Protein AF-A0A3S0X9K1-F1 (afdb_monomer_lite)

Sequence (394 aa):
MKPKDDDTDFGDLDLVWVHHSIVPESVIRSDVAVPMVFSHLSYSHPIEFPYASRLEAQAASLVYYASGEVRSRQAERRLDGRLDPSRIRIFGNPAPRRFRRAEPRIVPVRPRIAVVSNHIQPEIAEAVDLVRDRFDIDLIGSQTALGARPRRVDERVIHDLDAVITIGKTVQYALVAEVPVYCYDTFGGPGWLSPDNVEAAAANHFSGAGSEKRDAATIAAELVEGWEQARRDADALRPLAWDRFDLDSQLSETVLPLLQQERGPRLDDGLVDEYLAVQRIVARYVQRNRAMIPALAGARAAAARQEAARVADRERLAGERDVAMTDRDRLREERDRLREEGGRLREDRELIRQDRDRLRDEVRALRVSRDHEQARARTAEKAAAELRARLSSA

Structure (mmCIF, N/CA/C/O backbone):
data_AF-A0A3S0X9K1-F1
#
_entry.id   AF-A0A3S0X9K1-F1
#
loop_
_atom_site.group_PDB
_atom_site.id
_atom_site.type_symbol
_atom_site.label_atom_id
_atom_site.label_alt_id
_atom_site.label_comp_id
_atom_site.label_asym_id
_atom_site.label_entity_id
_atom_site.label_seq_id
_atom_site.pdbx_PDB_ins_code
_atom_site.Cartn_x
_atom_site.Cartn_y
_atom_site.Cartn_z
_atom_site.occupancy
_atom_site.B_iso_or_equiv
_atom_site.auth_seq_id
_atom_site.auth_comp_id
_atom_site.auth_asym_id
_atom_site.auth_atom_id
_atom_site.pdbx_PDB_model_num
ATOM 1 N N . MET A 1 1 ? 30.698 -27.941 -12.064 1.00 35.06 1 MET A N 1
ATOM 2 C CA . MET A 1 1 ? 29.797 -28.051 -13.227 1.00 35.06 1 MET A CA 1
ATOM 3 C C . MET A 1 1 ? 30.205 -26.935 -14.174 1.00 35.06 1 MET A C 1
ATOM 5 O O . MET A 1 1 ? 30.107 -25.785 -13.767 1.00 35.06 1 MET A O 1
ATOM 9 N N . LYS A 1 2 ? 30.814 -27.251 -15.328 1.00 25.67 2 LYS A N 1
ATOM 10 C CA . LYS A 1 2 ? 31.057 -26.228 -16.359 1.00 25.67 2 LYS A CA 1
ATOM 11 C C . LYS A 1 2 ? 29.691 -25.627 -16.729 1.00 25.67 2 LYS A C 1
ATOM 13 O O . LYS A 1 2 ? 28.739 -26.413 -16.791 1.00 25.67 2 LYS A O 1
ATOM 18 N N . PRO A 1 3 ? 29.558 -24.303 -16.915 1.00 38.44 3 PRO A N 1
ATOM 19 C CA . PRO A 1 3 ? 28.364 -23.772 -17.556 1.00 38.44 3 PRO A CA 1
ATOM 20 C C . PRO A 1 3 ? 28.223 -24.508 -18.889 1.00 38.44 3 PRO A C 1
ATOM 22 O O . PRO A 1 3 ? 29.221 -24.693 -19.586 1.00 38.44 3 PRO A O 1
ATOM 25 N N . LYS A 1 4 ? 27.028 -25.017 -19.200 1.00 39.50 4 LYS A N 1
ATOM 26 C CA . LYS A 1 4 ? 26.710 -25.267 -20.604 1.00 39.50 4 LYS A CA 1
ATOM 27 C C . LYS A 1 4 ? 26.873 -23.914 -21.286 1.00 39.50 4 LYS A C 1
ATOM 29 O O . LYS A 1 4 ? 26.348 -22.938 -20.752 1.00 39.50 4 LYS A O 1
ATOM 34 N N . ASP A 1 5 ? 27.624 -23.874 -22.379 1.00 41.69 5 ASP A N 1
ATOM 35 C CA . ASP A 1 5 ? 27.541 -22.774 -23.329 1.00 41.69 5 ASP A CA 1
ATOM 36 C C . ASP A 1 5 ? 26.073 -22.733 -23.762 1.00 41.69 5 ASP A C 1
ATOM 38 O O . ASP A 1 5 ? 25.591 -23.606 -24.485 1.00 41.69 5 ASP A O 1
ATOM 42 N N . ASP A 1 6 ? 25.320 -21.840 -23.127 1.00 49.38 6 ASP A N 1
ATOM 43 C CA . ASP A 1 6 ? 23.929 -21.588 -23.443 1.00 49.38 6 ASP A CA 1
ATOM 44 C C . ASP A 1 6 ? 23.992 -20.681 -24.665 1.00 49.38 6 ASP A C 1
ATOM 46 O O . ASP A 1 6 ? 24.142 -19.466 -24.547 1.00 49.38 6 ASP A O 1
ATOM 50 N N . ASP A 1 7 ? 24.000 -21.318 -25.834 1.00 52.75 7 ASP A N 1
ATOM 51 C CA . ASP A 1 7 ? 24.026 -20.725 -27.177 1.00 52.75 7 ASP A CA 1
ATOM 52 C C . ASP A 1 7 ? 22.674 -20.044 -27.485 1.00 52.75 7 ASP A C 1
ATOM 54 O O . ASP A 1 7 ? 22.081 -20.195 -28.552 1.00 52.75 7 ASP A O 1
ATOM 58 N N . THR A 1 8 ? 22.115 -19.368 -26.479 1.00 60.12 8 THR A N 1
ATOM 59 C CA . THR A 1 8 ? 20.879 -18.610 -26.582 1.00 60.12 8 THR A CA 1
ATOM 60 C C . THR A 1 8 ? 21.202 -17.366 -27.394 1.00 60.12 8 THR A C 1
ATOM 62 O O . THR A 1 8 ? 21.864 -16.451 -26.905 1.00 60.12 8 THR A O 1
ATOM 65 N N . ASP A 1 9 ? 20.765 -17.359 -28.649 1.00 64.50 9 ASP A N 1
ATOM 66 C CA . ASP A 1 9 ? 20.844 -16.192 -29.516 1.00 64.50 9 ASP A CA 1
ATOM 67 C C . ASP A 1 9 ? 19.899 -15.103 -28.985 1.00 64.50 9 ASP A C 1
ATOM 69 O O . ASP A 1 9 ? 18.688 -15.299 -28.875 1.00 64.50 9 ASP A O 1
ATOM 73 N N . PHE A 1 10 ? 20.471 -13.960 -28.604 1.00 68.44 10 PHE A N 1
ATOM 74 C CA . PHE A 1 10 ? 19.736 -12.782 -28.135 1.00 68.44 10 PHE A CA 1
ATOM 75 C C . PHE A 1 10 ? 19.479 -11.771 -29.268 1.00 68.44 10 PHE A C 1
ATOM 77 O O . PHE A 1 10 ? 18.993 -10.673 -28.998 1.00 68.44 10 PHE A O 1
ATOM 84 N N . GLY A 1 11 ? 19.799 -12.122 -30.522 1.00 65.69 11 GLY A N 1
ATOM 85 C CA . GLY A 1 11 ? 19.656 -11.276 -31.711 1.00 65.69 11 GLY A CA 1
ATOM 86 C C . GLY A 1 11 ? 18.232 -10.805 -32.013 1.00 65.69 11 GLY A C 1
ATOM 87 O O . GLY A 1 11 ? 18.070 -9.740 -32.607 1.00 65.69 11 GLY A O 1
ATOM 88 N N . ASP A 1 12 ? 17.226 -11.546 -31.543 1.00 75.75 12 ASP A N 1
ATOM 89 C CA . ASP A 1 12 ? 15.801 -11.283 -31.785 1.00 75.75 12 ASP A CA 1
ATOM 90 C C . ASP A 1 12 ? 15.113 -10.496 -30.650 1.00 75.75 12 ASP A C 1
ATOM 92 O O . ASP A 1 12 ? 13.887 -10.400 -30.607 1.00 75.75 12 ASP A O 1
ATOM 96 N N . LEU A 1 13 ? 15.864 -9.963 -29.679 1.00 84.12 13 LEU A N 1
ATOM 97 C CA . LEU A 1 13 ? 15.264 -9.156 -28.616 1.00 84.12 13 LEU A CA 1
ATOM 98 C C . LEU A 1 13 ? 14.879 -7.761 -29.121 1.00 84.12 13 LEU A C 1
ATOM 100 O O . LEU A 1 13 ? 15.688 -7.069 -29.726 1.00 84.12 13 LEU A O 1
ATOM 104 N N . ASP A 1 14 ? 13.681 -7.301 -28.759 1.00 85.62 14 ASP A N 1
ATOM 105 C CA . ASP A 1 14 ? 13.253 -5.910 -28.976 1.00 85.62 14 ASP A CA 1
ATOM 106 C C . ASP A 1 14 ? 13.506 -5.013 -27.748 1.00 85.62 14 ASP A C 1
ATOM 108 O O . ASP A 1 14 ? 13.549 -3.788 -27.851 1.00 85.62 14 ASP A O 1
ATOM 112 N N . LEU A 1 15 ? 13.646 -5.616 -26.560 1.00 88.50 15 LEU A N 1
ATOM 113 C CA . LEU A 1 15 ? 13.754 -4.921 -25.276 1.00 88.50 15 LEU A CA 1
ATOM 114 C C . LEU A 1 15 ? 14.473 -5.791 -24.244 1.00 88.50 15 LEU A C 1
ATOM 116 O O . LEU A 1 15 ? 14.170 -6.977 -24.103 1.00 88.50 15 LEU A O 1
ATOM 120 N N . VAL A 1 16 ? 15.336 -5.178 -23.434 1.00 89.19 16 VAL A N 1
ATOM 121 C CA . VAL A 1 16 ? 15.862 -5.800 -22.213 1.00 89.19 16 VAL A CA 1
ATOM 122 C C . VAL A 1 16 ? 15.319 -5.063 -20.994 1.00 89.19 16 VAL A C 1
ATOM 124 O O . VAL A 1 16 ? 15.640 -3.900 -20.763 1.00 89.19 16 VAL A O 1
ATOM 127 N N . TRP A 1 17 ? 14.518 -5.751 -20.180 1.00 91.81 17 TRP A N 1
ATOM 128 C CA . TRP A 1 17 ? 13.990 -5.207 -18.928 1.00 91.81 17 TRP A CA 1
ATOM 129 C C . TRP A 1 17 ? 14.718 -5.809 -17.728 1.00 91.81 17 TRP A C 1
ATOM 131 O O . TRP A 1 17 ? 14.530 -6.967 -17.357 1.00 91.81 17 TRP A O 1
ATOM 141 N N . VAL A 1 18 ? 15.567 -4.998 -17.114 1.00 90.50 18 VAL A N 1
ATOM 142 C CA . VAL A 1 18 ? 16.468 -5.373 -16.033 1.00 90.50 18 VAL A CA 1
ATOM 143 C C . VAL A 1 18 ? 15.836 -5.077 -14.678 1.00 90.50 18 VAL A C 1
ATOM 145 O O . VAL A 1 18 ? 15.502 -3.936 -14.355 1.00 90.50 18 VAL A O 1
ATOM 148 N N . HIS A 1 19 ? 15.762 -6.107 -13.838 1.00 88.62 19 HIS A N 1
ATOM 149 C CA . HIS A 1 19 ? 15.461 -5.982 -12.414 1.00 88.62 19 HIS A CA 1
ATOM 150 C C . HIS A 1 19 ? 16.718 -6.258 -11.583 1.00 88.62 19 HIS A C 1
ATOM 152 O O . HIS A 1 19 ? 17.555 -7.084 -11.955 1.00 88.62 19 HIS A O 1
ATOM 158 N N . HIS A 1 20 ? 16.849 -5.570 -10.444 1.00 84.19 20 HIS A N 1
ATOM 159 C CA . HIS A 1 20 ? 17.956 -5.748 -9.491 1.00 84.19 20 HIS A CA 1
ATOM 160 C C . HIS A 1 20 ? 19.362 -5.494 -10.073 1.00 84.19 20 HIS A C 1
ATOM 162 O O . HIS A 1 20 ? 20.354 -6.027 -9.569 1.00 84.19 20 HIS A O 1
ATOM 168 N N . SER A 1 21 ? 19.447 -4.728 -11.166 1.00 83.69 21 SER A N 1
ATOM 169 C CA . SER A 1 21 ? 20.680 -4.448 -11.916 1.00 83.69 21 SER A CA 1
ATOM 170 C C . SER A 1 21 ? 21.473 -5.711 -12.309 1.00 83.69 21 SER A C 1
ATOM 172 O O . SER A 1 21 ? 22.696 -5.643 -12.447 1.00 83.69 21 SER A O 1
ATOM 174 N N . ILE A 1 22 ? 20.800 -6.860 -12.500 1.00 84.75 22 ILE A N 1
ATOM 175 C CA . ILE A 1 22 ? 21.397 -8.124 -12.968 1.00 84.75 22 ILE A CA 1
ATOM 176 C C . ILE A 1 22 ? 21.079 -8.319 -14.453 1.00 84.75 22 ILE A C 1
ATOM 178 O O . ILE A 1 22 ? 19.931 -8.532 -14.829 1.00 84.75 22 ILE A O 1
ATOM 182 N N . VAL A 1 23 ? 22.117 -8.312 -15.281 1.00 86.00 23 VAL A N 1
ATOM 183 C CA . VAL A 1 23 ? 22.072 -8.539 -16.721 1.00 86.00 23 VAL A CA 1
ATOM 184 C C . VAL A 1 23 ? 22.983 -9.725 -17.047 1.00 86.00 23 VAL A C 1
ATOM 186 O O . VAL A 1 23 ? 24.121 -9.750 -16.566 1.00 86.00 23 VAL A O 1
ATOM 189 N N . PRO A 1 24 ? 22.513 -10.723 -17.812 1.00 85.38 24 PRO A N 1
ATOM 190 C CA . PRO A 1 24 ? 23.348 -11.837 -18.251 1.00 85.38 24 PRO A CA 1
ATOM 191 C C . PRO A 1 24 ? 24.560 -11.381 -19.076 1.00 85.38 24 PRO A C 1
ATOM 193 O O . PRO A 1 24 ? 24.458 -10.452 -19.875 1.00 85.38 24 PRO A O 1
ATOM 196 N N . GLU A 1 25 ? 25.693 -12.077 -18.925 1.00 86.25 25 GLU A N 1
ATOM 197 C CA . GLU A 1 25 ? 26.925 -11.805 -19.688 1.00 86.25 25 GLU A CA 1
ATOM 198 C C . GLU A 1 25 ? 26.695 -11.854 -21.201 1.00 86.25 25 GLU A C 1
ATOM 200 O O . GLU A 1 25 ? 27.168 -10.987 -21.931 1.00 86.25 25 GLU A O 1
ATOM 205 N N . SER A 1 26 ? 25.918 -12.834 -21.658 1.00 83.56 26 SER A N 1
ATOM 206 C CA . SER A 1 26 ? 25.554 -13.004 -23.062 1.00 83.56 26 SER A CA 1
ATOM 207 C C . SER A 1 26 ? 24.803 -11.803 -23.637 1.00 83.56 26 SER A C 1
ATOM 209 O O . SER A 1 26 ? 24.993 -11.484 -24.801 1.00 83.56 26 SER A O 1
ATOM 211 N N . VAL A 1 27 ? 24.002 -11.103 -22.826 1.00 83.38 27 VAL A N 1
ATOM 212 C CA . VAL A 1 27 ? 23.268 -9.903 -23.251 1.00 83.38 27 VAL A CA 1
ATOM 213 C C . VAL A 1 27 ? 24.205 -8.698 -23.309 1.00 83.38 27 VAL A C 1
ATOM 215 O O . VAL A 1 27 ? 24.250 -8.018 -24.327 1.00 83.38 27 VAL A O 1
ATOM 218 N N . ILE A 1 28 ? 25.005 -8.445 -22.264 1.00 83.62 28 ILE A N 1
ATOM 219 C CA . ILE A 1 28 ? 25.869 -7.245 -22.220 1.00 83.62 28 ILE A CA 1
ATOM 220 C C . ILE A 1 28 ? 27.066 -7.309 -23.175 1.00 83.62 28 ILE A C 1
ATOM 222 O O . ILE A 1 28 ? 27.593 -6.264 -23.543 1.00 83.62 28 ILE A O 1
ATOM 226 N N . ARG A 1 29 ? 27.531 -8.519 -23.521 1.00 81.31 29 ARG A N 1
ATOM 227 C CA . ARG A 1 29 ? 28.605 -8.735 -24.503 1.00 81.31 29 ARG A CA 1
ATOM 228 C C . ARG A 1 29 ? 28.085 -8.861 -25.929 1.00 81.31 29 ARG A C 1
ATOM 230 O O . ARG A 1 29 ? 28.893 -8.886 -26.853 1.00 81.31 29 ARG A O 1
ATOM 237 N N . SER A 1 30 ? 26.774 -9.003 -26.112 1.00 76.06 30 SER A N 1
ATOM 238 C CA . SER A 1 30 ? 26.214 -9.075 -27.453 1.00 76.06 30 SER A CA 1
ATOM 239 C C . SER A 1 30 ? 26.412 -7.744 -28.179 1.00 76.06 30 SER A C 1
ATOM 241 O O . SER A 1 30 ? 26.342 -6.671 -27.581 1.00 76.06 30 SER A O 1
ATOM 243 N N . ASP A 1 31 ? 26.586 -7.810 -29.497 1.00 66.75 31 ASP A N 1
ATOM 244 C CA . ASP A 1 31 ? 26.508 -6.630 -30.367 1.00 66.75 31 ASP A CA 1
ATOM 245 C C . ASP A 1 31 ? 25.044 -6.162 -30.566 1.00 66.75 31 ASP A C 1
ATOM 247 O O . ASP A 1 31 ? 24.757 -5.288 -31.391 1.00 66.75 31 ASP A O 1
ATOM 251 N N . VAL A 1 32 ? 24.095 -6.751 -29.825 1.00 62.47 32 VAL A N 1
ATOM 252 C CA . VAL A 1 32 ? 22.667 -6.450 -29.896 1.00 62.47 32 VAL A CA 1
ATOM 253 C C . VAL A 1 32 ? 22.407 -5.162 -29.127 1.00 62.47 32 VAL A C 1
ATOM 255 O O . VAL A 1 32 ? 22.248 -5.126 -27.910 1.00 62.47 32 VAL A O 1
ATOM 258 N N . ALA A 1 33 ? 22.374 -4.066 -29.871 1.00 72.00 33 ALA A N 1
ATOM 259 C CA . ALA A 1 33 ? 22.059 -2.759 -29.334 1.00 72.00 33 ALA A CA 1
ATOM 260 C C . ALA A 1 33 ? 20.530 -2.583 -29.254 1.00 72.00 33 ALA A C 1
ATOM 262 O O . ALA A 1 33 ? 19.890 -2.070 -30.166 1.00 72.00 33 ALA A O 1
ATOM 263 N N . VAL A 1 34 ? 19.936 -3.061 -28.163 1.00 82.88 34 VAL A N 1
ATOM 264 C CA . VAL A 1 34 ? 18.493 -2.969 -27.876 1.00 82.88 34 VAL A CA 1
ATOM 265 C C . VAL A 1 34 ? 18.230 -2.010 -26.720 1.00 82.88 34 VAL A C 1
ATOM 267 O O . VAL A 1 34 ? 19.098 -1.857 -25.856 1.00 82.88 34 VAL A O 1
ATOM 270 N N . PRO A 1 35 ? 17.057 -1.354 -26.665 1.00 88.69 35 PRO A N 1
ATOM 271 C CA . PRO A 1 35 ? 16.700 -0.530 -25.524 1.00 88.69 35 PRO A CA 1
ATOM 272 C C . PRO A 1 35 ? 16.758 -1.319 -24.214 1.00 88.69 35 PRO A C 1
ATOM 274 O O . PRO A 1 35 ? 16.244 -2.439 -24.121 1.00 88.69 35 PRO A O 1
ATOM 277 N N . MET A 1 36 ? 17.367 -0.722 -23.189 1.00 89.81 36 MET A N 1
ATOM 278 C CA . MET A 1 36 ? 17.453 -1.323 -21.858 1.00 89.81 36 MET A CA 1
ATOM 279 C C . MET A 1 36 ? 16.694 -0.484 -20.836 1.00 89.81 36 MET A C 1
ATOM 281 O O . MET A 1 36 ? 16.955 0.710 -20.668 1.00 89.81 36 MET A O 1
ATOM 285 N N . VAL A 1 37 ? 15.773 -1.126 -20.125 1.00 92.06 37 VAL A N 1
ATOM 286 C CA . VAL A 1 37 ? 15.013 -0.539 -19.021 1.00 92.06 37 VAL A CA 1
ATOM 287 C C . VAL A 1 37 ? 15.560 -1.093 -17.716 1.00 92.06 37 VAL A C 1
ATOM 289 O O . VAL A 1 37 ? 15.564 -2.304 -17.527 1.00 92.06 37 VAL A O 1
ATOM 292 N N . PHE A 1 38 ? 15.979 -0.234 -16.792 1.00 92.75 38 PHE A N 1
ATOM 293 C CA . PHE A 1 38 ? 16.386 -0.643 -15.443 1.00 92.75 38 PHE A CA 1
ATOM 294 C C . PHE A 1 38 ? 15.291 -0.293 -14.442 1.00 92.75 38 PHE A C 1
ATOM 296 O O . PHE A 1 38 ? 14.701 0.777 -14.521 1.00 92.75 38 PHE A O 1
ATOM 303 N N . SER A 1 39 ? 14.963 -1.197 -13.520 1.00 92.38 39 SER A N 1
ATOM 304 C CA . SER A 1 39 ? 13.897 -0.987 -12.530 1.00 92.38 39 SER A CA 1
ATOM 305 C C . SER A 1 39 ? 14.381 -1.175 -11.097 1.00 92.38 39 SER A C 1
ATOM 307 O O . SER A 1 39 ? 14.853 -2.253 -10.731 1.00 92.38 39 SER A O 1
ATOM 309 N N . HIS A 1 40 ? 14.168 -0.143 -10.277 1.00 90.31 40 HIS A N 1
ATOM 310 C CA . HIS A 1 40 ? 14.468 -0.105 -8.847 1.00 90.31 40 HIS A CA 1
ATOM 311 C C . HIS A 1 40 ? 13.182 -0.111 -8.027 1.00 90.31 40 HIS A C 1
ATOM 313 O O . HIS A 1 40 ? 12.412 0.858 -8.025 1.00 90.31 40 HIS A O 1
ATOM 319 N N . LEU A 1 41 ? 12.952 -1.204 -7.299 1.00 86.25 41 LEU A N 1
ATOM 320 C CA . LEU A 1 41 ? 11.673 -1.435 -6.627 1.00 86.25 41 LEU A CA 1
ATOM 321 C C . LEU A 1 41 ? 11.688 -1.074 -5.138 1.00 86.25 41 LEU A C 1
ATOM 323 O O . LEU A 1 41 ? 10.630 -0.927 -4.531 1.00 86.25 41 LEU A O 1
ATOM 327 N N . SER A 1 42 ? 12.866 -0.918 -4.528 1.00 83.50 42 SER A N 1
ATOM 328 C CA . SER A 1 42 ? 12.992 -0.589 -3.106 1.00 83.50 42 SER A CA 1
ATOM 329 C C . SER A 1 42 ? 14.306 0.132 -2.784 1.00 83.50 42 SER A C 1
ATOM 331 O O . SER A 1 42 ? 15.292 0.061 -3.513 1.00 83.50 42 SER A O 1
ATOM 333 N N . TYR A 1 43 ? 14.332 0.843 -1.657 1.00 81.75 43 TYR A N 1
ATOM 334 C CA . TYR A 1 43 ? 15.538 1.453 -1.081 1.00 81.75 43 TYR A CA 1
ATOM 335 C C . TYR A 1 43 ? 16.075 0.675 0.140 1.00 81.75 43 TYR A C 1
ATOM 337 O O . TYR A 1 43 ? 17.088 1.056 0.745 1.00 81.75 43 TYR A O 1
ATOM 345 N N . SER A 1 44 ? 15.397 -0.410 0.528 1.00 76.50 44 SER A N 1
ATOM 346 C CA . SER A 1 44 ? 15.683 -1.174 1.747 1.00 76.50 44 SER A CA 1
ATOM 347 C C . SER A 1 44 ? 16.599 -2.372 1.496 1.00 76.50 44 SER A C 1
ATOM 349 O O . SER A 1 44 ? 17.377 -2.744 2.376 1.00 76.50 44 SER A O 1
ATOM 351 N N . HIS A 1 45 ? 16.523 -2.974 0.308 1.00 75.62 45 HIS A N 1
ATOM 352 C CA . HIS A 1 45 ? 17.326 -4.137 -0.058 1.00 75.62 45 HIS A CA 1
ATOM 353 C C . HIS A 1 45 ? 18.508 -3.723 -0.943 1.00 75.62 45 HIS A C 1
ATOM 355 O O . HIS A 1 45 ? 18.278 -3.193 -2.022 1.00 75.62 45 HIS A O 1
ATOM 361 N N . PRO A 1 46 ? 19.768 -4.001 -0.552 1.00 76.69 46 PRO A N 1
ATOM 362 C CA . PRO A 1 46 ? 20.938 -3.602 -1.340 1.00 76.69 46 PRO A CA 1
ATOM 363 C C . PRO A 1 46 ? 20.982 -4.138 -2.775 1.00 76.69 46 PRO A C 1
ATOM 365 O O . PRO A 1 46 ? 21.637 -3.544 -3.622 1.00 76.69 46 PRO A O 1
ATOM 368 N N . ILE A 1 47 ? 20.279 -5.240 -3.057 1.00 77.81 47 ILE A N 1
ATOM 369 C CA . ILE A 1 47 ? 20.163 -5.803 -4.409 1.00 77.81 47 ILE A CA 1
ATOM 370 C C . ILE A 1 47 ? 19.341 -4.907 -5.357 1.00 77.81 47 ILE A C 1
ATOM 372 O O . ILE A 1 47 ? 19.420 -5.057 -6.566 1.00 77.81 47 ILE A O 1
ATOM 376 N N . GLU A 1 48 ? 18.564 -3.972 -4.809 1.00 81.38 48 GLU A N 1
ATOM 377 C CA . GLU A 1 48 ? 17.759 -2.994 -5.552 1.00 81.38 48 GLU A CA 1
ATOM 378 C C . GLU A 1 48 ? 18.532 -1.708 -5.853 1.00 81.38 48 GLU A C 1
ATOM 380 O O . GLU A 1 48 ? 18.019 -0.816 -6.528 1.00 81.38 48 GLU A O 1
ATOM 385 N N . PHE A 1 49 ? 19.745 -1.567 -5.312 1.00 81.00 49 PHE A N 1
ATOM 386 C CA . PHE A 1 49 ? 20.563 -0.384 -5.545 1.00 81.00 49 PHE A CA 1
ATOM 387 C C . PHE A 1 49 ? 21.232 -0.497 -6.916 1.00 81.00 49 PHE A C 1
ATOM 389 O O . PHE A 1 49 ? 21.624 -1.600 -7.296 1.00 81.00 49 PHE A O 1
ATOM 396 N N . PRO A 1 50 ? 21.458 0.618 -7.625 1.00 77.81 50 PRO A N 1
ATOM 397 C CA . PRO A 1 50 ? 22.234 0.648 -8.863 1.00 77.81 50 PRO A CA 1
ATOM 398 C C . PRO A 1 50 ? 23.733 0.454 -8.561 1.00 77.81 50 PRO A C 1
ATOM 400 O O . PRO A 1 50 ? 24.564 1.343 -8.754 1.00 77.81 50 PRO A O 1
ATOM 403 N N . TYR A 1 51 ? 24.126 -0.721 -8.056 1.00 76.44 51 TYR A N 1
ATOM 404 C CA . TYR A 1 51 ? 25.531 -1.052 -7.764 1.00 76.44 51 TYR A CA 1
ATOM 405 C C . TYR A 1 51 ? 26.393 -1.120 -9.036 1.00 76.44 51 TYR A C 1
ATOM 407 O O . TYR A 1 51 ? 27.617 -1.075 -8.956 1.00 76.44 51 TYR A O 1
ATOM 415 N N . ALA A 1 52 ? 25.750 -1.161 -10.204 1.00 77.56 52 ALA A N 1
ATOM 416 C CA . ALA A 1 52 ? 26.349 -1.024 -11.522 1.00 77.56 52 ALA A CA 1
ATOM 417 C C . ALA A 1 52 ? 26.070 0.354 -12.156 1.00 77.56 52 ALA A C 1
ATOM 419 O O . ALA A 1 52 ? 25.921 0.449 -13.368 1.00 77.56 52 ALA A O 1
ATOM 420 N N . SER A 1 53 ? 26.003 1.428 -11.358 1.00 79.75 53 SER A N 1
ATOM 421 C CA . SER A 1 53 ? 25.586 2.774 -11.804 1.00 79.75 53 SER A CA 1
ATOM 422 C C . SER A 1 53 ? 26.315 3.324 -13.037 1.00 79.75 53 SER A C 1
ATOM 424 O O . SER A 1 53 ? 25.743 4.126 -13.766 1.00 79.75 53 SER A O 1
ATOM 426 N N . ARG A 1 54 ? 27.565 2.917 -13.300 1.00 85.38 54 ARG A N 1
ATOM 427 C CA . ARG A 1 54 ? 28.282 3.280 -14.536 1.00 85.38 54 ARG A CA 1
ATOM 428 C C . ARG A 1 54 ? 27.743 2.549 -15.764 1.00 85.38 54 ARG A C 1
ATOM 430 O O . ARG A 1 54 ? 27.491 3.196 -16.772 1.00 85.38 54 ARG A O 1
ATOM 437 N N . LEU A 1 55 ? 27.567 1.229 -15.656 1.00 87.06 55 LEU A N 1
ATOM 438 C CA . LEU A 1 55 ? 26.961 0.411 -16.707 1.00 87.06 55 LEU A CA 1
ATOM 439 C C . LEU A 1 55 ? 25.560 0.933 -16.998 1.00 87.06 55 LEU A C 1
ATOM 441 O O . LEU A 1 55 ? 25.228 1.203 -18.140 1.00 87.06 55 LEU A O 1
ATOM 445 N N . GLU A 1 56 ? 24.774 1.133 -15.946 1.00 89.38 56 GLU A N 1
ATOM 446 C CA . GLU A 1 56 ? 23.405 1.610 -16.052 1.00 89.38 56 GLU A CA 1
ATOM 447 C C . GLU A 1 56 ? 23.325 2.996 -16.703 1.00 89.38 56 GLU A C 1
ATOM 449 O O . GLU A 1 56 ? 22.537 3.188 -17.620 1.00 89.38 56 GLU A O 1
ATOM 454 N N . ALA A 1 57 ? 24.197 3.937 -16.324 1.00 88.75 57 ALA A N 1
ATOM 455 C CA . ALA A 1 57 ? 24.242 5.263 -16.942 1.00 88.75 57 ALA A CA 1
ATOM 456 C C . ALA A 1 57 ? 24.533 5.230 -18.454 1.00 88.75 57 ALA A C 1
ATOM 458 O O . ALA A 1 57 ? 24.043 6.089 -19.186 1.00 88.75 57 ALA A O 1
ATOM 459 N N . GLN A 1 58 ? 25.323 4.260 -18.926 1.00 87.50 58 GLN A N 1
ATOM 460 C CA . GLN A 1 58 ? 25.627 4.102 -20.351 1.00 87.50 58 GLN A CA 1
ATOM 461 C C . GLN A 1 58 ? 24.544 3.302 -21.089 1.00 87.50 58 GLN A C 1
ATOM 463 O O . GLN A 1 58 ? 24.175 3.658 -22.207 1.00 87.50 58 GLN A O 1
ATOM 468 N N . ALA A 1 59 ? 24.048 2.233 -20.465 1.00 87.88 59 ALA A N 1
ATOM 469 C CA . ALA A 1 59 ? 23.179 1.236 -21.078 1.00 87.88 59 ALA A CA 1
ATOM 470 C C . ALA A 1 59 ? 21.697 1.628 -21.069 1.00 87.88 59 ALA A C 1
ATOM 472 O O . ALA A 1 59 ? 20.963 1.288 -21.993 1.00 87.88 59 ALA A O 1
ATOM 473 N N . ALA A 1 60 ? 21.233 2.302 -20.013 1.00 89.94 60 ALA A N 1
ATOM 474 C CA . ALA A 1 60 ? 19.812 2.525 -19.800 1.00 89.94 60 ALA A CA 1
ATOM 475 C C . ALA A 1 60 ? 19.240 3.506 -20.828 1.00 89.94 60 ALA A C 1
ATOM 477 O O . ALA A 1 60 ? 19.603 4.686 -20.865 1.00 89.94 60 ALA A O 1
ATOM 478 N N . SER A 1 61 ? 18.273 3.034 -21.606 1.00 91.19 61 SER A N 1
ATOM 479 C CA . SER A 1 61 ? 17.352 3.887 -22.359 1.00 91.19 61 SER A CA 1
ATOM 480 C C . SER A 1 61 ? 16.337 4.534 -21.417 1.00 91.19 61 SER A C 1
ATOM 482 O O . SER A 1 61 ? 15.905 5.661 -21.647 1.00 91.19 61 SER A O 1
ATOM 484 N N . LEU A 1 62 ? 15.990 3.837 -20.329 1.00 92.25 62 LEU A N 1
ATOM 485 C CA . LEU A 1 62 ? 15.055 4.306 -19.316 1.00 92.25 62 LEU A CA 1
ATOM 486 C C . LEU A 1 62 ? 15.356 3.674 -17.951 1.00 92.25 62 LEU A C 1
ATOM 488 O O . LEU A 1 62 ? 15.736 2.507 -17.862 1.00 92.25 62 LEU A O 1
ATOM 492 N N . VAL A 1 63 ? 15.164 4.448 -16.885 1.00 93.06 63 VAL A N 1
ATOM 493 C CA . VAL A 1 63 ? 15.312 3.998 -15.498 1.00 93.06 63 VAL A CA 1
ATOM 494 C C . VAL A 1 63 ? 14.020 4.262 -14.740 1.00 93.06 63 VAL A C 1
ATOM 496 O O . VAL A 1 63 ? 13.545 5.396 -14.652 1.00 93.06 63 VAL A O 1
ATOM 499 N N . TYR A 1 64 ? 13.462 3.210 -14.159 1.00 93.62 64 TYR A N 1
ATOM 500 C CA . TYR A 1 64 ? 12.248 3.250 -13.371 1.00 93.62 64 TYR A CA 1
ATOM 501 C C . TYR A 1 64 ? 12.522 3.161 -11.880 1.00 93.62 64 TYR A C 1
ATOM 503 O O . TYR A 1 64 ? 13.241 2.282 -11.406 1.00 93.62 64 TYR A O 1
ATOM 511 N N . TYR A 1 65 ? 11.829 4.013 -11.135 1.00 92.12 65 TYR A N 1
ATOM 512 C CA . TYR A 1 65 ? 11.675 3.886 -9.693 1.00 92.12 65 TYR A CA 1
ATOM 513 C C . TYR A 1 65 ? 10.224 3.584 -9.343 1.00 92.12 65 TYR A C 1
ATOM 515 O O . TYR A 1 65 ? 9.310 4.209 -9.878 1.00 92.12 65 TYR A O 1
ATOM 523 N N . ALA A 1 66 ? 10.008 2.670 -8.398 1.00 89.25 66 ALA A N 1
ATOM 524 C CA . ALA A 1 66 ? 8.661 2.285 -7.975 1.00 89.25 66 ALA A CA 1
ATOM 525 C C . ALA A 1 66 ? 7.875 3.400 -7.253 1.00 89.25 66 ALA A C 1
ATOM 527 O O . ALA A 1 66 ? 6.649 3.330 -7.154 1.00 89.25 66 ALA A O 1
ATOM 528 N N . SER A 1 67 ? 8.558 4.418 -6.722 1.00 89.44 67 SER A N 1
ATOM 529 C CA . SER A 1 67 ? 7.939 5.624 -6.164 1.00 89.44 67 SER A CA 1
ATOM 530 C C . SER A 1 67 ? 8.933 6.784 -6.086 1.00 89.44 67 SER A C 1
ATOM 532 O O . SER A 1 67 ? 10.149 6.594 -6.216 1.00 89.44 67 SER A O 1
ATOM 534 N N . GLY A 1 68 ? 8.411 7.985 -5.816 1.00 89.81 68 GLY A N 1
ATOM 535 C CA . GLY A 1 68 ? 9.230 9.151 -5.488 1.00 89.81 68 GLY A CA 1
ATOM 536 C C . GLY A 1 68 ? 10.124 8.907 -4.271 1.00 89.81 68 GLY A C 1
ATOM 537 O O . GLY A 1 68 ? 11.301 9.252 -4.306 1.00 89.81 68 GLY A O 1
ATOM 538 N N . GLU A 1 69 ? 9.613 8.235 -3.233 1.00 87.88 69 GLU A N 1
ATOM 539 C CA . GLU A 1 69 ? 10.403 7.879 -2.051 1.00 87.88 69 GLU A CA 1
ATOM 540 C C . GLU A 1 69 ? 11.601 6.981 -2.391 1.00 87.88 69 GLU A C 1
ATOM 542 O O . GLU A 1 69 ? 12.712 7.268 -1.945 1.00 87.88 69 GLU A O 1
ATOM 547 N N . VAL A 1 70 ? 11.421 5.925 -3.201 1.00 88.06 70 VAL A N 1
ATOM 548 C CA . VAL A 1 70 ? 12.541 5.041 -3.580 1.00 88.06 70 VAL A CA 1
ATOM 549 C C . VAL A 1 70 ? 13.645 5.843 -4.255 1.00 88.06 70 VAL A C 1
ATOM 551 O O . VAL A 1 70 ? 14.809 5.713 -3.872 1.00 88.06 70 VAL A O 1
ATOM 554 N N . ARG A 1 71 ? 13.278 6.708 -5.204 1.00 91.12 71 ARG A N 1
ATOM 555 C CA . ARG A 1 71 ? 14.233 7.586 -5.878 1.00 91.12 71 ARG A CA 1
ATOM 556 C C . ARG A 1 71 ? 14.937 8.505 -4.881 1.00 91.12 71 ARG A C 1
ATOM 558 O O . ARG A 1 71 ? 16.160 8.487 -4.817 1.00 91.12 71 ARG A O 1
ATOM 565 N N . SER A 1 72 ? 14.189 9.257 -4.072 1.00 90.12 72 SER A N 1
ATOM 566 C CA . SER A 1 72 ? 14.750 10.218 -3.111 1.00 90.12 72 SER A CA 1
ATOM 567 C C . SER A 1 72 ? 15.717 9.556 -2.126 1.00 90.12 72 SER A C 1
ATOM 569 O O . SER A 1 72 ? 16.831 10.037 -1.936 1.00 90.12 72 SER A O 1
ATOM 571 N N . ARG A 1 73 ? 15.354 8.398 -1.562 1.00 88.31 73 ARG A N 1
ATOM 572 C CA . ARG A 1 73 ? 16.204 7.646 -0.621 1.00 88.31 73 ARG A CA 1
ATOM 573 C C . ARG A 1 73 ? 17.484 7.115 -1.265 1.00 88.31 73 ARG A C 1
ATOM 575 O O . ARG A 1 73 ? 18.517 7.015 -0.600 1.00 88.31 73 ARG A O 1
ATOM 582 N N . GLN A 1 74 ? 17.431 6.729 -2.539 1.00 88.00 74 GLN A N 1
ATOM 583 C CA . GLN A 1 74 ? 18.626 6.320 -3.275 1.00 88.00 74 GLN A CA 1
ATOM 584 C C . GLN A 1 74 ? 19.492 7.530 -3.673 1.00 88.00 74 GLN A C 1
ATOM 586 O O . GLN A 1 74 ? 20.720 7.455 -3.569 1.00 88.00 74 GLN A O 1
ATOM 591 N N . ALA A 1 75 ? 18.874 8.660 -4.021 1.00 87.44 75 ALA A N 1
ATOM 592 C CA . ALA A 1 75 ? 19.554 9.916 -4.335 1.00 87.44 75 ALA A CA 1
ATOM 593 C C . ALA A 1 75 ? 20.290 10.519 -3.128 1.00 87.44 75 ALA A C 1
ATOM 595 O O . ALA A 1 75 ? 21.438 10.945 -3.249 1.00 87.44 75 ALA A O 1
ATOM 596 N N . GLU A 1 76 ? 19.701 10.456 -1.927 1.00 87.50 76 GLU A N 1
ATOM 597 C CA . GLU A 1 76 ? 20.358 10.824 -0.657 1.00 87.50 76 GLU A CA 1
ATOM 598 C C . GLU A 1 76 ? 21.672 10.056 -0.438 1.00 87.50 76 GLU A C 1
ATOM 600 O O . GLU A 1 76 ? 22.636 10.577 0.126 1.00 87.50 76 GLU A O 1
ATOM 605 N N . ARG A 1 77 ? 21.733 8.814 -0.930 1.00 84.50 77 ARG A N 1
ATOM 606 C CA . ARG A 1 77 ? 22.921 7.950 -0.885 1.00 84.50 77 ARG A CA 1
ATOM 607 C C . ARG A 1 77 ? 23.847 8.131 -2.091 1.00 84.50 77 ARG A C 1
ATOM 609 O O . ARG A 1 77 ? 24.844 7.419 -2.190 1.00 84.50 77 ARG A O 1
ATOM 616 N N . ARG A 1 78 ? 23.539 9.078 -2.984 1.00 84.62 78 ARG A N 1
ATOM 617 C CA . ARG A 1 78 ? 24.256 9.369 -4.238 1.00 84.62 78 ARG A CA 1
ATOM 618 C C . ARG A 1 78 ? 24.343 8.167 -5.180 1.00 84.62 78 ARG A C 1
ATOM 620 O O . ARG A 1 78 ? 25.323 8.022 -5.909 1.00 84.62 78 ARG A O 1
ATOM 627 N N . LEU A 1 79 ? 23.335 7.296 -5.145 1.00 80.38 79 LEU A N 1
ATOM 628 C CA . LEU A 1 79 ? 23.305 6.078 -5.956 1.00 80.38 79 LEU A CA 1
ATOM 629 C C . LEU A 1 79 ? 22.867 6.348 -7.404 1.00 80.38 79 LEU A C 1
ATOM 631 O O . LEU A 1 79 ? 23.287 5.627 -8.301 1.00 80.38 79 LEU A O 1
ATOM 635 N N . ASP A 1 80 ? 22.098 7.410 -7.645 1.00 80.25 80 ASP A N 1
ATOM 636 C CA . ASP A 1 80 ? 21.591 7.806 -8.965 1.00 80.25 80 ASP A CA 1
ATOM 637 C C . ASP A 1 80 ? 22.418 8.918 -9.635 1.00 80.25 80 ASP A C 1
ATOM 639 O O . ASP A 1 80 ? 22.124 9.317 -10.755 1.00 80.25 80 ASP A O 1
ATOM 643 N N . GLY A 1 81 ? 23.486 9.408 -8.994 1.00 80.88 81 GLY A N 1
ATOM 644 C CA . GLY A 1 81 ? 24.211 10.616 -9.421 1.00 80.88 81 GLY A CA 1
ATOM 645 C C . GLY A 1 81 ? 24.931 10.532 -10.776 1.00 80.88 81 GLY A C 1
ATOM 646 O O . GLY A 1 81 ? 25.541 11.511 -11.199 1.00 80.88 81 GLY A O 1
ATOM 647 N N . ARG A 1 82 ? 24.906 9.371 -11.439 1.00 86.81 82 ARG A N 1
ATOM 648 C CA . ARG A 1 82 ? 25.430 9.160 -12.801 1.00 86.81 82 ARG A CA 1
ATOM 649 C C . ARG A 1 82 ? 24.331 9.015 -13.850 1.00 86.81 82 ARG A C 1
ATOM 651 O O . ARG A 1 82 ? 24.644 9.026 -15.034 1.00 86.81 82 ARG A O 1
ATOM 658 N N . LEU A 1 83 ? 23.086 8.834 -13.424 1.00 87.81 83 LEU A N 1
ATOM 659 C CA . LEU A 1 83 ? 21.959 8.612 -14.312 1.00 87.81 83 LEU A CA 1
ATOM 660 C C . LEU A 1 83 ? 21.514 9.937 -14.928 1.00 87.81 83 LEU A C 1
ATOM 662 O O . LEU A 1 83 ? 21.478 10.969 -14.258 1.00 87.81 83 LEU A O 1
ATOM 666 N N . ASP A 1 84 ? 21.150 9.894 -16.205 1.00 88.56 84 ASP A N 1
ATOM 667 C CA . ASP A 1 84 ? 20.548 11.024 -16.904 1.00 88.56 84 ASP A CA 1
ATOM 668 C C . ASP A 1 84 ? 19.127 11.269 -16.357 1.00 88.56 84 ASP A C 1
ATOM 670 O O . ASP A 1 84 ? 18.252 10.414 -16.539 1.00 88.56 84 ASP A O 1
ATOM 674 N N . PRO A 1 85 ? 18.845 12.425 -15.719 1.00 89.88 85 PRO A N 1
ATOM 675 C CA . PRO A 1 85 ? 17.527 12.709 -15.159 1.00 89.88 85 PRO A CA 1
ATOM 676 C C . PRO A 1 85 ? 16.396 12.660 -16.193 1.00 89.88 85 PRO A C 1
ATOM 678 O O . PRO A 1 85 ? 15.258 12.365 -15.829 1.00 89.88 85 PRO A O 1
ATOM 681 N N . SER A 1 86 ? 16.690 12.912 -17.475 1.00 90.88 86 SER A N 1
ATOM 682 C CA . SER A 1 86 ? 15.699 12.857 -18.556 1.00 90.88 86 SER A CA 1
ATOM 683 C C . SER A 1 86 ? 15.222 11.433 -18.862 1.00 90.88 86 SER A C 1
ATOM 685 O O . SER A 1 86 ? 14.124 11.264 -19.401 1.00 90.88 86 SER A O 1
ATOM 687 N N . ARG A 1 87 ? 15.984 10.416 -18.439 1.00 90.56 87 ARG A N 1
ATOM 688 C CA . ARG A 1 87 ? 15.674 8.984 -18.580 1.00 90.56 87 ARG A CA 1
ATOM 689 C C . ARG A 1 87 ? 15.057 8.378 -17.324 1.00 90.56 87 ARG A C 1
ATOM 691 O O . ARG A 1 87 ? 14.716 7.202 -17.327 1.00 90.56 87 ARG A O 1
ATOM 698 N N . ILE A 1 88 ? 14.903 9.151 -16.250 1.00 92.31 88 ILE A N 1
ATOM 699 C CA . ILE A 1 88 ? 14.314 8.663 -15.001 1.00 92.31 88 ILE A CA 1
ATOM 700 C C . ILE A 1 88 ? 12.800 8.869 -15.028 1.00 92.31 88 ILE A C 1
ATOM 702 O O . ILE A 1 88 ? 12.312 9.974 -15.284 1.00 92.31 88 ILE A O 1
ATOM 706 N N . ARG A 1 89 ? 12.036 7.820 -14.724 1.00 93.06 89 ARG A N 1
ATOM 707 C CA . ARG A 1 89 ? 10.575 7.870 -14.586 1.00 93.06 89 ARG A CA 1
ATOM 708 C C . ARG A 1 89 ? 10.130 7.160 -13.311 1.00 93.06 89 ARG A C 1
ATOM 710 O O . ARG A 1 89 ? 10.776 6.225 -12.841 1.00 93.06 89 ARG A O 1
ATOM 717 N N . ILE A 1 90 ? 9.015 7.613 -12.744 1.00 92.31 90 ILE A N 1
ATOM 718 C CA . ILE A 1 90 ? 8.329 6.864 -11.691 1.00 92.31 90 ILE A CA 1
ATOM 719 C C . ILE A 1 90 ? 7.381 5.887 -12.374 1.00 92.31 90 ILE A C 1
ATOM 721 O O . ILE A 1 90 ? 6.527 6.305 -13.144 1.00 92.31 90 ILE A O 1
ATOM 725 N N . PHE A 1 91 ? 7.542 4.603 -12.082 1.00 91.25 91 PHE A N 1
ATOM 726 C CA . PHE A 1 91 ? 6.698 3.528 -12.587 1.00 91.25 91 PHE A CA 1
ATOM 727 C C . PHE A 1 91 ? 6.081 2.842 -11.377 1.00 91.25 91 PHE A C 1
ATOM 729 O O . PHE A 1 91 ? 6.713 2.001 -10.742 1.00 91.25 91 PHE A O 1
ATOM 736 N N . GLY A 1 92 ? 4.872 3.267 -11.007 1.00 85.56 92 GLY A N 1
ATOM 737 C CA . GLY A 1 92 ? 4.238 3.022 -9.705 1.00 85.56 92 GLY A CA 1
ATOM 738 C C . GLY A 1 92 ? 3.802 1.582 -9.424 1.00 85.56 92 GLY A C 1
ATOM 739 O O . GLY A 1 92 ? 2.791 1.383 -8.754 1.00 85.56 92 GLY A O 1
ATOM 740 N N . ASN A 1 93 ? 4.520 0.582 -9.945 1.00 87.06 93 ASN A N 1
ATOM 741 C CA . ASN A 1 93 ? 4.128 -0.821 -10.010 1.00 87.06 93 ASN A CA 1
ATOM 742 C C . ASN A 1 93 ? 2.703 -0.959 -10.570 1.00 87.06 93 ASN A C 1
ATOM 744 O O . ASN A 1 93 ? 1.792 -1.320 -9.820 1.00 87.06 93 ASN A O 1
ATOM 748 N N . PRO A 1 94 ? 2.474 -0.687 -11.864 1.00 92.94 94 PRO A N 1
ATOM 749 C CA . PRO A 1 94 ? 1.139 -0.706 -12.443 1.00 92.94 94 PRO A CA 1
ATOM 750 C C . PRO A 1 94 ? 0.496 -2.103 -12.433 1.00 92.94 94 PRO A C 1
ATOM 752 O O . PRO A 1 94 ? 1.154 -3.151 -12.382 1.00 92.94 94 PRO A O 1
ATOM 755 N N . ALA A 1 95 ? -0.828 -2.121 -12.383 1.00 95.69 95 ALA A N 1
ATOM 756 C CA . ALA A 1 95 ? -1.698 -3.273 -12.483 1.00 95.69 95 ALA A CA 1
ATOM 757 C C . ALA A 1 95 ? -1.857 -3.712 -13.948 1.00 95.69 95 ALA A C 1
ATOM 759 O O . ALA A 1 95 ? -2.055 -2.873 -14.822 1.00 95.69 95 ALA A O 1
ATOM 760 N N . PRO A 1 96 ? -1.828 -5.022 -14.237 1.00 95.25 96 PRO A N 1
ATOM 761 C CA . PRO A 1 96 ? -2.197 -5.527 -15.555 1.00 95.25 96 PRO A CA 1
ATOM 762 C C . PRO A 1 96 ? -3.619 -5.110 -15.946 1.00 95.25 96 PRO A C 1
ATOM 764 O O . PRO A 1 96 ? -4.514 -5.150 -15.101 1.00 95.25 96 PRO A O 1
ATOM 767 N N . ARG A 1 97 ? -3.858 -4.856 -17.238 1.00 93.06 97 ARG A N 1
ATOM 768 C CA . ARG A 1 97 ? -5.163 -4.415 -17.761 1.00 93.06 97 ARG A CA 1
ATOM 769 C C . ARG A 1 97 ? -6.360 -5.264 -17.333 1.00 93.06 97 ARG A C 1
ATOM 771 O O . ARG A 1 97 ? -7.454 -4.737 -17.195 1.00 93.06 97 ARG A O 1
ATOM 778 N N . ARG A 1 98 ? -6.181 -6.564 -17.076 1.00 94.69 98 ARG A N 1
ATOM 779 C CA . ARG A 1 98 ? -7.257 -7.447 -16.576 1.00 94.69 98 ARG A CA 1
ATOM 780 C C . ARG A 1 98 ? -7.844 -7.029 -15.219 1.00 94.69 98 ARG A C 1
ATOM 782 O O . ARG A 1 98 ? -8.911 -7.509 -14.869 1.00 94.69 98 ARG A O 1
ATOM 789 N N . PHE A 1 99 ? -7.167 -6.162 -14.461 1.00 96.00 99 PHE A N 1
ATOM 790 C CA . PHE A 1 99 ? -7.731 -5.557 -13.253 1.00 96.00 99 PHE A CA 1
ATOM 791 C C . PHE A 1 99 ? -8.720 -4.433 -13.563 1.00 96.00 99 PHE A C 1
ATOM 793 O O . PHE A 1 99 ? -9.575 -4.169 -12.721 1.00 96.00 99 PHE A O 1
ATOM 800 N N . ARG A 1 100 ? -8.671 -3.812 -14.751 1.00 93.31 100 ARG A N 1
ATOM 801 C CA . ARG A 1 100 ? -9.706 -2.859 -15.165 1.00 93.31 100 ARG A CA 1
ATOM 802 C C . ARG A 1 100 ? -11.043 -3.578 -15.217 1.00 93.31 100 ARG A C 1
ATOM 804 O O . ARG A 1 100 ? -11.174 -4.632 -15.843 1.00 93.31 100 ARG A O 1
ATOM 811 N N . ARG A 1 101 ? -12.033 -3.000 -14.551 1.00 85.25 101 ARG A N 1
ATOM 812 C CA . ARG A 1 101 ? -13.396 -3.514 -14.579 1.00 85.25 101 ARG A CA 1
ATOM 813 C C . ARG A 1 101 ? -14.079 -3.013 -15.846 1.00 85.25 101 ARG A C 1
ATOM 815 O O . ARG A 1 101 ? -13.945 -1.849 -16.201 1.00 85.25 101 ARG A O 1
ATOM 822 N N . ALA A 1 102 ? -14.785 -3.899 -16.542 1.00 75.94 102 ALA A N 1
ATOM 823 C CA . ALA A 1 102 ? -15.523 -3.516 -17.744 1.00 75.94 102 ALA A CA 1
ATOM 824 C C . ALA A 1 102 ? -16.844 -2.806 -17.410 1.00 75.94 102 ALA A C 1
ATOM 826 O O . ALA A 1 102 ? -17.281 -1.941 -18.162 1.00 75.94 102 ALA A O 1
ATOM 827 N N . GLU A 1 103 ? -17.469 -3.172 -16.287 1.00 77.31 103 GLU A N 1
ATOM 828 C CA . GLU A 1 103 ? -18.795 -2.692 -15.905 1.00 77.31 103 GLU A CA 1
ATOM 829 C C . GLU A 1 103 ? -18.847 -2.303 -14.422 1.00 77.31 103 GLU A C 1
ATOM 831 O O . GLU A 1 103 ? -18.220 -2.973 -13.593 1.00 77.31 103 GLU A O 1
ATOM 836 N N . PRO A 1 104 ? -19.618 -1.262 -14.060 1.00 73.38 104 PRO A N 1
ATOM 837 C CA . PRO A 1 104 ? -19.893 -0.929 -12.670 1.00 73.38 104 PRO A CA 1
ATOM 838 C C . PRO A 1 104 ? -20.577 -2.090 -11.942 1.00 73.38 104 PRO A C 1
ATOM 840 O O . PRO A 1 104 ? -21.483 -2.734 -12.472 1.00 73.38 104 PRO A O 1
ATOM 843 N N . ARG A 1 105 ? -20.185 -2.336 -10.691 1.00 77.38 105 ARG A N 1
ATOM 844 C CA . ARG A 1 105 ? -20.795 -3.375 -9.854 1.00 77.38 105 ARG A CA 1
ATOM 845 C C . ARG A 1 105 ? -21.957 -2.813 -9.043 1.00 77.38 105 ARG A C 1
ATOM 847 O O . ARG A 1 105 ? -21.859 -1.742 -8.447 1.00 77.38 105 ARG A O 1
ATOM 854 N N . ILE A 1 106 ? -23.034 -3.590 -8.959 1.00 80.19 106 ILE A N 1
ATOM 855 C CA . ILE A 1 106 ? -24.119 -3.342 -8.010 1.00 80.19 106 ILE A CA 1
ATOM 856 C C . ILE A 1 106 ? -23.628 -3.737 -6.619 1.00 80.19 106 ILE A C 1
ATOM 858 O O . ILE A 1 106 ? -23.316 -4.902 -6.371 1.00 80.19 106 ILE A O 1
ATOM 862 N N . VAL A 1 107 ? -23.566 -2.760 -5.719 1.00 81.88 107 VAL A N 1
ATOM 863 C CA . VAL A 1 107 ? -23.158 -2.989 -4.332 1.00 81.88 107 VAL A CA 1
ATOM 864 C C . VAL A 1 107 ? -24.292 -3.708 -3.588 1.00 81.88 107 VAL A C 1
ATOM 866 O O . VAL A 1 107 ? -25.435 -3.242 -3.633 1.00 81.88 107 VAL A O 1
ATOM 869 N N . PRO A 1 108 ? -24.014 -4.842 -2.924 1.00 84.81 108 PRO A N 1
ATOM 870 C CA . PRO A 1 108 ? -25.010 -5.563 -2.144 1.00 84.81 108 PRO A CA 1
ATOM 871 C C . PRO A 1 108 ? -25.413 -4.780 -0.887 1.00 84.81 108 PRO A C 1
ATOM 873 O O . PRO A 1 108 ? -24.712 -3.877 -0.441 1.00 84.81 108 PRO A O 1
ATOM 876 N N . VAL A 1 109 ? -26.525 -5.183 -0.261 1.00 85.50 109 VAL A N 1
ATOM 877 C CA . VAL A 1 109 ? -27.013 -4.583 1.001 1.00 85.50 109 VAL A CA 1
ATOM 878 C C . VAL A 1 109 ? -25.943 -4.603 2.096 1.00 85.50 109 VAL A C 1
ATOM 880 O O . VAL A 1 109 ? -25.845 -3.665 2.880 1.00 85.50 109 VAL A O 1
ATOM 883 N N . ARG A 1 110 ? -25.141 -5.672 2.137 1.00 91.50 110 ARG A N 1
ATOM 884 C CA . ARG A 1 110 ? -23.997 -5.820 3.035 1.00 91.50 110 ARG A CA 1
ATOM 885 C C . ARG A 1 110 ? -22.716 -5.859 2.195 1.00 91.50 110 ARG A C 1
ATOM 887 O O . ARG A 1 110 ? -22.444 -6.913 1.616 1.00 91.50 110 ARG A O 1
ATOM 894 N N . PRO A 1 111 ? -21.967 -4.745 2.090 1.00 95.44 111 PRO A N 1
ATOM 895 C CA . PRO A 1 111 ? -20.793 -4.669 1.231 1.00 95.44 111 PRO A CA 1
ATOM 896 C C . PRO A 1 111 ? -19.713 -5.658 1.659 1.00 95.44 111 PRO A C 1
ATOM 898 O O . PRO A 1 111 ? -19.521 -5.916 2.851 1.00 95.44 111 PRO A O 1
ATOM 901 N N . ARG A 1 112 ? -19.001 -6.201 0.677 1.00 96.69 112 ARG A N 1
ATOM 902 C CA . ARG A 1 112 ? -17.912 -7.147 0.876 1.00 96.69 112 ARG A CA 1
ATOM 903 C C . ARG A 1 112 ? -16.574 -6.421 0.925 1.00 96.69 112 ARG A C 1
ATOM 905 O O . ARG A 1 112 ? -16.150 -5.818 -0.060 1.00 96.69 112 ARG A O 1
ATOM 912 N N . ILE A 1 113 ? -15.890 -6.515 2.057 1.00 97.38 113 ILE A N 1
ATOM 913 C CA . ILE A 1 113 ? -14.577 -5.916 2.295 1.00 97.38 113 ILE A CA 1
ATOM 914 C C . ILE A 1 113 ? -13.547 -7.028 2.475 1.00 97.38 113 ILE A C 1
ATOM 916 O O . ILE A 1 113 ? -13.829 -8.045 3.104 1.00 97.38 113 ILE A O 1
ATOM 920 N N . ALA A 1 114 ? -12.334 -6.845 1.954 1.00 98.00 114 ALA A N 1
ATOM 921 C CA . ALA A 1 114 ? -11.210 -7.704 2.319 1.00 98.00 114 ALA A CA 1
ATOM 922 C C . ALA A 1 114 ? -10.111 -6.929 3.041 1.00 98.00 114 ALA A C 1
ATOM 924 O O . ALA A 1 114 ? -9.742 -5.838 2.615 1.00 98.00 114 ALA A O 1
ATOM 925 N N . VAL A 1 115 ? -9.523 -7.533 4.073 1.00 98.19 115 VAL A N 1
ATOM 926 C CA . VAL A 1 115 ? -8.202 -7.137 4.573 1.00 98.19 115 VAL A CA 1
ATOM 927 C C . VAL A 1 115 ? -7.160 -7.950 3.822 1.00 98.19 115 VAL A C 1
ATOM 929 O O . VAL A 1 115 ? -7.169 -9.180 3.889 1.00 98.19 115 VAL A O 1
ATOM 932 N N . VAL A 1 116 ? -6.255 -7.280 3.113 1.00 97.88 116 VAL A N 1
ATOM 933 C CA . VAL A 1 116 ? -5.157 -7.926 2.385 1.00 97.88 116 VAL A CA 1
ATOM 934 C C . VAL A 1 116 ? -3.838 -7.514 3.020 1.00 97.88 116 VAL A C 1
ATOM 936 O O . VAL A 1 116 ? -3.303 -6.449 2.710 1.00 97.88 116 VAL A O 1
ATOM 939 N N . SER A 1 117 ? -3.300 -8.363 3.897 1.00 94.81 117 SER A N 1
ATOM 940 C CA . SER A 1 117 ? -1.990 -8.153 4.518 1.00 94.81 117 SER A CA 1
ATOM 941 C C . SER A 1 117 ? -1.380 -9.461 5.019 1.00 94.81 117 SER A C 1
ATOM 943 O O . SER A 1 117 ? -2.059 -10.331 5.556 1.00 94.81 117 SER A O 1
ATOM 945 N N . ASN A 1 118 ? -0.058 -9.593 4.897 1.00 88.44 118 ASN A N 1
ATOM 946 C CA . ASN A 1 118 ? 0.681 -10.675 5.557 1.00 88.44 118 ASN A CA 1
ATOM 947 C C . ASN A 1 118 ? 0.890 -10.429 7.060 1.00 88.44 118 ASN A C 1
ATOM 949 O O . ASN A 1 118 ? 1.252 -11.366 7.774 1.00 88.44 118 ASN A O 1
ATOM 953 N N . HIS A 1 119 ? 0.668 -9.192 7.504 1.00 89.88 119 HIS A N 1
ATOM 954 C CA . HIS A 1 119 ? 0.885 -8.695 8.855 1.00 89.88 119 HIS A CA 1
ATOM 955 C C . HIS A 1 119 ? -0.310 -7.823 9.287 1.00 89.88 119 HIS A C 1
ATOM 957 O O . HIS A 1 119 ? -0.146 -6.649 9.581 1.00 89.88 119 HIS A O 1
ATOM 963 N N . ILE A 1 120 ? -1.517 -8.392 9.320 1.00 93.25 120 ILE A N 1
ATOM 964 C CA . ILE A 1 120 ? -2.714 -7.789 9.917 1.00 93.25 1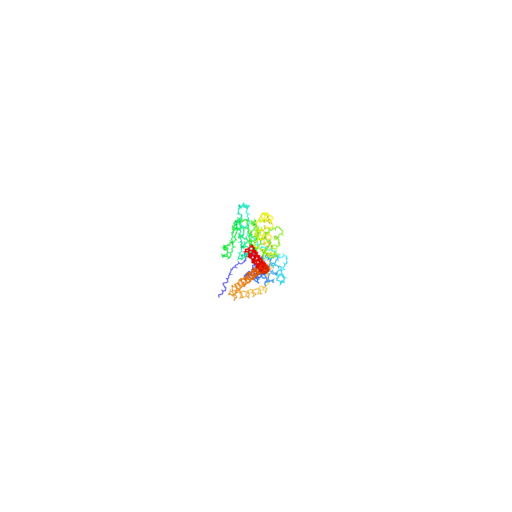20 ILE A CA 1
ATOM 965 C C . ILE A 1 120 ? -2.381 -7.301 11.333 1.00 93.25 120 ILE A C 1
ATOM 967 O O . ILE A 1 120 ? -2.012 -8.094 12.211 1.00 93.25 120 ILE A O 1
ATOM 971 N N . GLN A 1 121 ? -2.503 -5.988 11.524 1.00 93.62 121 GLN A N 1
ATOM 972 C CA . GLN A 1 121 ? -2.246 -5.319 12.794 1.00 93.62 121 GLN A CA 1
ATOM 973 C C . GLN A 1 121 ? -3.385 -5.566 13.797 1.00 93.62 121 GLN A C 1
ATOM 975 O O . GLN A 1 121 ? -4.532 -5.729 13.365 1.00 93.62 121 GLN A O 1
ATOM 980 N N . PRO A 1 122 ? -3.106 -5.569 15.115 1.00 93.75 122 PRO A N 1
ATOM 981 C CA . PRO A 1 122 ? -4.132 -5.748 16.143 1.00 93.75 122 PRO A CA 1
ATOM 982 C C . PRO A 1 122 ? -5.297 -4.763 16.011 1.00 93.75 122 PRO A C 1
ATOM 984 O O . PRO A 1 122 ? -6.446 -5.192 16.039 1.00 93.75 122 PRO A O 1
ATOM 987 N N . GLU A 1 123 ? -5.013 -3.480 15.765 1.00 95.88 123 GLU A N 1
ATOM 988 C CA . GLU A 1 123 ? -6.038 -2.444 15.610 1.00 95.88 123 GLU A CA 1
ATOM 989 C C . GLU A 1 123 ? -6.952 -2.690 14.400 1.00 95.88 123 GLU A C 1
ATOM 991 O O . GLU A 1 123 ? -8.148 -2.423 14.465 1.00 95.88 123 GLU A O 1
ATOM 996 N N . ILE A 1 124 ? -6.421 -3.268 13.314 1.00 97.12 124 ILE A N 1
ATOM 997 C CA . ILE A 1 124 ? -7.224 -3.665 12.151 1.00 97.12 124 ILE A CA 1
ATOM 998 C C . ILE A 1 124 ? -8.074 -4.886 12.480 1.00 97.12 124 ILE A C 1
ATOM 1000 O O . ILE A 1 124 ? -9.246 -4.908 12.121 1.00 97.12 124 ILE A O 1
ATOM 1004 N N . ALA A 1 125 ? -7.503 -5.893 13.149 1.00 96.06 125 ALA A N 1
ATOM 1005 C CA . ALA A 1 125 ? -8.229 -7.101 13.535 1.00 96.06 125 ALA A CA 1
ATOM 1006 C C . ALA A 1 125 ? -9.419 -6.776 14.457 1.00 96.06 125 ALA A C 1
ATOM 1008 O O . ALA A 1 125 ? -10.522 -7.270 14.238 1.00 96.06 125 ALA A O 1
ATOM 1009 N N . GLU A 1 126 ? -9.214 -5.894 15.433 1.00 97.62 126 GLU A N 1
ATOM 1010 C CA . GLU A 1 126 ? -10.276 -5.430 16.322 1.00 97.62 126 GLU A CA 1
ATOM 1011 C C . GLU A 1 126 ? -11.297 -4.553 15.579 1.00 97.62 126 GLU A C 1
ATOM 1013 O O . GLU A 1 126 ? -12.500 -4.776 15.703 1.00 97.62 126 GLU A O 1
ATOM 1018 N N . ALA A 1 127 ? -10.851 -3.617 14.731 1.00 98.06 127 ALA A N 1
ATOM 1019 C CA . ALA A 1 127 ? -11.757 -2.764 13.962 1.00 98.06 127 ALA A CA 1
ATOM 1020 C C . ALA A 1 127 ? -12.682 -3.571 13.046 1.00 98.06 127 ALA A C 1
ATOM 1022 O O . ALA A 1 127 ? -13.878 -3.288 12.977 1.00 98.06 127 ALA A O 1
ATOM 1023 N N . VAL A 1 128 ? -12.157 -4.598 12.361 1.00 96.56 128 VAL A N 1
ATOM 1024 C CA . VAL A 1 128 ? -12.999 -5.447 11.510 1.00 96.56 128 VAL A CA 1
ATOM 1025 C C . VAL A 1 128 ? -14.015 -6.232 12.321 1.00 96.56 128 VAL A C 1
ATOM 1027 O O . VAL A 1 128 ? -15.138 -6.383 11.849 1.00 96.56 128 VAL A O 1
ATOM 1030 N N . ASP A 1 129 ? -13.664 -6.687 13.527 1.00 96.69 129 ASP A N 1
ATOM 1031 C CA . ASP A 1 129 ? -14.593 -7.371 14.427 1.00 96.69 129 ASP A CA 1
ATOM 1032 C C . ASP A 1 129 ? -15.746 -6.451 14.856 1.00 96.69 129 ASP A C 1
ATOM 1034 O O . ASP A 1 129 ? -16.899 -6.891 14.853 1.00 96.69 129 ASP A O 1
ATOM 1038 N N . LEU A 1 130 ? -15.464 -5.168 15.115 1.00 98.00 130 LEU A N 1
ATOM 1039 C CA . LEU A 1 130 ? -16.468 -4.158 15.477 1.00 98.00 130 LEU A CA 1
ATOM 1040 C C . LEU A 1 130 ? -17.485 -3.865 14.365 1.00 98.00 130 LEU A C 1
ATOM 1042 O O . LEU A 1 130 ? -18.611 -3.483 14.667 1.00 98.00 130 LEU A O 1
ATOM 1046 N N . VAL A 1 131 ? -17.113 -4.044 13.093 1.00 97.19 131 VAL A N 1
ATOM 1047 C CA . VAL A 1 131 ? -17.975 -3.723 11.935 1.00 97.19 131 VAL A CA 1
ATOM 1048 C C . VAL A 1 131 ? -18.482 -4.963 11.193 1.00 97.19 131 VAL A C 1
ATOM 1050 O O . VAL A 1 131 ? -19.052 -4.856 10.100 1.00 97.19 131 VAL A O 1
ATOM 1053 N N . ARG A 1 132 ? -18.315 -6.163 11.772 1.00 95.12 132 ARG A N 1
ATOM 1054 C CA . ARG A 1 132 ? -18.779 -7.419 11.156 1.00 95.12 132 ARG A CA 1
ATOM 1055 C C . ARG A 1 132 ? -20.279 -7.465 10.942 1.00 95.12 132 ARG A C 1
ATOM 1057 O O . ARG A 1 132 ? -20.709 -8.217 10.087 1.00 95.12 132 ARG A O 1
ATOM 1064 N N . ASP A 1 133 ? -21.105 -6.735 11.675 1.00 94.75 133 ASP A N 1
ATOM 1065 C CA . ASP A 1 133 ? -22.547 -6.699 11.411 1.00 94.75 133 ASP A CA 1
ATOM 1066 C C . ASP A 1 133 ? -22.897 -5.841 10.177 1.00 94.75 133 ASP A C 1
ATOM 1068 O O . ASP A 1 133 ? -23.956 -6.036 9.578 1.00 94.75 133 ASP A O 1
ATOM 1072 N N . ARG A 1 134 ? -21.995 -4.938 9.765 1.00 95.25 134 ARG A N 1
ATOM 1073 C CA . ARG A 1 134 ? -22.164 -4.007 8.636 1.00 95.25 134 ARG A CA 1
ATOM 1074 C C . ARG A 1 134 ? -21.559 -4.497 7.322 1.00 95.25 134 ARG A C 1
ATOM 1076 O O . ARG A 1 134 ? -22.085 -4.158 6.266 1.00 95.25 134 ARG A O 1
ATOM 1083 N N . PHE A 1 135 ? -20.499 -5.306 7.372 1.00 96.56 135 PHE A N 1
ATOM 1084 C CA . PHE A 1 135 ? -19.751 -5.750 6.187 1.00 96.56 135 PHE A CA 1
ATOM 1085 C C . PHE A 1 135 ? -19.559 -7.268 6.143 1.00 96.56 135 PHE A C 1
ATOM 1087 O O . PHE A 1 135 ? -19.511 -7.934 7.179 1.00 96.56 135 PHE A O 1
ATOM 1094 N N . ASP A 1 136 ? -19.492 -7.848 4.946 1.00 96.56 136 ASP A N 1
ATOM 1095 C CA . ASP A 1 136 ? -18.994 -9.214 4.734 1.00 96.56 136 ASP A CA 1
ATOM 1096 C C . ASP A 1 136 ? -17.468 -9.147 4.611 1.00 96.56 136 ASP A C 1
ATOM 1098 O O . ASP A 1 136 ? -16.960 -8.536 3.675 1.00 96.56 136 ASP A O 1
ATOM 1102 N N . ILE A 1 137 ? -16.733 -9.696 5.582 1.00 96.88 137 ILE A N 1
ATOM 1103 C CA . ILE A 1 137 ? -15.291 -9.443 5.722 1.00 96.88 137 ILE A CA 1
ATOM 1104 C C . ILE A 1 137 ? -14.483 -10.705 5.434 1.00 96.88 137 ILE A C 1
ATOM 1106 O O . ILE A 1 137 ? -14.602 -11.703 6.147 1.00 96.88 137 ILE A O 1
ATOM 1110 N N . ASP A 1 138 ? -13.600 -10.619 4.440 1.00 96.69 138 ASP A N 1
ATOM 1111 C CA . ASP A 1 138 ? -12.594 -11.634 4.125 1.00 96.69 138 ASP A CA 1
ATOM 1112 C C . ASP A 1 138 ? -11.209 -11.204 4.634 1.00 96.69 138 ASP A C 1
ATOM 1114 O O . ASP A 1 138 ? -10.822 -10.040 4.531 1.00 96.69 138 ASP A O 1
ATOM 1118 N N . LEU A 1 139 ? -10.437 -12.144 5.173 1.00 97.62 139 LEU A N 1
ATOM 1119 C CA . LEU A 1 139 ? -9.075 -11.900 5.646 1.00 97.62 139 LEU A CA 1
ATOM 1120 C C . LEU A 1 139 ? -8.110 -12.688 4.760 1.00 97.62 139 LEU A C 1
ATOM 1122 O O . LEU A 1 139 ? -8.108 -13.919 4.763 1.00 97.62 139 LEU A O 1
ATOM 1126 N N . ILE A 1 140 ? -7.274 -11.988 3.998 1.00 97.31 140 ILE A N 1
ATOM 1127 C CA . ILE A 1 140 ? -6.341 -12.572 3.031 1.00 97.31 140 ILE A CA 1
ATOM 1128 C C . ILE A 1 140 ? -4.917 -12.266 3.486 1.00 97.31 140 ILE A C 1
ATOM 1130 O O . ILE A 1 140 ? -4.487 -11.113 3.504 1.00 97.31 140 ILE A O 1
ATOM 1134 N N . GLY A 1 141 ? -4.170 -13.306 3.851 1.00 93.38 141 GLY A N 1
ATOM 1135 C CA . GLY A 1 141 ? -2.870 -13.116 4.482 1.00 93.38 141 GLY A CA 1
ATOM 1136 C C . GLY A 1 141 ? -2.263 -14.374 5.074 1.00 93.38 141 GLY A C 1
ATOM 1137 O O . GLY A 1 141 ? -2.868 -15.442 5.058 1.00 93.38 141 GLY A O 1
ATOM 1138 N N . SER A 1 142 ? -1.060 -14.230 5.628 1.00 90.69 142 SER A N 1
ATOM 1139 C CA . SER A 1 142 ? -0.287 -15.333 6.217 1.00 90.69 142 SER A CA 1
ATOM 1140 C C . SER A 1 142 ? -0.654 -15.653 7.678 1.00 90.69 142 SER A C 1
ATOM 1142 O O . SER A 1 142 ? -0.279 -16.709 8.185 1.00 90.69 142 SER A O 1
ATOM 1144 N N . GLN A 1 143 ? -1.388 -14.777 8.375 1.00 91.00 143 GLN A N 1
ATOM 1145 C CA . GLN A 1 143 ? -1.776 -14.963 9.783 1.00 91.00 143 GLN A CA 1
ATOM 1146 C C . GLN A 1 143 ? -3.042 -15.817 9.940 1.00 91.00 143 GLN A C 1
ATOM 1148 O O . GLN A 1 143 ? -4.108 -15.332 10.317 1.00 91.00 143 GLN A O 1
ATOM 1153 N N . THR A 1 144 ? -2.918 -17.123 9.707 1.00 90.75 144 THR A N 1
ATOM 1154 C CA . THR A 1 144 ? -4.040 -18.075 9.816 1.00 90.75 144 THR A CA 1
ATOM 1155 C C . THR A 1 144 ? -4.662 -18.149 11.212 1.00 90.75 144 THR A C 1
ATOM 1157 O O . THR A 1 144 ? -5.848 -18.440 11.332 1.00 90.75 144 THR A O 1
ATOM 1160 N N . ALA A 1 145 ? -3.900 -17.830 12.264 1.00 89.25 145 ALA A N 1
ATOM 1161 C CA . ALA A 1 145 ? -4.401 -17.755 13.639 1.00 89.25 145 ALA A CA 1
ATOM 1162 C C . ALA A 1 145 ? -5.480 -16.671 13.838 1.00 89.25 145 ALA A C 1
ATOM 1164 O O . ALA A 1 145 ? -6.307 -16.805 14.731 1.00 89.25 145 ALA A O 1
ATOM 1165 N N . LEU A 1 146 ? -5.499 -15.636 12.988 1.00 88.19 146 LEU A N 1
ATOM 1166 C CA . LEU A 1 146 ? -6.537 -14.597 12.960 1.00 88.19 146 LEU A CA 1
ATOM 1167 C C . LEU A 1 146 ? -7.679 -14.937 11.984 1.00 88.19 146 LEU A C 1
ATOM 1169 O O . LEU A 1 146 ? -8.502 -14.087 11.668 1.00 88.19 146 LEU A O 1
ATOM 1173 N N . GLY A 1 147 ? -7.710 -16.159 11.444 1.00 90.50 147 GLY A N 1
ATOM 1174 C CA . GLY A 1 147 ? -8.678 -16.577 10.428 1.00 90.50 147 GLY A CA 1
ATOM 1175 C C . GLY A 1 147 ? -8.318 -16.168 8.995 1.00 90.50 147 GLY A C 1
ATOM 1176 O O . GLY A 1 147 ? -9.106 -16.430 8.084 1.00 90.50 147 GLY A O 1
ATOM 1177 N N . ALA A 1 148 ? -7.139 -15.574 8.767 1.00 94.50 148 ALA A N 1
ATOM 1178 C CA . ALA A 1 148 ? -6.696 -15.198 7.428 1.00 94.50 148 ALA A CA 1
ATOM 1179 C C . ALA A 1 148 ? -6.394 -16.420 6.548 1.00 94.50 148 ALA A C 1
ATOM 1181 O O . ALA A 1 148 ? -5.850 -17.428 7.007 1.00 94.50 148 ALA A O 1
ATOM 1182 N N . ARG A 1 149 ? -6.721 -16.321 5.258 1.00 96.19 149 ARG A N 1
ATOM 1183 C CA . ARG A 1 149 ? -6.506 -17.379 4.266 1.00 96.19 149 ARG A CA 1
ATOM 1184 C C . ARG A 1 149 ? -5.457 -16.933 3.248 1.00 96.19 149 ARG A C 1
ATOM 1186 O O . ARG A 1 149 ? -5.728 -16.020 2.463 1.00 96.19 149 ARG A O 1
ATOM 1193 N N . PRO A 1 150 ? -4.273 -17.568 3.211 1.00 93.44 150 PRO A N 1
ATOM 1194 C CA . PRO A 1 150 ? -3.277 -17.262 2.197 1.00 93.44 150 PRO A CA 1
ATOM 1195 C C . PRO A 1 150 ? -3.810 -17.636 0.812 1.00 93.44 150 PRO A C 1
ATOM 1197 O O . PRO A 1 150 ? -4.115 -18.798 0.546 1.00 93.44 150 PRO A O 1
ATOM 1200 N N . ARG A 1 151 ? -3.907 -16.657 -0.087 1.00 94.31 151 ARG A N 1
ATOM 1201 C CA . ARG A 1 151 ? -4.176 -16.884 -1.510 1.00 94.31 151 ARG A CA 1
ATOM 1202 C C . ARG A 1 151 ? -3.596 -15.756 -2.348 1.00 94.31 151 ARG A C 1
ATOM 1204 O O . ARG A 1 151 ? -3.372 -14.653 -1.854 1.00 94.31 151 ARG A O 1
ATOM 1211 N N . ARG A 1 152 ? -3.367 -16.033 -3.631 1.00 92.50 152 ARG A N 1
ATOM 1212 C CA . ARG A 1 152 ? -2.964 -15.009 -4.595 1.00 92.50 152 ARG A CA 1
ATOM 1213 C C . ARG A 1 152 ? -4.113 -14.020 -4.791 1.00 92.50 152 ARG A C 1
ATOM 1215 O O . ARG A 1 152 ? -5.240 -14.437 -5.032 1.00 92.50 152 ARG A O 1
ATOM 1222 N N . VAL A 1 153 ? -3.806 -12.730 -4.706 1.00 96.00 153 VAL A N 1
ATOM 1223 C CA . VAL A 1 153 ? -4.747 -11.659 -5.043 1.00 96.00 153 VAL A CA 1
ATOM 1224 C C . VAL A 1 153 ? -4.642 -11.399 -6.541 1.00 96.00 153 VAL A C 1
ATOM 1226 O O . VAL A 1 153 ? -3.640 -10.865 -7.020 1.00 96.00 153 VAL A O 1
ATOM 1229 N N . ASP A 1 154 ? -5.640 -11.867 -7.279 1.00 95.62 154 ASP A N 1
ATOM 1230 C CA . ASP A 1 154 ? -5.801 -11.651 -8.714 1.00 95.62 154 ASP A CA 1
ATOM 1231 C C . ASP A 1 154 ? -7.009 -10.746 -9.001 1.00 95.62 154 ASP A C 1
ATOM 1233 O O . ASP A 1 154 ? -7.649 -10.227 -8.081 1.00 95.62 154 ASP A O 1
ATOM 1237 N N . GLU A 1 155 ? -7.296 -10.514 -10.281 1.00 95.56 155 GLU A N 1
ATOM 1238 C CA . GLU A 1 155 ? -8.396 -9.651 -10.700 1.00 95.56 155 GLU A CA 1
ATOM 1239 C C . GLU A 1 155 ? -9.754 -10.154 -10.211 1.00 95.56 155 GLU A C 1
ATOM 1241 O O . GLU A 1 155 ? -10.583 -9.345 -9.817 1.00 95.56 155 GLU A O 1
ATOM 1246 N N . ARG A 1 156 ? -9.958 -11.476 -10.135 1.00 94.69 156 ARG A N 1
ATOM 1247 C CA . ARG A 1 156 ? -11.227 -12.069 -9.693 1.00 94.69 156 ARG A CA 1
ATOM 1248 C C . ARG A 1 156 ? -11.478 -11.751 -8.229 1.00 94.69 156 ARG A C 1
ATOM 1250 O O . ARG A 1 156 ? -12.566 -11.312 -7.879 1.00 94.69 156 ARG A O 1
ATOM 1257 N N . VAL A 1 157 ? -10.446 -11.902 -7.394 1.00 95.94 157 VAL A N 1
ATOM 1258 C CA . VAL A 1 157 ? -10.524 -11.530 -5.977 1.00 95.94 157 VAL A CA 1
ATOM 1259 C C . VAL A 1 157 ? -10.902 -10.061 -5.830 1.00 95.94 157 VAL A C 1
ATOM 1261 O O . VAL A 1 157 ? -11.824 -9.771 -5.083 1.00 95.94 157 VAL A O 1
ATOM 1264 N N . ILE A 1 158 ? -10.228 -9.146 -6.533 1.00 96.81 158 ILE A N 1
ATOM 1265 C CA . ILE A 1 158 ? -10.503 -7.704 -6.420 1.00 96.81 158 ILE A CA 1
ATOM 1266 C C . ILE A 1 158 ? -11.888 -7.346 -6.979 1.00 96.81 158 ILE A C 1
ATOM 1268 O O . ILE A 1 158 ? -12.619 -6.580 -6.358 1.00 96.81 158 ILE A O 1
ATOM 1272 N N . HIS A 1 159 ? -12.289 -7.930 -8.110 1.00 94.94 159 HIS A N 1
ATOM 1273 C CA . HIS A 1 159 ? -13.603 -7.714 -8.727 1.00 94.94 159 HIS A CA 1
ATOM 1274 C C . HIS A 1 159 ? -14.762 -8.280 -7.899 1.00 94.94 159 HIS A C 1
ATOM 1276 O O . HIS A 1 159 ? -15.916 -7.925 -8.152 1.00 94.94 159 HIS A O 1
ATOM 1282 N N . ASP A 1 160 ? -14.488 -9.112 -6.902 1.00 93.75 160 ASP A N 1
ATOM 1283 C CA . ASP A 1 160 ? -15.505 -9.594 -5.974 1.00 93.75 160 ASP A CA 1
ATOM 1284 C C . ASP A 1 160 ? -15.736 -8.673 -4.771 1.00 93.75 160 ASP A C 1
ATOM 1286 O O . ASP A 1 160 ? -16.712 -8.864 -4.039 1.00 93.75 160 ASP A O 1
ATOM 1290 N N . LEU A 1 161 ? -14.880 -7.667 -4.582 1.00 95.81 161 LEU A N 1
ATOM 1291 C CA . LEU A 1 161 ? -14.930 -6.751 -3.450 1.00 95.81 161 LEU A CA 1
ATOM 1292 C C . LEU A 1 161 ? -15.694 -5.471 -3.778 1.00 95.81 161 LEU A C 1
ATOM 1294 O O . LEU A 1 161 ? -15.727 -4.995 -4.919 1.00 95.81 161 LEU A O 1
ATOM 1298 N N . ASP A 1 162 ? -16.258 -4.907 -2.718 1.00 96.75 162 ASP A N 1
ATOM 1299 C CA . ASP A 1 162 ? -16.808 -3.561 -2.684 1.00 96.75 162 ASP A CA 1
ATOM 1300 C C . ASP A 1 162 ? -15.817 -2.590 -2.006 1.00 96.75 162 ASP A C 1
ATOM 1302 O O . ASP A 1 162 ? -15.835 -1.406 -2.316 1.00 96.75 162 ASP A O 1
ATOM 1306 N N . ALA A 1 163 ? -14.904 -3.073 -1.151 1.00 97.62 163 ALA A N 1
ATOM 1307 C CA . ALA A 1 163 ? -13.767 -2.300 -0.633 1.00 97.62 163 ALA A CA 1
ATOM 1308 C C . ALA A 1 163 ? -12.574 -3.195 -0.254 1.00 97.62 163 ALA A C 1
ATOM 1310 O O . ALA A 1 163 ? -12.722 -4.403 -0.046 1.00 97.62 163 ALA A O 1
ATOM 1311 N N . VAL A 1 164 ? -11.390 -2.603 -0.087 1.00 98.38 164 VAL A N 1
ATOM 1312 C CA . VAL A 1 164 ? -10.210 -3.306 0.440 1.00 98.38 164 VAL A CA 1
ATOM 1313 C C . VAL A 1 164 ? -9.458 -2.473 1.479 1.00 98.38 164 VAL A C 1
ATOM 1315 O O . VAL A 1 164 ? -9.250 -1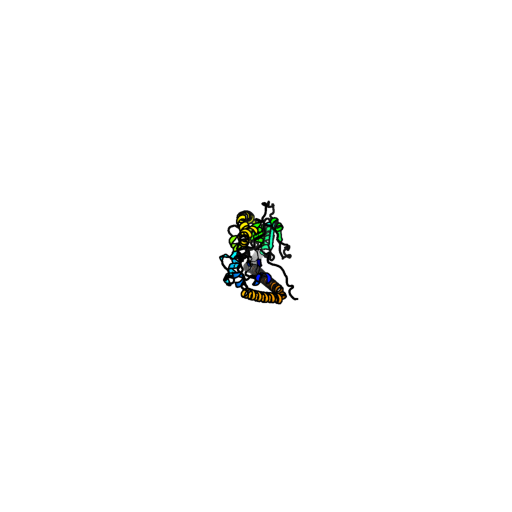.277 1.297 1.00 98.38 164 VAL A O 1
ATOM 1318 N N . ILE A 1 165 ? -9.013 -3.123 2.553 1.00 98.50 165 ILE A N 1
ATOM 1319 C CA . ILE A 1 165 ? -8.096 -2.585 3.562 1.00 98.50 165 ILE A CA 1
ATOM 1320 C C . ILE A 1 165 ? -6.712 -3.177 3.282 1.00 98.50 165 ILE A C 1
ATOM 1322 O O . ILE A 1 165 ? -6.527 -4.394 3.387 1.00 98.50 165 ILE A O 1
ATOM 1326 N N . THR A 1 166 ? -5.748 -2.361 2.852 1.00 97.94 166 THR A N 1
ATOM 1327 C CA . THR A 1 166 ? -4.428 -2.863 2.423 1.00 97.94 166 THR A CA 1
ATOM 1328 C C . THR A 1 166 ? -3.378 -1.755 2.288 1.00 97.94 166 THR A C 1
ATOM 1330 O O . THR A 1 166 ? -3.685 -0.578 2.439 1.00 97.94 166 THR A O 1
ATOM 1333 N N . ILE A 1 167 ? -2.140 -2.135 1.964 1.00 94.69 167 ILE A N 1
ATOM 1334 C CA . ILE A 1 167 ? -1.029 -1.250 1.590 1.00 94.69 167 ILE A CA 1
ATOM 1335 C C . ILE A 1 167 ? -0.274 -1.817 0.377 1.00 94.69 167 ILE A C 1
ATOM 1337 O O . ILE A 1 167 ? -0.415 -2.989 0.013 1.00 94.69 167 ILE A O 1
ATOM 1341 N N . GLY A 1 168 ? 0.570 -0.993 -0.242 1.00 91.44 168 GLY A N 1
ATOM 1342 C CA . GLY A 1 168 ? 1.453 -1.395 -1.336 1.00 91.44 168 GLY A CA 1
ATOM 1343 C C . GLY A 1 168 ? 0.687 -1.904 -2.558 1.00 91.44 168 GLY A C 1
ATOM 1344 O O . GLY A 1 168 ? -0.370 -1.384 -2.886 1.00 91.44 168 GLY A O 1
ATOM 1345 N N . LYS A 1 169 ? 1.211 -2.946 -3.222 1.00 91.31 169 LYS A N 1
ATOM 1346 C CA . LYS A 1 169 ? 0.794 -3.405 -4.566 1.00 91.31 169 LYS A CA 1
ATOM 1347 C C . LYS A 1 169 ? -0.716 -3.623 -4.759 1.00 91.31 169 LYS A C 1
ATOM 1349 O O . LYS A 1 169 ? -1.232 -3.432 -5.861 1.00 91.31 169 LYS A O 1
ATOM 1354 N N . THR A 1 170 ? -1.415 -4.064 -3.716 1.00 96.62 170 THR A N 1
ATOM 1355 C CA . THR A 1 170 ? -2.862 -4.317 -3.776 1.00 96.62 170 THR A CA 1
ATOM 1356 C C . THR A 1 170 ? -3.658 -3.022 -3.931 1.00 96.62 170 THR A C 1
ATOM 1358 O O . THR A 1 170 ? -4.715 -3.039 -4.557 1.00 96.62 170 THR A O 1
ATOM 1361 N N . VAL A 1 171 ? -3.137 -1.893 -3.439 1.00 97.31 171 VAL A N 1
ATOM 1362 C CA . VAL A 1 171 ? -3.757 -0.575 -3.612 1.00 97.31 171 VAL A CA 1
ATOM 1363 C C . VAL A 1 171 ? -3.878 -0.235 -5.093 1.00 97.31 171 VAL A C 1
ATOM 1365 O O . VAL A 1 171 ? -4.967 0.090 -5.551 1.00 97.31 171 VAL A O 1
ATOM 1368 N N . GLN A 1 172 ? -2.808 -0.396 -5.878 1.00 96.38 172 GLN A N 1
ATOM 1369 C CA . GLN A 1 172 ? -2.851 -0.133 -7.320 1.00 96.38 172 GLN A CA 1
ATOM 1370 C C . GLN A 1 172 ? -3.830 -1.062 -8.049 1.00 96.38 172 GLN A C 1
ATOM 1372 O O . GLN A 1 172 ? -4.520 -0.623 -8.965 1.00 96.38 172 GLN A O 1
ATOM 1377 N N . TYR A 1 173 ? -3.913 -2.337 -7.649 1.00 97.56 173 TYR A N 1
ATOM 1378 C CA . TYR A 1 173 ? -4.896 -3.268 -8.213 1.00 97.56 173 TYR A CA 1
ATOM 1379 C C . TYR A 1 173 ? -6.331 -2.798 -7.973 1.00 97.56 173 TYR A C 1
ATOM 1381 O O . TYR A 1 173 ? -7.141 -2.824 -8.897 1.00 97.56 173 TYR A O 1
ATOM 1389 N N . ALA A 1 174 ? -6.630 -2.357 -6.753 1.00 97.50 174 ALA A N 1
ATOM 1390 C CA . ALA A 1 174 ? -7.952 -1.884 -6.375 1.00 97.50 174 ALA A CA 1
ATOM 1391 C C . ALA A 1 174 ? -8.303 -0.540 -7.030 1.00 97.50 174 ALA A C 1
ATOM 1393 O O . ALA A 1 1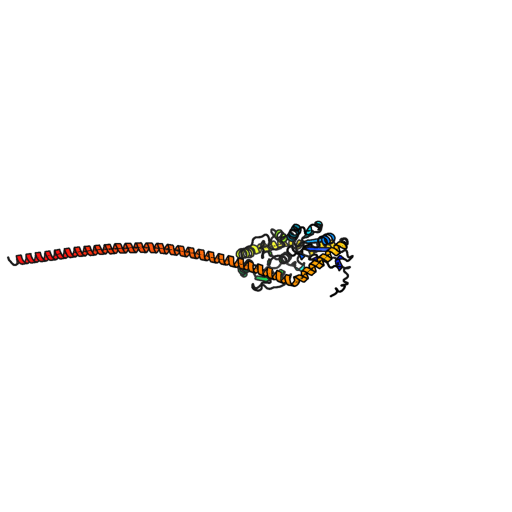74 ? -9.396 -0.416 -7.569 1.00 97.50 174 ALA A O 1
ATOM 1394 N N . LEU A 1 175 ? -7.364 0.411 -7.095 1.00 96.94 175 LEU A N 1
ATOM 1395 C CA . LEU A 1 175 ? -7.562 1.691 -7.786 1.00 96.94 175 LEU A CA 1
ATOM 1396 C C . LEU A 1 175 ? -7.902 1.494 -9.271 1.00 96.94 175 LEU A C 1
ATOM 1398 O O . LEU A 1 175 ? -8.852 2.088 -9.770 1.00 96.94 175 LEU A O 1
ATOM 1402 N N . VAL A 1 176 ? -7.171 0.623 -9.978 1.00 96.38 176 VAL A N 1
ATOM 1403 C CA . VAL A 1 176 ? -7.450 0.323 -11.398 1.00 96.38 176 VAL A CA 1
ATOM 1404 C C . VAL A 1 176 ? -8.785 -0.404 -11.585 1.00 96.38 176 VAL A C 1
ATOM 1406 O O . VAL A 1 176 ? -9.439 -0.230 -12.614 1.00 96.38 176 VAL A O 1
ATOM 1409 N N . ALA A 1 177 ? -9.199 -1.193 -10.594 1.00 96.00 177 ALA A N 1
ATOM 1410 C CA . ALA A 1 177 ? -10.485 -1.882 -10.568 1.00 96.00 177 ALA A CA 1
ATOM 1411 C C . ALA A 1 177 ? -11.654 -1.013 -10.066 1.00 96.00 177 ALA A C 1
ATOM 1413 O O . ALA A 1 177 ? -12.773 -1.524 -9.974 1.00 96.00 177 ALA A O 1
ATOM 1414 N N . GLU A 1 178 ? -11.400 0.257 -9.726 1.00 95.62 178 GLU A N 1
ATOM 1415 C CA . GLU A 1 178 ? -12.380 1.186 -9.140 1.00 95.62 178 GLU A CA 1
ATOM 1416 C C . GLU A 1 178 ? -12.994 0.650 -7.834 1.00 95.62 178 GLU A C 1
ATOM 1418 O O . GLU A 1 178 ? -14.171 0.846 -7.534 1.00 95.62 178 GLU A O 1
ATOM 1423 N N . VAL A 1 179 ? -12.186 -0.068 -7.049 1.00 96.62 179 VAL A N 1
ATOM 1424 C CA . VAL A 1 179 ? -12.548 -0.567 -5.720 1.00 96.62 179 VAL A CA 1
ATOM 1425 C C . VAL A 1 179 ? -12.004 0.408 -4.671 1.00 96.62 179 VAL A C 1
ATOM 1427 O O . VAL A 1 179 ? -10.786 0.599 -4.615 1.00 96.62 179 VAL A O 1
ATOM 1430 N N . PRO A 1 180 ? -12.865 1.004 -3.824 1.00 97.75 180 PRO A N 1
ATOM 1431 C CA . PRO A 1 180 ? -12.453 1.829 -2.694 1.00 97.75 180 PRO A CA 1
ATOM 1432 C C . PRO A 1 180 ? -11.365 1.176 -1.841 1.00 97.75 180 PRO A C 1
ATOM 1434 O O . PRO A 1 180 ? -11.452 -0.001 -1.477 1.00 97.75 180 PRO A O 1
ATOM 1437 N N . VAL A 1 181 ? -10.349 1.964 -1.490 1.00 98.50 181 VAL A N 1
ATOM 1438 C CA . VAL A 1 181 ? -9.191 1.502 -0.722 1.00 98.50 181 VAL A CA 1
ATOM 1439 C C . VAL A 1 181 ? -9.114 2.251 0.594 1.00 98.50 181 VAL A C 1
ATOM 1441 O O . VAL A 1 181 ? -8.977 3.471 0.600 1.00 98.50 181 VAL A O 1
ATOM 1444 N N . TYR A 1 182 ? -9.116 1.515 1.698 1.00 98.56 182 TYR A N 1
ATOM 1445 C CA . TYR A 1 182 ? -8.673 2.010 2.992 1.00 98.56 182 TYR A CA 1
ATOM 1446 C C . TYR A 1 182 ? -7.185 1.663 3.148 1.00 98.56 182 TYR A C 1
ATOM 1448 O O . TYR A 1 182 ? -6.811 0.517 3.415 1.00 98.56 182 TYR A O 1
ATOM 1456 N N . CYS A 1 183 ? -6.318 2.640 2.890 1.00 97.81 183 CYS A N 1
ATOM 1457 C CA . CYS A 1 183 ? -4.871 2.469 2.890 1.00 97.81 183 CYS A CA 1
ATOM 1458 C C . CYS A 1 183 ? -4.335 2.550 4.325 1.00 97.81 183 CYS A C 1
ATOM 1460 O O . CYS A 1 183 ? -4.099 3.651 4.826 1.00 97.81 183 CYS A O 1
ATOM 1462 N N . TYR A 1 184 ? -4.154 1.403 4.988 1.00 96.81 184 TYR A N 1
ATOM 1463 C CA . TYR A 1 184 ? -3.670 1.331 6.372 1.00 96.81 184 TYR A CA 1
ATOM 1464 C C . TYR A 1 184 ? -3.061 -0.042 6.709 1.00 96.81 184 TYR A C 1
ATOM 1466 O O . TYR A 1 184 ? -3.647 -1.073 6.379 1.00 96.81 184 TYR A O 1
ATOM 1474 N N . ASP A 1 185 ? -1.909 -0.064 7.394 1.00 89.00 185 ASP A N 1
ATOM 1475 C CA . ASP A 1 185 ? -1.281 -1.270 7.973 1.00 89.00 185 ASP A CA 1
ATOM 1476 C C . ASP A 1 185 ? -0.235 -0.858 9.047 1.00 89.00 185 ASP A C 1
ATOM 1478 O O . ASP A 1 185 ? -0.461 0.039 9.855 1.00 89.00 185 ASP A O 1
ATOM 1482 N N . THR A 1 186 ? 0.938 -1.494 9.057 1.00 83.88 186 THR A N 1
ATOM 1483 C CA . THR A 1 186 ? 1.968 -1.445 10.099 1.00 83.88 186 THR A CA 1
ATOM 1484 C C . THR A 1 186 ? 2.458 -0.030 10.397 1.00 83.88 186 THR A C 1
ATOM 1486 O O . THR A 1 186 ? 2.781 0.273 11.548 1.00 83.88 186 THR A O 1
ATOM 1489 N N . PHE A 1 187 ? 2.507 0.835 9.382 1.00 85.25 187 PHE A N 1
ATOM 1490 C CA . PHE A 1 187 ? 2.969 2.221 9.497 1.00 85.25 187 PHE A CA 1
ATOM 1491 C C . PHE A 1 187 ? 1.838 3.229 9.739 1.00 85.25 187 PHE A C 1
ATOM 1493 O O . PHE A 1 187 ? 2.108 4.425 9.779 1.00 85.25 187 PHE A O 1
ATOM 1500 N N . GLY A 1 188 ? 0.603 2.758 9.922 1.00 89.00 188 GLY A N 1
ATOM 1501 C CA . GLY A 1 188 ? -0.592 3.589 9.858 1.00 89.00 188 GLY A CA 1
ATOM 1502 C C . GLY A 1 188 ? -1.070 3.735 8.415 1.00 89.00 188 GLY A C 1
ATOM 1503 O O . GLY A 1 188 ? -0.944 2.803 7.615 1.00 89.00 188 GLY A O 1
ATOM 1504 N N . GLY A 1 189 ? -1.607 4.906 8.084 1.00 93.06 189 GLY A N 1
ATOM 1505 C CA . GLY A 1 189 ? -1.969 5.285 6.720 1.00 93.06 189 GLY A CA 1
ATOM 1506 C C . GLY A 1 189 ? -3.032 6.378 6.678 1.00 93.06 189 GLY A C 1
ATOM 1507 O O . GLY A 1 189 ? -3.550 6.757 7.726 1.00 93.06 189 GLY A O 1
ATOM 1508 N N . PRO A 1 190 ? -3.362 6.930 5.503 1.00 95.69 190 PRO A N 1
ATOM 1509 C CA . PRO A 1 190 ? -4.321 8.029 5.403 1.00 95.69 190 PRO A CA 1
ATOM 1510 C C . PRO A 1 190 ? -5.773 7.607 5.676 1.00 95.69 190 PRO A C 1
ATOM 1512 O O . PRO A 1 190 ? -6.601 8.479 5.921 1.00 95.69 190 PRO A O 1
ATOM 1515 N N . GLY A 1 191 ? -6.082 6.306 5.689 1.00 97.44 191 GLY A N 1
ATOM 1516 C CA . GLY A 1 191 ? -7.456 5.801 5.718 1.00 97.44 191 GLY A CA 1
ATOM 1517 C C . GLY A 1 191 ? -8.003 5.661 4.298 1.00 97.44 191 GLY A C 1
ATOM 1518 O O . GLY A 1 191 ? -7.279 5.204 3.409 1.00 97.44 191 GLY A O 1
ATOM 1519 N N . TRP A 1 192 ? -9.262 6.039 4.061 1.00 98.31 192 TRP A N 1
ATOM 1520 C CA . TRP A 1 192 ? -9.847 6.014 2.715 1.00 98.31 192 TRP A CA 1
ATOM 1521 C C . TRP A 1 192 ? -9.048 6.879 1.736 1.00 98.31 192 TRP A C 1
ATOM 1523 O O . TRP A 1 192 ? -8.759 8.046 2.011 1.00 98.31 192 TRP A O 1
ATOM 1533 N N . LEU A 1 193 ? -8.691 6.307 0.585 1.00 98.50 193 LEU A N 1
ATOM 1534 C CA . LEU A 1 193 ? -8.060 7.064 -0.488 1.00 98.50 193 LEU A CA 1
ATOM 1535 C C . LEU A 1 193 ? -9.078 7.967 -1.177 1.00 98.50 193 LEU A C 1
ATOM 1537 O O . LEU A 1 193 ? -10.166 7.528 -1.544 1.00 98.50 193 LEU A O 1
ATOM 1541 N N . SER A 1 194 ? -8.674 9.214 -1.387 1.00 98.12 194 SER A N 1
ATOM 1542 C CA . SER A 1 194 ? -9.464 10.262 -2.020 1.00 98.12 194 SER A CA 1
ATOM 1543 C C . SER A 1 194 ? -8.597 11.092 -2.971 1.00 98.12 194 SER A C 1
ATOM 1545 O O . SER A 1 194 ? -7.362 10.988 -2.933 1.00 98.12 194 SER A O 1
ATOM 1547 N N . PRO A 1 195 ? -9.203 11.948 -3.816 1.00 98.06 195 PRO A N 1
ATOM 1548 C CA . PRO A 1 195 ? -8.455 12.902 -4.634 1.00 98.06 195 PRO A CA 1
ATOM 1549 C C . PRO A 1 195 ? -7.467 13.767 -3.833 1.00 98.06 195 PRO A C 1
ATOM 1551 O O . PRO A 1 195 ? -6.423 14.140 -4.361 1.00 98.06 195 PRO A O 1
ATOM 1554 N N . ASP A 1 196 ? -7.752 14.022 -2.553 1.00 97.44 196 ASP A N 1
ATOM 1555 C CA . ASP A 1 196 ? -6.938 14.891 -1.700 1.00 97.44 196 ASP A CA 1
ATOM 1556 C C . ASP A 1 196 ? -5.670 14.206 -1.167 1.00 97.44 196 ASP A C 1
ATOM 1558 O O . ASP A 1 196 ? -4.691 14.880 -0.846 1.00 97.44 196 ASP A O 1
ATOM 1562 N N . ASN A 1 197 ? -5.665 12.871 -1.048 1.00 96.69 197 ASN A N 1
ATOM 1563 C CA . ASN A 1 197 ? -4.578 12.139 -0.383 1.00 96.69 197 ASN A CA 1
ATOM 1564 C C . ASN A 1 197 ? -3.865 11.094 -1.263 1.00 96.69 197 ASN A C 1
ATOM 1566 O O . ASN A 1 197 ? -2.772 10.648 -0.900 1.00 96.69 197 ASN A O 1
ATOM 1570 N N . VAL A 1 198 ? -4.421 10.731 -2.427 1.00 96.56 198 VAL A N 1
ATOM 1571 C CA . VAL A 1 198 ? -3.879 9.658 -3.282 1.00 96.56 198 VAL A CA 1
ATOM 1572 C C . VAL A 1 198 ? -2.454 9.943 -3.763 1.00 96.56 198 VAL A C 1
ATOM 1574 O O . VAL A 1 198 ? -1.626 9.036 -3.807 1.00 96.56 198 VAL A O 1
ATOM 1577 N N . GLU A 1 199 ? -2.141 11.200 -4.081 1.00 93.62 199 GLU A N 1
ATOM 1578 C CA . GLU A 1 199 ? -0.826 11.620 -4.579 1.00 93.62 199 GLU A CA 1
ATOM 1579 C C . GLU A 1 199 ? 0.252 11.465 -3.502 1.00 93.62 199 GLU A C 1
ATOM 1581 O O . GLU A 1 199 ? 1.312 10.880 -3.741 1.00 93.62 199 GLU A O 1
ATOM 1586 N N . ALA A 1 200 ? -0.046 11.920 -2.281 1.00 92.94 200 ALA A N 1
ATOM 1587 C CA . ALA A 1 200 ? 0.847 11.764 -1.139 1.00 92.94 200 ALA A CA 1
ATOM 1588 C C . ALA A 1 200 ? 1.053 10.280 -0.795 1.00 92.94 200 ALA A C 1
ATOM 1590 O O . ALA A 1 200 ? 2.183 9.843 -0.561 1.00 92.94 200 ALA A O 1
ATOM 1591 N N . ALA A 1 201 ? -0.019 9.483 -0.834 1.00 93.62 201 ALA A N 1
ATOM 1592 C CA . ALA A 1 201 ? 0.062 8.045 -0.615 1.00 93.62 201 ALA A CA 1
ATOM 1593 C C . ALA A 1 201 ? 0.918 7.351 -1.694 1.00 93.62 201 ALA A C 1
ATOM 1595 O O . ALA A 1 201 ? 1.780 6.534 -1.361 1.00 93.62 201 ALA A O 1
ATOM 1596 N N . ALA A 1 202 ? 0.755 7.714 -2.971 1.00 93.00 202 ALA A N 1
ATOM 1597 C CA . ALA A 1 202 ? 1.528 7.169 -4.087 1.00 93.00 202 ALA A CA 1
ATOM 1598 C C . ALA A 1 202 ? 3.023 7.522 -4.000 1.00 93.00 202 ALA A C 1
ATOM 1600 O O . ALA A 1 202 ? 3.879 6.670 -4.264 1.00 93.00 202 ALA A O 1
ATOM 1601 N N . ALA A 1 203 ? 3.357 8.748 -3.578 1.00 90.06 203 ALA A N 1
ATOM 1602 C CA . ALA A 1 203 ? 4.741 9.177 -3.370 1.00 90.06 203 ALA A CA 1
ATOM 1603 C C . ALA A 1 203 ? 5.485 8.279 -2.360 1.00 90.06 203 ALA A C 1
ATOM 1605 O O . ALA A 1 203 ? 6.649 7.936 -2.590 1.00 90.06 203 ALA A O 1
ATOM 1606 N N . ASN A 1 204 ? 4.773 7.814 -1.326 1.00 87.56 204 ASN A N 1
ATOM 1607 C CA . ASN A 1 204 ? 5.246 6.881 -0.292 1.00 87.56 204 ASN A CA 1
ATOM 1608 C C . ASN A 1 204 ? 4.941 5.407 -0.615 1.00 87.56 204 ASN A C 1
ATOM 1610 O O . ASN A 1 204 ? 4.840 4.566 0.284 1.00 87.56 204 ASN A O 1
ATOM 1614 N N . HIS A 1 205 ? 4.749 5.081 -1.897 1.00 88.56 205 HIS A N 1
ATOM 1615 C CA . HIS A 1 205 ? 4.507 3.722 -2.386 1.00 88.56 205 HIS A CA 1
ATOM 1616 C C . HIS A 1 205 ? 3.310 3.009 -1.726 1.00 88.56 205 HIS A C 1
ATOM 1618 O O . HIS A 1 205 ? 3.319 1.789 -1.553 1.00 88.56 205 HIS A O 1
ATOM 1624 N N . PHE A 1 206 ? 2.296 3.774 -1.313 1.00 92.75 206 PHE A N 1
ATOM 1625 C CA . PHE A 1 206 ? 1.135 3.298 -0.559 1.00 92.75 206 PHE A CA 1
ATOM 1626 C C . PHE A 1 206 ? 1.512 2.464 0.672 1.00 92.75 206 PHE A C 1
ATOM 1628 O O . PHE A 1 206 ? 0.802 1.535 1.037 1.00 92.75 206 PHE A O 1
ATOM 1635 N N . SER A 1 207 ? 2.650 2.757 1.303 1.00 87.88 207 SER A N 1
ATOM 1636 C CA . SER A 1 207 ? 3.162 1.996 2.450 1.00 87.88 207 SER A CA 1
ATOM 1637 C C . SER A 1 207 ? 2.380 2.232 3.745 1.00 87.88 207 SER A C 1
ATOM 1639 O O . SER A 1 207 ? 2.576 1.504 4.713 1.00 87.88 207 SER A O 1
ATOM 1641 N N . GLY A 1 208 ? 1.529 3.260 3.783 1.00 84.44 208 GLY A N 1
ATOM 1642 C CA . GLY A 1 208 ? 0.909 3.767 5.009 1.00 84.44 208 GLY A CA 1
ATOM 1643 C C . GLY A 1 208 ? 1.794 4.752 5.785 1.00 84.44 208 GLY A C 1
ATOM 1644 O O . GLY A 1 208 ? 1.347 5.322 6.773 1.00 84.44 208 GLY A O 1
ATOM 1645 N N . ALA A 1 209 ? 3.033 4.997 5.344 1.00 81.56 209 ALA A N 1
ATOM 1646 C CA . ALA A 1 209 ? 3.921 5.957 5.991 1.00 81.56 209 ALA A CA 1
ATOM 1647 C C . ALA A 1 209 ? 3.476 7.417 5.774 1.00 81.56 209 ALA A C 1
ATOM 1649 O O . ALA A 1 209 ? 2.970 7.782 4.710 1.00 81.56 209 ALA A O 1
ATOM 1650 N N . GLY A 1 210 ? 3.747 8.266 6.771 1.00 76.56 210 GLY A N 1
ATOM 1651 C CA . GLY A 1 210 ? 3.433 9.700 6.737 1.00 76.56 210 GLY A CA 1
ATOM 1652 C C . GLY A 1 210 ? 2.094 10.077 7.377 1.00 76.56 210 GLY A C 1
ATOM 1653 O O . GLY A 1 210 ? 1.679 11.226 7.264 1.00 76.56 210 GLY A O 1
ATOM 1654 N N . SER A 1 211 ? 1.428 9.141 8.055 1.00 84.12 211 SER A N 1
ATOM 1655 C CA . SER A 1 211 ? 0.182 9.376 8.794 1.00 84.12 211 SER A CA 1
ATOM 1656 C C . SER A 1 211 ? 0.273 8.819 10.213 1.00 84.12 211 SER A C 1
ATOM 1658 O O . SER A 1 211 ? 1.088 7.938 10.492 1.00 84.12 211 SER A O 1
ATOM 1660 N N . GLU A 1 212 ? -0.556 9.338 11.115 1.00 85.38 212 GLU A N 1
ATOM 1661 C CA . GLU A 1 212 ? -0.647 8.827 12.481 1.00 85.38 212 GLU A CA 1
ATOM 1662 C C . GLU A 1 212 ? -1.347 7.462 12.522 1.00 85.38 212 GLU A C 1
ATOM 1664 O O . GLU A 1 212 ? -2.181 7.127 11.671 1.00 85.38 212 GLU A O 1
ATOM 1669 N N . LYS A 1 213 ? -0.991 6.659 13.529 1.00 92.62 213 LYS A N 1
ATOM 1670 C CA . LYS A 1 213 ? -1.726 5.434 13.843 1.00 92.62 213 LYS A CA 1
ATOM 1671 C C . LYS A 1 213 ? -3.054 5.776 14.507 1.00 92.62 213 LYS A C 1
ATOM 1673 O O . LYS A 1 213 ? -3.155 6.757 15.236 1.00 92.62 213 LYS A O 1
ATOM 1678 N N . ARG A 1 214 ? -4.045 4.926 14.270 1.00 93.94 214 ARG A N 1
ATOM 1679 C CA . ARG A 1 214 ? -5.397 5.024 14.817 1.00 93.94 214 ARG A CA 1
ATOM 1680 C C . ARG A 1 214 ? -5.683 3.820 15.698 1.00 93.94 214 ARG A C 1
ATOM 1682 O O . ARG A 1 214 ? -5.143 2.739 15.466 1.00 93.94 214 ARG A O 1
ATOM 1689 N N . ASP A 1 215 ? -6.540 4.017 16.689 1.00 96.94 215 ASP A N 1
ATOM 1690 C CA . ASP A 1 215 ? -7.109 2.905 17.441 1.00 96.94 215 ASP A CA 1
ATOM 1691 C C . ASP A 1 215 ? -8.207 2.190 16.633 1.00 96.94 215 ASP A C 1
ATOM 1693 O O . ASP A 1 215 ? -8.690 2.678 15.606 1.00 96.94 215 ASP A O 1
ATOM 1697 N N . ALA A 1 216 ? -8.596 1.003 17.098 1.00 97.88 216 ALA A N 1
ATOM 1698 C CA . ALA A 1 216 ? -9.580 0.169 16.421 1.00 97.88 216 ALA A CA 1
ATOM 1699 C C . ALA A 1 216 ? -10.954 0.846 16.286 1.00 97.88 216 ALA A C 1
ATOM 1701 O O . ALA A 1 216 ? -11.615 0.704 15.257 1.00 97.88 216 ALA A O 1
ATOM 1702 N N . ALA A 1 217 ? -11.375 1.603 17.303 1.00 98.25 217 ALA A N 1
ATOM 1703 C CA . ALA A 1 217 ? -12.660 2.295 17.312 1.00 98.25 217 ALA A CA 1
ATOM 1704 C C . ALA A 1 217 ? -12.717 3.401 16.248 1.00 98.25 217 ALA A C 1
ATOM 1706 O O . ALA A 1 217 ? -13.707 3.513 15.526 1.00 98.25 217 ALA A O 1
ATOM 1707 N N . THR A 1 218 ? -11.636 4.167 16.102 1.00 98.31 218 THR A N 1
ATOM 1708 C CA . THR A 1 218 ? -11.499 5.204 15.076 1.00 98.31 218 THR A CA 1
ATOM 1709 C C . THR A 1 218 ? -11.521 4.584 13.684 1.00 98.31 218 THR A C 1
ATOM 1711 O O . THR A 1 218 ? -12.257 5.051 12.819 1.00 98.31 218 THR A O 1
ATOM 1714 N N . ILE A 1 219 ? -10.776 3.494 13.468 1.00 98.44 219 ILE A N 1
ATOM 1715 C CA . ILE A 1 219 ? -10.775 2.783 12.181 1.00 98.44 219 ILE A CA 1
ATOM 1716 C C . ILE A 1 219 ? -12.181 2.260 11.859 1.00 98.44 219 ILE A C 1
ATOM 1718 O O . ILE A 1 219 ? -12.668 2.450 10.748 1.00 98.44 219 ILE A O 1
ATOM 1722 N N . ALA A 1 220 ? -12.862 1.636 12.823 1.00 98.50 220 ALA A N 1
ATOM 1723 C CA . ALA A 1 220 ? -14.225 1.140 12.648 1.00 98.50 220 ALA A CA 1
ATOM 1724 C C . ALA A 1 220 ? -15.210 2.261 12.274 1.00 98.50 220 ALA A C 1
ATOM 1726 O O . ALA A 1 220 ? -16.006 2.091 11.346 1.00 98.50 220 ALA A O 1
ATOM 1727 N N . ALA A 1 221 ? -15.131 3.410 12.952 1.00 98.38 221 ALA A N 1
ATOM 1728 C CA . ALA A 1 221 ? -15.948 4.579 12.641 1.00 98.38 221 ALA A CA 1
ATOM 1729 C C . ALA A 1 221 ? -15.669 5.093 11.222 1.00 98.38 221 ALA A C 1
ATOM 1731 O O . ALA A 1 221 ? -16.598 5.221 10.429 1.00 98.38 221 ALA A O 1
ATOM 1732 N N . GLU A 1 222 ? -14.400 5.281 10.847 1.00 98.00 222 GLU A N 1
ATOM 1733 C CA . GLU A 1 222 ? -14.023 5.728 9.501 1.00 98.00 222 GLU A CA 1
ATOM 1734 C C . GLU A 1 222 ? -14.493 4.759 8.406 1.00 98.00 222 GLU A C 1
ATOM 1736 O O . GLU A 1 222 ? -14.969 5.199 7.356 1.00 98.00 222 GLU A O 1
ATOM 1741 N N . LEU A 1 223 ? -14.396 3.444 8.633 1.00 98.25 223 LEU A N 1
ATOM 1742 C CA . LEU A 1 223 ? -14.861 2.431 7.682 1.00 98.25 223 LEU A CA 1
ATOM 1743 C C . LEU A 1 223 ? -16.366 2.547 7.413 1.00 98.25 223 LEU A C 1
ATOM 1745 O O . LEU A 1 223 ? -16.789 2.402 6.268 1.00 98.25 223 LEU A O 1
ATOM 1749 N N . VAL A 1 224 ? -17.168 2.807 8.447 1.00 97.44 224 VAL A N 1
ATOM 1750 C CA . VAL A 1 224 ? -18.631 2.900 8.334 1.00 97.44 224 VAL A CA 1
ATOM 1751 C C . VAL A 1 224 ? -19.067 4.274 7.828 1.00 97.44 224 VAL A C 1
ATOM 1753 O O . VAL A 1 224 ? -19.826 4.365 6.865 1.00 97.44 224 VAL A O 1
ATOM 1756 N N . GLU A 1 225 ? -18.591 5.344 8.458 1.00 97.69 225 GLU A N 1
ATOM 1757 C CA . GLU A 1 225 ? -19.009 6.723 8.180 1.00 97.69 225 GLU A CA 1
ATOM 1758 C C . GLU A 1 225 ? -18.469 7.225 6.836 1.00 97.69 225 GLU A C 1
ATOM 1760 O O . GLU A 1 225 ? -19.159 7.944 6.111 1.00 97.69 225 GLU A O 1
ATOM 1765 N N . GLY A 1 226 ? -17.254 6.806 6.467 1.00 97.06 226 GLY A N 1
ATOM 1766 C CA . GLY A 1 226 ? -16.599 7.190 5.218 1.00 97.06 226 GLY A CA 1
ATOM 1767 C C . GLY A 1 226 ? -17.025 6.372 3.999 1.00 97.06 226 GLY A C 1
ATOM 1768 O O . GLY A 1 226 ? -16.692 6.752 2.878 1.00 97.06 226 GLY A O 1
ATOM 1769 N N . TRP A 1 227 ? -17.773 5.279 4.181 1.00 95.50 227 TRP A N 1
ATOM 1770 C CA . TRP A 1 227 ? -18.075 4.304 3.127 1.00 95.50 227 TRP A CA 1
ATOM 1771 C C . TRP A 1 227 ? -18.675 4.927 1.859 1.00 95.50 227 TRP A C 1
ATOM 1773 O O . TRP A 1 227 ? -18.177 4.723 0.751 1.00 95.50 227 TRP A O 1
ATOM 1783 N N . GLU A 1 228 ? -19.735 5.722 2.010 1.00 95.12 228 GLU A N 1
ATOM 1784 C CA . GLU A 1 228 ? -20.423 6.329 0.866 1.00 95.12 228 GLU A CA 1
ATOM 1785 C C . GLU A 1 228 ? -19.547 7.350 0.136 1.00 95.12 228 GLU A C 1
ATOM 1787 O O . GLU A 1 228 ? -19.633 7.473 -1.087 1.00 95.12 228 GLU A O 1
ATOM 1792 N N . GLN A 1 229 ? -18.679 8.061 0.859 1.00 97.75 229 GLN A N 1
ATOM 1793 C CA . GLN A 1 229 ? -17.740 8.987 0.236 1.00 97.75 229 GLN A CA 1
ATOM 1794 C C . GLN A 1 229 ? -16.619 8.235 -0.485 1.00 97.75 229 GLN A C 1
ATOM 1796 O O . GLN A 1 229 ? -16.349 8.534 -1.644 1.00 97.75 229 GLN A O 1
ATOM 1801 N N . ALA A 1 230 ? -16.056 7.195 0.133 1.00 97.38 230 ALA A N 1
ATOM 1802 C CA . ALA A 1 230 ? -15.004 6.371 -0.455 1.00 97.38 230 ALA A CA 1
ATOM 1803 C C . ALA A 1 230 ? -15.424 5.746 -1.797 1.00 97.38 230 ALA A C 1
ATOM 1805 O O . ALA A 1 230 ? -14.617 5.625 -2.717 1.00 97.38 230 ALA A O 1
ATOM 1806 N N . ARG A 1 231 ? -16.708 5.396 -1.948 1.00 94.81 231 ARG A N 1
ATOM 1807 C CA . ARG A 1 231 ? -17.275 4.938 -3.226 1.00 94.81 231 ARG A CA 1
ATOM 1808 C C . ARG A 1 231 ? -17.262 6.009 -4.312 1.00 94.81 231 ARG A C 1
ATOM 1810 O O . ARG A 1 231 ? -16.936 5.700 -5.455 1.00 94.81 231 ARG A O 1
ATOM 1817 N N . ARG A 1 232 ? -17.634 7.247 -3.977 1.00 95.50 232 ARG A N 1
ATOM 1818 C CA . ARG A 1 232 ? -17.597 8.372 -4.928 1.00 95.50 232 ARG A CA 1
ATOM 1819 C C . ARG A 1 232 ? -16.163 8.729 -5.285 1.00 95.50 232 ARG A C 1
ATOM 1821 O O . ARG A 1 232 ? -15.862 8.968 -6.449 1.00 95.50 232 ARG A O 1
ATOM 1828 N N . ASP A 1 233 ? -15.285 8.707 -4.293 1.00 97.75 233 ASP A N 1
ATOM 1829 C CA . ASP A 1 233 ? -13.874 9.003 -4.476 1.00 97.75 233 ASP A CA 1
ATOM 1830 C C . ASP A 1 233 ? -13.195 7.961 -5.368 1.00 97.75 233 ASP A C 1
ATOM 1832 O O . ASP A 1 233 ? -12.407 8.336 -6.228 1.00 97.75 233 ASP A O 1
ATOM 1836 N N . ALA A 1 234 ? -13.545 6.676 -5.259 1.00 95.31 234 ALA A N 1
ATOM 1837 C CA . ALA A 1 234 ? -13.033 5.647 -6.165 1.00 95.31 234 ALA A CA 1
ATOM 1838 C C . ALA A 1 234 ? -13.369 5.934 -7.644 1.00 95.31 234 ALA A C 1
ATOM 1840 O O . ALA A 1 234 ? -12.502 5.780 -8.504 1.00 95.31 234 ALA A O 1
ATOM 1841 N N . ASP A 1 235 ? -14.584 6.412 -7.939 1.00 93.25 235 ASP A N 1
ATOM 1842 C CA . ASP A 1 235 ? -14.981 6.836 -9.292 1.00 93.25 235 ASP A CA 1
ATOM 1843 C C . ASP A 1 235 ? -14.230 8.107 -9.731 1.00 93.25 235 ASP A C 1
ATOM 1845 O O . ASP A 1 235 ? -13.722 8.182 -10.853 1.00 93.25 235 ASP A O 1
ATOM 1849 N N . ALA A 1 236 ? -14.077 9.081 -8.828 1.00 96.12 236 ALA A N 1
ATOM 1850 C CA . ALA A 1 236 ? -13.317 10.306 -9.084 1.00 96.12 236 ALA A CA 1
ATOM 1851 C C . ALA A 1 236 ? -11.820 10.038 -9.332 1.00 96.12 236 ALA A C 1
ATOM 1853 O O . ALA A 1 236 ? -11.176 10.750 -10.104 1.00 96.12 236 ALA A O 1
ATOM 1854 N N . LEU A 1 237 ? -11.267 8.995 -8.711 1.00 97.00 237 LEU A N 1
ATOM 1855 C CA . LEU A 1 237 ? -9.880 8.567 -8.866 1.00 97.00 237 LEU A CA 1
ATOM 1856 C C . LEU A 1 237 ? -9.632 7.759 -10.146 1.00 97.00 237 LEU A C 1
ATOM 1858 O O . LEU A 1 237 ? -8.470 7.619 -10.534 1.00 97.00 237 LEU A O 1
ATOM 1862 N N . ARG A 1 238 ? -10.674 7.260 -10.833 1.00 94.12 238 ARG A N 1
ATOM 1863 C CA . ARG A 1 238 ? -10.534 6.418 -12.038 1.00 94.12 238 ARG A CA 1
ATOM 1864 C C . ARG A 1 238 ? -9.579 7.008 -13.086 1.00 94.12 238 ARG A C 1
ATOM 1866 O O . ARG A 1 238 ? -8.687 6.274 -13.510 1.00 94.12 238 ARG A O 1
ATOM 1873 N N . PRO A 1 239 ? -9.701 8.282 -13.522 1.00 94.06 239 PRO A N 1
ATOM 1874 C CA . PRO A 1 239 ? -8.826 8.819 -14.565 1.00 94.06 239 PRO A CA 1
ATOM 1875 C C . PRO A 1 239 ? -7.352 8.783 -14.156 1.00 94.06 239 PRO A C 1
ATOM 1877 O O . PRO A 1 239 ? -6.512 8.317 -14.920 1.00 94.06 239 PRO A O 1
ATOM 1880 N N . LEU A 1 240 ? -7.055 9.189 -12.917 1.00 94.19 240 LEU A N 1
ATOM 1881 C CA . LEU A 1 240 ? -5.706 9.148 -12.353 1.00 94.19 240 LEU A CA 1
ATOM 1882 C C . LEU A 1 240 ? -5.195 7.709 -12.239 1.00 94.19 240 LEU A C 1
ATOM 1884 O O . LEU A 1 240 ? -4.048 7.425 -12.584 1.00 94.19 240 LEU A O 1
ATOM 1888 N N . ALA A 1 241 ? -6.042 6.789 -11.775 1.00 94.69 241 ALA A N 1
ATOM 1889 C CA . ALA A 1 241 ? -5.675 5.393 -11.603 1.00 94.69 241 ALA A CA 1
ATOM 1890 C C . ALA A 1 241 ? -5.355 4.709 -12.937 1.00 94.69 241 ALA A C 1
ATOM 1892 O O . ALA A 1 241 ? -4.383 3.962 -13.033 1.00 94.69 241 ALA A O 1
ATOM 1893 N N . TRP A 1 242 ? -6.145 4.970 -13.977 1.00 93.25 242 TRP A N 1
ATOM 1894 C CA . TRP A 1 242 ? -5.936 4.394 -15.303 1.00 93.25 242 TRP A CA 1
ATOM 1895 C C . TRP A 1 242 ? -4.761 5.004 -16.051 1.00 93.25 242 TRP A C 1
ATOM 1897 O O . TRP A 1 242 ? -4.153 4.308 -16.860 1.00 93.25 242 TRP A O 1
ATOM 1907 N N . ASP A 1 243 ? -4.449 6.269 -15.800 1.00 92.06 243 ASP A N 1
ATOM 1908 C CA . ASP A 1 243 ? -3.266 6.923 -16.346 1.00 92.06 243 ASP A CA 1
ATOM 1909 C C . ASP A 1 243 ? -1.992 6.345 -15.712 1.00 92.06 243 ASP A C 1
ATOM 1911 O O . ASP A 1 243 ? -1.125 5.806 -16.399 1.00 92.06 243 ASP A O 1
ATOM 1915 N N . ARG A 1 244 ? -1.925 6.343 -14.375 1.00 91.12 244 ARG A N 1
ATOM 1916 C CA . ARG A 1 244 ? -0.689 6.057 -13.630 1.00 91.12 244 ARG A CA 1
ATOM 1917 C C . ARG A 1 244 ? -0.461 4.605 -13.256 1.00 91.12 244 ARG A C 1
ATOM 1919 O O . ARG A 1 244 ? 0.683 4.180 -13.088 1.00 91.12 244 ARG A O 1
ATOM 1926 N N . PHE A 1 245 ? -1.533 3.858 -13.028 1.00 94.31 245 PHE A N 1
ATOM 1927 C CA . PHE A 1 245 ? -1.447 2.521 -12.449 1.00 94.31 245 PHE A CA 1
ATOM 1928 C C . PHE A 1 245 ? -1.941 1.435 -13.389 1.00 94.31 245 PHE A C 1
ATOM 1930 O O . PHE A 1 245 ? -1.830 0.275 -13.022 1.00 94.31 245 PHE A O 1
ATOM 1937 N N . ASP A 1 246 ? -2.418 1.742 -14.592 1.00 94.62 246 ASP A N 1
ATOM 1938 C CA . ASP A 1 246 ? -2.636 0.711 -15.603 1.00 94.62 246 ASP A CA 1
ATOM 1939 C C . ASP A 1 246 ? -1.353 0.419 -16.383 1.00 94.62 246 ASP A C 1
ATOM 1941 O O . ASP A 1 246 ? -0.659 1.324 -16.844 1.00 94.62 246 ASP A O 1
ATOM 1945 N N . LEU A 1 247 ? -1.042 -0.866 -16.536 1.00 94.81 247 LEU A N 1
ATOM 1946 C CA . LEU A 1 247 ? 0.182 -1.303 -17.191 1.00 94.81 247 LEU A CA 1
ATOM 1947 C C . LEU A 1 247 ? 0.196 -0.914 -18.669 1.00 94.81 247 LEU A C 1
ATOM 1949 O O . LEU A 1 247 ? 1.218 -0.428 -19.139 1.00 94.81 247 LEU A O 1
ATOM 1953 N N . ASP A 1 248 ? -0.910 -1.087 -19.391 1.00 93.81 248 ASP A N 1
ATOM 1954 C CA . ASP A 1 248 ? -0.953 -0.811 -20.827 1.00 93.81 248 ASP A CA 1
ATOM 1955 C C . ASP A 1 248 ? -0.775 0.692 -21.089 1.00 93.81 248 ASP A C 1
ATOM 1957 O O . ASP A 1 248 ? -0.013 1.060 -21.986 1.00 93.81 248 ASP A O 1
ATOM 1961 N N . SER A 1 249 ? -1.408 1.555 -20.282 1.00 92.31 249 SER A N 1
ATOM 1962 C CA . SER A 1 249 ? -1.196 3.011 -20.336 1.00 92.31 249 SER A CA 1
ATOM 1963 C C . SER A 1 249 ? 0.278 3.367 -20.137 1.00 92.31 249 SER A C 1
ATOM 1965 O O . SER A 1 249 ? 0.885 4.016 -20.989 1.00 92.31 249 SER A O 1
ATOM 1967 N N . GLN A 1 250 ? 0.880 2.874 -19.050 1.00 92.69 250 GLN A N 1
ATOM 1968 C CA . GLN A 1 250 ? 2.262 3.193 -18.696 1.00 92.69 250 GLN A CA 1
ATOM 1969 C C . GLN A 1 250 ? 3.261 2.679 -19.745 1.00 92.69 250 GLN A C 1
ATOM 1971 O O . GLN A 1 250 ? 4.190 3.395 -20.122 1.00 92.69 250 GLN A O 1
ATOM 1976 N N . LEU A 1 251 ? 3.066 1.461 -20.264 1.00 92.50 251 LEU A N 1
ATOM 1977 C CA . LEU A 1 251 ? 3.905 0.907 -21.332 1.00 92.50 251 LEU A CA 1
ATOM 1978 C C . LEU A 1 251 ? 3.769 1.698 -22.634 1.00 92.50 251 LEU A C 1
ATOM 1980 O O . LEU A 1 251 ? 4.776 1.937 -23.300 1.00 92.50 251 LEU A O 1
ATOM 1984 N N . SER A 1 252 ? 2.553 2.117 -22.986 1.00 91.81 252 SER A N 1
ATOM 1985 C CA . SER A 1 252 ? 2.297 2.868 -24.219 1.00 91.81 252 SER A CA 1
ATOM 1986 C C . SER A 1 252 ? 2.950 4.245 -24.205 1.00 91.81 252 SER A C 1
ATOM 1988 O O . SER A 1 252 ? 3.478 4.679 -25.224 1.00 91.81 252 SER A O 1
ATOM 1990 N N . GLU A 1 253 ? 2.948 4.912 -23.052 1.00 90.19 253 GLU A N 1
ATOM 1991 C CA . GLU A 1 253 ? 3.553 6.233 -22.894 1.00 90.19 253 GLU A CA 1
ATOM 1992 C C . GLU A 1 253 ? 5.086 6.177 -22.858 1.00 90.19 253 GLU A C 1
ATOM 1994 O O . GLU A 1 253 ? 5.753 7.077 -23.366 1.00 90.19 253 GLU A O 1
ATOM 1999 N N . THR A 1 254 ? 5.662 5.132 -22.252 1.00 89.06 254 THR A N 1
ATOM 2000 C CA . THR A 1 254 ? 7.088 5.153 -21.887 1.00 89.06 254 THR A CA 1
ATOM 2001 C C . THR A 1 254 ? 7.947 4.086 -22.554 1.00 89.06 254 THR A C 1
ATOM 2003 O O . THR A 1 254 ? 9.084 4.391 -22.895 1.00 89.06 254 THR A O 1
ATOM 2006 N N . VAL A 1 255 ? 7.444 2.866 -22.775 1.00 89.31 255 VAL A N 1
ATOM 2007 C CA . VAL A 1 255 ? 8.237 1.754 -23.334 1.00 89.31 255 VAL A CA 1
ATOM 2008 C C . VAL A 1 255 ? 8.082 1.656 -24.846 1.00 89.31 255 VAL A C 1
ATOM 2010 O O . VAL A 1 255 ? 9.083 1.545 -25.547 1.00 89.31 255 VAL A O 1
ATOM 2013 N N . LEU A 1 256 ? 6.854 1.731 -25.370 1.00 90.12 256 LEU A N 1
ATOM 2014 C CA . LEU A 1 256 ? 6.617 1.624 -26.815 1.00 90.12 256 LEU A CA 1
ATOM 2015 C C . LEU A 1 256 ? 7.398 2.660 -27.644 1.00 90.12 256 LEU A C 1
ATOM 2017 O O . LEU A 1 256 ? 7.930 2.272 -28.685 1.00 90.12 256 LEU A O 1
ATOM 2021 N N . PRO A 1 257 ? 7.558 3.927 -27.208 1.00 90.12 257 PRO A N 1
ATOM 2022 C CA . PRO A 1 257 ? 8.394 4.880 -27.933 1.00 90.12 257 PRO A CA 1
ATOM 2023 C C . PRO A 1 257 ? 9.869 4.468 -27.993 1.00 90.12 257 PRO A C 1
ATOM 2025 O O . PRO A 1 257 ? 10.533 4.769 -28.979 1.00 90.12 257 PRO A O 1
ATOM 2028 N N . LEU A 1 258 ? 10.390 3.759 -26.982 1.00 86.44 258 LEU A N 1
ATOM 2029 C CA . LEU A 1 258 ? 11.782 3.285 -26.977 1.00 86.44 258 LEU A CA 1
ATOM 2030 C C . LEU A 1 258 ? 12.026 2.232 -28.054 1.00 86.44 258 LEU A C 1
ATOM 2032 O O . LEU A 1 258 ? 13.099 2.210 -28.643 1.00 86.44 258 LEU A O 1
ATOM 2036 N N . LEU A 1 259 ? 11.027 1.393 -28.341 1.00 84.88 259 LEU A N 1
ATOM 2037 C CA . LEU A 1 259 ? 11.119 0.367 -29.387 1.00 84.88 259 LEU A CA 1
ATOM 2038 C C . LEU A 1 259 ? 11.261 0.975 -30.792 1.00 84.88 259 LEU A C 1
ATOM 2040 O O . LEU A 1 259 ? 11.642 0.285 -31.730 1.00 84.88 259 LEU A O 1
ATOM 2044 N N . GLN A 1 260 ? 10.945 2.264 -30.941 1.00 80.62 260 GLN A N 1
ATOM 2045 C CA . GLN A 1 260 ? 11.069 3.013 -32.192 1.00 80.62 260 GLN A CA 1
ATOM 2046 C C . GLN A 1 260 ? 12.371 3.824 -32.277 1.00 80.62 260 GLN A C 1
ATOM 2048 O O . GLN A 1 260 ? 12.647 4.415 -33.321 1.00 80.62 260 GLN A O 1
ATOM 2053 N N . GLN A 1 261 ? 13.151 3.904 -31.193 1.00 72.31 261 GLN A N 1
ATOM 2054 C CA . GLN A 1 261 ? 14.387 4.683 -31.152 1.00 72.31 261 GLN A CA 1
ATOM 2055 C C . GLN A 1 261 ? 15.559 3.929 -31.780 1.00 72.31 261 GLN A C 1
ATOM 2057 O O . GLN A 1 261 ? 15.598 2.698 -31.816 1.00 72.31 261 GLN A O 1
ATOM 2062 N N . GLU A 1 262 ? 16.547 4.691 -32.257 1.00 60.62 262 GLU A N 1
ATOM 2063 C CA . GLU A 1 262 ? 17.817 4.113 -32.678 1.00 60.62 262 GLU A CA 1
ATOM 2064 C C . GLU A 1 262 ? 18.506 3.401 -31.510 1.00 60.62 262 GLU A C 1
ATOM 2066 O O . GLU A 1 262 ? 18.432 3.796 -30.344 1.00 60.62 262 GLU A O 1
ATOM 2071 N N . ARG A 1 263 ? 19.173 2.313 -31.878 1.00 67.69 263 ARG A N 1
ATOM 2072 C CA . ARG A 1 263 ? 19.843 1.370 -30.996 1.00 67.69 263 ARG A CA 1
ATOM 2073 C C . ARG A 1 263 ? 20.813 2.063 -30.021 1.00 67.69 263 ARG A C 1
ATOM 2075 O O . ARG A 1 263 ? 21.529 2.988 -30.400 1.00 67.69 263 ARG A O 1
ATOM 2082 N N . GLY A 1 264 ? 20.843 1.597 -28.768 1.00 65.44 264 GLY A N 1
ATOM 2083 C CA . GLY A 1 264 ? 21.695 2.151 -27.707 1.00 65.44 264 GLY A CA 1
ATOM 2084 C C . GLY A 1 264 ? 23.202 2.054 -28.007 1.00 65.44 264 GLY A C 1
ATOM 2085 O O . GLY A 1 264 ? 23.621 1.280 -28.869 1.00 65.44 264 GLY A O 1
ATOM 2086 N N . PRO A 1 265 ? 24.053 2.833 -27.315 1.00 67.81 265 PRO A N 1
ATOM 2087 C CA . PRO A 1 265 ? 25.493 2.793 -27.542 1.00 67.81 265 PRO A CA 1
ATOM 2088 C C . PRO A 1 265 ? 26.070 1.426 -27.156 1.00 67.81 265 PRO A C 1
ATOM 2090 O O . PRO A 1 265 ? 25.689 0.847 -26.137 1.00 67.81 265 PRO A O 1
ATOM 2093 N N . ARG A 1 266 ? 27.047 0.939 -27.931 1.00 74.50 266 ARG A N 1
ATOM 2094 C CA . ARG A 1 266 ? 27.846 -0.231 -27.544 1.00 74.50 266 ARG A CA 1
ATOM 2095 C C . ARG A 1 266 ? 28.498 0.029 -26.183 1.00 74.50 266 ARG A C 1
ATOM 2097 O O . ARG A 1 266 ? 29.028 1.117 -25.936 1.00 74.50 266 ARG A O 1
ATOM 2104 N N . LEU A 1 267 ? 28.440 -0.969 -25.309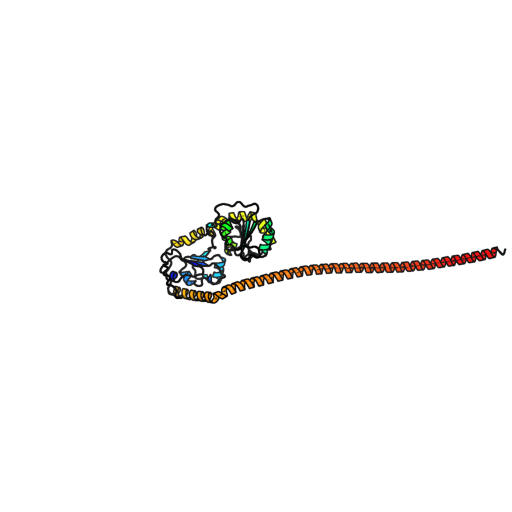 1.00 81.75 267 LEU A N 1
ATOM 2105 C CA . LEU A 1 267 ? 29.055 -0.903 -23.989 1.00 81.75 267 LEU A CA 1
ATOM 2106 C C . LEU A 1 267 ? 30.576 -1.023 -24.102 1.00 81.75 267 LEU A C 1
ATOM 2108 O O . LEU A 1 267 ? 31.092 -1.720 -24.973 1.00 81.75 267 LEU A O 1
ATOM 2112 N N . ASP A 1 268 ? 31.288 -0.317 -23.227 1.00 85.12 268 ASP A N 1
ATOM 2113 C CA . ASP A 1 268 ? 32.742 -0.427 -23.127 1.00 85.12 268 ASP A CA 1
ATOM 2114 C C . ASP A 1 268 ? 33.130 -1.796 -22.542 1.00 85.12 268 ASP A C 1
ATOM 2116 O O . ASP A 1 268 ? 32.616 -2.188 -21.492 1.00 85.12 268 ASP A O 1
ATOM 2120 N N . ASP A 1 269 ? 34.043 -2.518 -23.198 1.00 85.94 269 ASP A N 1
ATOM 2121 C CA . ASP A 1 269 ? 34.445 -3.869 -22.776 1.00 85.94 269 ASP A CA 1
ATOM 2122 C C . ASP A 1 269 ? 35.047 -3.873 -21.356 1.00 85.94 269 ASP A C 1
ATOM 2124 O O . ASP A 1 269 ? 34.811 -4.797 -20.575 1.00 85.94 269 ASP A O 1
ATOM 2128 N N . GLY A 1 270 ? 35.771 -2.812 -20.978 1.00 88.31 270 GLY A N 1
ATOM 2129 C CA . GLY A 1 270 ? 36.321 -2.655 -19.631 1.00 88.31 270 GLY A CA 1
ATOM 2130 C C . GLY A 1 270 ? 35.232 -2.463 -18.574 1.00 88.31 270 GLY A C 1
ATOM 2131 O O . GLY A 1 270 ? 35.301 -3.052 -17.491 1.00 88.31 270 GLY A O 1
ATOM 2132 N N . LEU A 1 271 ? 34.193 -1.691 -18.896 1.00 88.25 271 LEU A N 1
ATOM 2133 C CA . LEU A 1 271 ? 33.016 -1.519 -18.044 1.00 88.25 271 LEU A CA 1
ATOM 2134 C C . LEU A 1 271 ? 32.209 -2.817 -17.900 1.00 88.25 271 LEU A C 1
ATOM 2136 O O . LEU A 1 271 ? 31.736 -3.135 -16.805 1.00 88.25 271 LEU A O 1
ATOM 2140 N N . VAL A 1 272 ? 32.077 -3.579 -18.987 1.00 89.44 272 VAL A N 1
ATOM 2141 C CA . VAL A 1 272 ? 31.464 -4.913 -18.989 1.00 89.44 272 VAL A CA 1
ATOM 2142 C C . VAL A 1 272 ? 32.228 -5.859 -18.058 1.00 89.44 272 VAL A C 1
ATOM 2144 O O . VAL A 1 272 ? 31.622 -6.515 -17.206 1.00 89.44 272 VAL A O 1
ATOM 2147 N N . ASP A 1 273 ? 33.558 -5.888 -18.140 1.00 90.25 273 ASP A N 1
ATOM 2148 C CA . ASP A 1 273 ? 34.392 -6.726 -17.275 1.00 90.25 273 ASP A CA 1
ATOM 2149 C C . ASP A 1 273 ? 34.322 -6.306 -15.792 1.00 90.25 273 ASP A C 1
ATOM 2151 O O . ASP A 1 273 ? 34.225 -7.176 -14.912 1.00 90.25 273 ASP A O 1
ATOM 2155 N N . GLU A 1 274 ? 34.310 -4.995 -15.500 1.00 89.25 274 GLU A N 1
ATOM 2156 C CA . GLU A 1 274 ? 34.096 -4.443 -14.149 1.00 89.25 274 GLU A CA 1
ATOM 2157 C C . GLU A 1 274 ? 32.753 -4.927 -13.581 1.00 89.25 274 GLU A C 1
ATOM 2159 O O . GLU A 1 274 ? 32.687 -5.476 -12.474 1.00 89.25 274 GLU A O 1
ATOM 2164 N N . TYR A 1 275 ? 31.685 -4.791 -14.365 1.00 89.56 275 TYR A N 1
ATOM 2165 C CA . TYR A 1 275 ? 30.346 -5.212 -13.980 1.00 89.56 275 TYR A CA 1
ATOM 2166 C C . TYR A 1 275 ? 30.258 -6.712 -13.676 1.00 89.56 275 TYR A C 1
ATOM 2168 O O . TYR A 1 275 ? 29.751 -7.109 -12.621 1.00 89.56 275 TYR A O 1
ATOM 2176 N N . LEU A 1 276 ? 30.799 -7.558 -14.556 1.00 90.00 276 LEU A N 1
ATOM 2177 C CA . LEU A 1 276 ? 30.806 -9.009 -14.360 1.00 90.00 276 LEU A CA 1
ATOM 2178 C C . LEU A 1 276 ? 31.623 -9.412 -13.129 1.00 90.00 276 LEU A C 1
ATOM 2180 O O . LEU A 1 276 ? 31.275 -10.365 -12.425 1.00 90.00 276 LEU A O 1
ATOM 2184 N N . ALA A 1 277 ? 32.706 -8.692 -12.819 1.00 88.81 277 ALA A N 1
ATOM 2185 C CA . ALA A 1 277 ? 33.451 -8.902 -11.583 1.00 88.81 277 ALA A CA 1
ATOM 2186 C C . ALA A 1 277 ? 32.588 -8.607 -10.344 1.00 88.81 277 ALA A C 1
ATOM 2188 O O . ALA A 1 277 ? 32.545 -9.438 -9.429 1.00 88.81 277 ALA A O 1
ATOM 2189 N N . VAL A 1 278 ? 31.849 -7.491 -10.338 1.00 86.06 278 VAL A N 1
ATOM 2190 C CA . VAL A 1 278 ? 30.919 -7.135 -9.253 1.00 86.06 278 VAL A CA 1
ATOM 2191 C C . VAL A 1 278 ? 29.802 -8.169 -9.120 1.00 86.06 278 VAL A C 1
ATOM 2193 O O . VAL A 1 278 ? 29.581 -8.681 -8.020 1.00 86.06 278 VAL A O 1
ATOM 2196 N N . GLN A 1 279 ? 29.153 -8.562 -10.221 1.00 85.56 279 GLN A N 1
ATOM 2197 C CA . GLN A 1 279 ? 28.124 -9.605 -10.203 1.00 85.56 279 GLN A CA 1
ATOM 2198 C C . GLN A 1 279 ? 28.641 -10.918 -9.612 1.00 85.56 279 GLN A C 1
ATOM 2200 O O . GLN A 1 279 ? 27.969 -11.526 -8.781 1.00 85.56 279 GLN A O 1
ATOM 2205 N N . ARG A 1 280 ? 29.854 -11.355 -9.981 1.00 86.56 280 ARG A N 1
ATOM 2206 C CA . ARG A 1 280 ? 30.466 -12.571 -9.418 1.00 86.56 280 ARG A CA 1
ATOM 2207 C C . ARG A 1 280 ? 30.681 -12.456 -7.909 1.00 86.56 280 ARG A C 1
ATOM 2209 O O . ARG A 1 280 ? 30.480 -13.441 -7.197 1.00 86.56 280 ARG A O 1
ATOM 2216 N N . ILE A 1 281 ? 31.070 -11.284 -7.405 1.00 84.00 281 ILE A N 1
ATOM 2217 C CA . ILE A 1 281 ? 31.215 -11.037 -5.961 1.00 84.00 281 ILE A CA 1
ATOM 2218 C C . ILE A 1 281 ? 29.850 -11.108 -5.268 1.00 84.00 281 ILE A C 1
ATOM 2220 O O . ILE A 1 281 ? 29.716 -11.826 -4.274 1.00 84.00 281 ILE A O 1
ATOM 2224 N N . VAL A 1 282 ? 28.833 -10.430 -5.809 1.00 79.25 282 VAL A N 1
ATOM 2225 C CA . VAL A 1 282 ? 27.463 -10.439 -5.269 1.00 79.25 282 VAL A CA 1
ATOM 2226 C C . VAL A 1 282 ? 26.884 -11.853 -5.285 1.00 79.25 282 VAL A C 1
ATOM 2228 O O . VAL A 1 282 ? 26.384 -12.322 -4.265 1.00 79.25 282 VAL A O 1
ATOM 2231 N N . ALA A 1 283 ? 27.027 -12.586 -6.389 1.00 79.69 283 ALA A N 1
ATOM 2232 C CA . ALA A 1 283 ? 26.570 -13.965 -6.513 1.00 79.69 283 ALA A CA 1
ATOM 2233 C C . ALA A 1 283 ? 27.236 -14.878 -5.474 1.00 79.69 283 ALA A C 1
ATOM 2235 O O . ALA A 1 283 ? 26.547 -15.641 -4.797 1.00 79.69 283 ALA A O 1
ATOM 2236 N N . ARG A 1 284 ? 28.559 -14.764 -5.273 1.00 80.56 284 ARG A N 1
ATOM 2237 C CA . ARG A 1 284 ? 29.271 -15.509 -4.219 1.00 80.56 284 ARG A CA 1
ATOM 2238 C C . ARG A 1 284 ? 28.795 -15.118 -2.825 1.00 80.56 284 ARG A C 1
ATOM 2240 O O . ARG A 1 284 ? 28.632 -15.998 -1.984 1.00 80.56 284 ARG A O 1
ATOM 2247 N N . TYR A 1 285 ? 28.563 -13.830 -2.572 1.00 76.25 285 TYR A N 1
ATOM 2248 C CA . TYR A 1 285 ? 28.019 -13.358 -1.301 1.00 76.25 285 TYR A CA 1
ATOM 2249 C C . TYR A 1 285 ? 26.636 -13.964 -1.040 1.00 76.25 285 TYR A C 1
ATOM 2251 O O . TYR A 1 285 ? 26.416 -14.533 0.027 1.00 76.25 285 TYR A O 1
ATOM 2259 N N . VAL A 1 286 ? 25.726 -13.914 -2.015 1.00 73.56 286 VAL A N 1
ATOM 2260 C CA . VAL A 1 286 ? 24.376 -14.483 -1.899 1.00 73.56 286 VAL A CA 1
ATOM 2261 C C . VAL A 1 286 ? 24.432 -15.999 -1.722 1.00 73.56 286 VAL A C 1
ATOM 2263 O O . VAL A 1 286 ? 23.769 -16.525 -0.835 1.00 73.56 286 VAL A O 1
ATOM 2266 N N . GLN A 1 287 ? 25.252 -16.714 -2.498 1.00 75.75 287 GLN A N 1
ATOM 2267 C CA . GLN A 1 287 ? 25.412 -18.167 -2.376 1.00 75.75 287 GLN A CA 1
ATOM 2268 C C . GLN A 1 287 ? 25.975 -18.570 -1.009 1.00 75.75 287 GLN A C 1
ATOM 2270 O O . GLN A 1 287 ? 25.435 -19.470 -0.366 1.00 75.75 287 GLN A O 1
ATOM 2275 N N . ARG A 1 288 ? 27.018 -17.880 -0.532 1.00 73.94 288 ARG A N 1
ATOM 2276 C CA . ARG A 1 288 ? 27.638 -18.141 0.775 1.00 73.94 288 ARG A CA 1
ATOM 2277 C C . ARG A 1 288 ? 26.690 -17.829 1.929 1.00 73.94 288 ARG A C 1
ATOM 2279 O O . ARG A 1 288 ? 26.684 -18.545 2.924 1.00 73.94 288 ARG A O 1
ATOM 2286 N N . ASN A 1 289 ? 25.866 -16.796 1.780 1.00 65.56 289 ASN A N 1
ATOM 2287 C CA . ASN A 1 289 ? 24.891 -16.391 2.786 1.00 65.56 289 ASN A CA 1
ATOM 2288 C C . ASN A 1 289 ? 23.497 -16.985 2.549 1.00 65.56 289 ASN A C 1
ATOM 2290 O O . ASN A 1 289 ? 22.564 -16.623 3.259 1.00 65.56 289 ASN A O 1
ATOM 2294 N N . ARG A 1 290 ? 23.325 -17.926 1.612 1.00 67.50 290 ARG A N 1
ATOM 2295 C CA . ARG A 1 290 ? 22.014 -18.504 1.270 1.00 67.50 290 ARG A CA 1
ATOM 2296 C C . ARG A 1 290 ? 21.339 -19.185 2.463 1.00 67.50 290 ARG A C 1
ATOM 2298 O O . ARG A 1 290 ? 20.120 -19.146 2.564 1.00 67.50 290 ARG A O 1
ATOM 2305 N N . ALA A 1 291 ? 22.122 -19.747 3.386 1.00 61.03 291 ALA A N 1
ATOM 2306 C CA . ALA A 1 291 ? 21.634 -20.282 4.661 1.00 61.03 291 ALA A CA 1
ATOM 2307 C C . ALA A 1 291 ? 21.380 -19.188 5.721 1.00 61.03 291 ALA A C 1
ATOM 2309 O O . ALA A 1 291 ? 20.521 -19.341 6.585 1.00 61.03 291 ALA A O 1
ATOM 2310 N N . MET A 1 292 ? 22.097 -18.064 5.638 1.00 59.31 292 MET A N 1
ATOM 2311 C CA . MET A 1 292 ? 21.951 -16.919 6.539 1.00 59.31 292 MET A CA 1
ATOM 2312 C C . MET A 1 292 ? 20.751 -16.035 6.189 1.00 59.31 292 MET A C 1
ATOM 2314 O O . MET A 1 292 ? 20.169 -15.449 7.090 1.00 59.31 292 MET A O 1
ATOM 2318 N N . ILE A 1 293 ? 20.359 -15.928 4.917 1.00 56.97 293 ILE A N 1
ATOM 2319 C CA . ILE A 1 293 ? 19.257 -15.055 4.478 1.00 56.97 293 ILE A CA 1
ATOM 2320 C C . ILE A 1 293 ? 17.916 -15.454 5.133 1.00 56.97 293 ILE A C 1
ATOM 2322 O O . ILE A 1 293 ? 17.282 -14.579 5.729 1.00 56.97 293 ILE A O 1
ATOM 2326 N N . PRO A 1 294 ? 17.500 -16.740 5.142 1.00 57.47 294 PRO A N 1
ATOM 2327 C CA . PRO A 1 294 ? 16.324 -17.175 5.896 1.00 57.47 294 PRO A CA 1
ATOM 2328 C C . PRO A 1 294 ? 16.485 -16.974 7.406 1.00 57.47 294 PRO A C 1
ATOM 2330 O O . PRO A 1 294 ? 15.533 -16.581 8.073 1.00 57.47 294 PRO A O 1
ATOM 2333 N N . ALA A 1 295 ? 17.688 -17.193 7.947 1.00 56.56 295 ALA A N 1
ATOM 2334 C CA . ALA A 1 295 ? 17.965 -17.017 9.372 1.00 56.56 295 ALA A CA 1
ATOM 2335 C C . ALA A 1 295 ? 17.886 -15.543 9.807 1.00 56.56 295 ALA A C 1
ATOM 2337 O O . ALA A 1 295 ? 17.348 -15.251 10.868 1.00 56.56 295 ALA A O 1
ATOM 2338 N N . LEU A 1 296 ? 18.350 -14.603 8.979 1.00 55.53 296 LEU A N 1
ATOM 2339 C CA . LEU A 1 296 ? 18.263 -13.158 9.208 1.00 55.53 296 LEU A CA 1
ATOM 2340 C C . LEU A 1 296 ? 16.831 -12.641 9.053 1.00 55.53 296 LEU A C 1
ATOM 2342 O O . LEU A 1 296 ? 16.398 -11.807 9.847 1.00 55.53 296 LEU A O 1
ATOM 2346 N N . ALA A 1 297 ? 16.080 -13.144 8.069 1.00 55.00 297 ALA A N 1
ATOM 2347 C CA . ALA A 1 297 ? 14.654 -12.851 7.933 1.00 55.00 297 ALA A CA 1
ATOM 2348 C C . ALA A 1 297 ? 13.864 -13.389 9.139 1.00 55.00 297 ALA A C 1
ATOM 2350 O O . ALA A 1 297 ? 13.070 -12.663 9.736 1.00 55.00 297 ALA A O 1
ATOM 2351 N N . GLY A 1 298 ? 14.155 -14.623 9.561 1.00 59.59 298 GLY A N 1
ATOM 2352 C CA . GLY A 1 298 ? 13.601 -15.235 10.766 1.00 59.59 298 GLY A CA 1
ATOM 2353 C C . GLY A 1 298 ? 13.965 -14.468 12.038 1.00 59.59 298 GLY A C 1
ATOM 2354 O O . GLY A 1 298 ? 13.091 -14.218 12.862 1.00 59.59 298 GLY A O 1
ATOM 2355 N N . ALA A 1 299 ? 15.217 -14.024 12.172 1.00 55.62 299 ALA A N 1
ATOM 2356 C CA . ALA A 1 299 ? 15.692 -13.232 13.304 1.00 55.62 299 ALA A CA 1
ATOM 2357 C C . ALA A 1 299 ? 15.050 -11.840 13.350 1.00 55.62 299 ALA A C 1
ATOM 2359 O O . ALA A 1 299 ? 14.648 -11.403 14.422 1.00 55.62 299 ALA A O 1
ATOM 2360 N N . ARG A 1 300 ? 14.873 -11.161 12.206 1.00 54.06 300 ARG A N 1
ATOM 2361 C CA . ARG A 1 300 ? 14.120 -9.895 12.137 1.00 54.06 300 ARG A CA 1
ATOM 2362 C C . ARG A 1 300 ? 12.656 -10.084 12.516 1.00 54.06 300 ARG A C 1
ATOM 2364 O O . ARG A 1 300 ? 12.143 -9.314 13.318 1.00 54.06 300 ARG A O 1
ATOM 2371 N N . ALA A 1 301 ? 12.000 -11.120 11.996 1.00 53.94 301 ALA A N 1
ATOM 2372 C CA . ALA A 1 301 ? 10.619 -11.437 12.353 1.00 53.94 301 ALA A CA 1
ATOM 2373 C C . ALA A 1 301 ? 10.476 -11.852 13.830 1.00 53.94 301 ALA A C 1
ATOM 2375 O O . ALA A 1 301 ? 9.442 -11.608 14.446 1.00 53.94 301 ALA A O 1
ATOM 2376 N N . ALA A 1 302 ? 11.490 -12.498 14.411 1.00 57.75 302 ALA A N 1
ATOM 2377 C CA . ALA A 1 302 ? 11.531 -12.828 15.833 1.00 57.75 302 ALA A CA 1
ATOM 2378 C C . ALA A 1 302 ? 11.756 -11.579 16.696 1.00 57.75 302 ALA A C 1
ATOM 2380 O O . ALA A 1 302 ? 11.036 -11.389 17.669 1.00 57.75 302 ALA A O 1
ATOM 2381 N N . ALA A 1 303 ? 12.683 -10.701 16.309 1.00 55.25 303 ALA A N 1
ATOM 2382 C CA . ALA A 1 303 ? 12.934 -9.435 16.992 1.00 55.25 303 ALA A CA 1
ATOM 2383 C C . ALA A 1 303 ? 11.703 -8.517 16.956 1.00 55.25 303 ALA A C 1
ATOM 2385 O O . ALA A 1 303 ? 11.325 -7.972 17.986 1.00 55.25 303 ALA A O 1
ATOM 2386 N N . ALA A 1 304 ? 11.023 -8.418 15.809 1.00 53.72 304 ALA A N 1
ATOM 2387 C CA . ALA A 1 304 ? 9.773 -7.669 15.684 1.00 53.72 304 ALA A CA 1
ATOM 2388 C C . ALA A 1 304 ? 8.663 -8.246 16.581 1.00 53.72 304 ALA A C 1
ATOM 2390 O O . ALA A 1 304 ? 7.979 -7.495 17.268 1.00 53.72 304 ALA A O 1
ATOM 2391 N N . ARG A 1 305 ? 8.524 -9.581 16.641 1.00 69.06 305 ARG A N 1
ATOM 2392 C CA . ARG A 1 305 ? 7.586 -10.250 17.562 1.00 69.06 305 ARG A CA 1
ATOM 2393 C C . ARG A 1 305 ? 7.928 -9.996 19.028 1.00 69.06 305 ARG A C 1
ATOM 2395 O O . ARG A 1 305 ? 7.028 -9.786 19.831 1.00 69.06 305 ARG A O 1
ATOM 2402 N N . GLN A 1 306 ? 9.211 -10.020 19.377 1.00 64.44 306 GLN A N 1
ATOM 2403 C CA . GLN A 1 306 ? 9.668 -9.789 20.744 1.00 64.44 306 GLN A CA 1
ATOM 2404 C C . GLN A 1 306 ? 9.440 -8.337 21.174 1.00 64.44 306 GLN A C 1
ATOM 2406 O O . GLN A 1 306 ? 9.050 -8.092 22.311 1.00 64.44 306 GLN A O 1
ATOM 2411 N N . GLU A 1 307 ? 9.639 -7.386 20.265 1.00 59.25 307 GLU A N 1
ATOM 2412 C CA . GLU A 1 307 ? 9.362 -5.978 20.529 1.00 59.25 307 GLU A CA 1
ATOM 2413 C C . GLU A 1 307 ? 7.859 -5.711 20.657 1.00 59.25 307 GLU A C 1
ATOM 2415 O O . GLU A 1 307 ? 7.437 -5.090 21.627 1.00 59.25 307 GLU A O 1
ATOM 2420 N N . ALA A 1 308 ? 7.033 -6.275 19.769 1.00 58.84 308 ALA A N 1
ATOM 2421 C CA . ALA A 1 308 ? 5.576 -6.199 19.888 1.00 58.84 308 ALA A CA 1
ATOM 2422 C C . ALA A 1 308 ? 5.073 -6.795 21.215 1.00 58.84 308 ALA A C 1
ATOM 2424 O O . ALA A 1 308 ? 4.232 -6.200 21.883 1.00 58.84 308 ALA A O 1
ATOM 2425 N N . ALA A 1 309 ? 5.638 -7.929 21.645 1.00 71.75 309 ALA A N 1
ATOM 2426 C CA . ALA A 1 309 ? 5.315 -8.529 22.937 1.00 71.75 309 ALA A CA 1
ATOM 2427 C C . ALA A 1 309 ? 5.702 -7.621 24.115 1.00 71.75 309 ALA A C 1
ATOM 2429 O O . ALA A 1 309 ? 4.933 -7.504 25.063 1.00 71.75 309 ALA A O 1
ATOM 2430 N N . ARG A 1 310 ? 6.856 -6.940 24.057 1.00 74.38 310 ARG A N 1
ATOM 2431 C CA . ARG A 1 310 ? 7.270 -5.977 25.094 1.00 74.38 310 ARG A CA 1
ATOM 2432 C C . ARG A 1 310 ? 6.349 -4.767 25.172 1.00 74.38 310 ARG A C 1
ATOM 2434 O O . ARG A 1 310 ? 6.072 -4.302 26.274 1.00 74.38 310 ARG A O 1
ATOM 2441 N N . VAL A 1 311 ? 5.906 -4.252 24.026 1.00 68.69 311 VAL A N 1
ATOM 2442 C CA . VAL A 1 311 ? 4.947 -3.142 23.972 1.00 68.69 311 VAL A CA 1
ATOM 2443 C C . VAL A 1 311 ? 3.622 -3.570 24.603 1.00 68.69 311 VAL A C 1
ATOM 2445 O O . VAL A 1 311 ? 3.168 -2.908 25.532 1.00 68.69 311 VAL A O 1
ATOM 2448 N N . ALA A 1 312 ? 3.085 -4.728 24.207 1.00 71.62 312 ALA A N 1
ATOM 2449 C CA . ALA A 1 312 ? 1.848 -5.267 24.771 1.00 71.62 312 ALA A CA 1
ATOM 2450 C C . ALA A 1 312 ? 1.941 -5.510 26.290 1.00 71.62 312 ALA A C 1
ATOM 2452 O O . ALA A 1 312 ? 1.025 -5.169 27.035 1.00 71.62 312 ALA A O 1
ATOM 2453 N N . ASP A 1 313 ? 3.062 -6.048 26.784 1.00 81.00 313 ASP A N 1
ATOM 2454 C CA . ASP A 1 313 ? 3.263 -6.246 28.227 1.00 81.00 313 ASP A CA 1
ATOM 2455 C C . ASP A 1 313 ? 3.341 -4.910 28.980 1.00 81.00 313 ASP A C 1
ATOM 2457 O O . ASP A 1 313 ? 2.826 -4.784 30.091 1.00 81.00 313 ASP A O 1
ATOM 2461 N N . ARG A 1 314 ? 3.953 -3.885 28.374 1.00 79.44 314 ARG A N 1
ATOM 2462 C CA . ARG A 1 314 ? 4.029 -2.542 28.959 1.00 79.44 314 ARG A CA 1
ATOM 2463 C C . ARG A 1 314 ? 2.652 -1.886 29.052 1.00 79.44 314 ARG A C 1
ATOM 2465 O O . ARG A 1 314 ? 2.370 -1.245 30.062 1.00 79.44 314 ARG A O 1
ATOM 2472 N N . GLU A 1 315 ? 1.812 -2.056 28.038 1.00 77.88 315 GLU A N 1
ATOM 2473 C CA . GLU A 1 315 ? 0.426 -1.573 28.033 1.00 77.88 315 GLU A CA 1
ATOM 2474 C C . GLU A 1 315 ? -0.432 -2.317 29.060 1.00 77.88 315 GLU A C 1
ATOM 2476 O O . GLU A 1 315 ? -1.136 -1.679 29.843 1.00 77.88 315 GLU A O 1
ATOM 2481 N N . ARG A 1 316 ? -0.297 -3.647 29.154 1.00 86.12 316 ARG A N 1
ATOM 2482 C CA . ARG A 1 316 ? -0.974 -4.451 30.182 1.00 86.12 316 ARG A CA 1
ATOM 2483 C C . ARG A 1 316 ? -0.601 -3.998 31.594 1.00 86.12 316 ARG A C 1
ATOM 2485 O O . ARG A 1 316 ? -1.485 -3.768 32.414 1.00 86.12 316 ARG A O 1
ATOM 2492 N N . LEU A 1 317 ? 0.693 -3.817 31.867 1.00 83.94 317 LEU A N 1
ATOM 2493 C CA . LEU A 1 317 ? 1.176 -3.326 33.163 1.00 83.94 317 LEU A CA 1
ATOM 2494 C C . LEU A 1 317 ? 0.694 -1.899 33.463 1.00 83.94 317 LEU A C 1
ATOM 2496 O O . LEU A 1 317 ? 0.431 -1.575 34.621 1.00 83.94 317 LEU A O 1
ATOM 2500 N N . ALA A 1 318 ? 0.575 -1.042 32.445 1.00 80.06 318 ALA A N 1
ATOM 2501 C CA . ALA A 1 318 ? -0.006 0.287 32.609 1.00 80.06 318 ALA A CA 1
ATOM 2502 C C . ALA A 1 318 ? -1.490 0.199 33.005 1.00 80.06 318 ALA A C 1
ATOM 2504 O O . ALA A 1 318 ? -1.884 0.833 33.982 1.00 80.06 318 ALA A O 1
ATOM 2505 N N . GLY A 1 319 ? -2.273 -0.655 32.337 1.00 81.19 319 GLY A N 1
ATOM 2506 C CA . GLY A 1 319 ? -3.677 -0.897 32.681 1.00 81.19 319 GLY A CA 1
ATOM 2507 C C . GLY A 1 319 ? -3.863 -1.468 34.091 1.00 81.19 319 GLY A C 1
ATOM 2508 O O . GLY A 1 319 ? -4.677 -0.961 34.861 1.00 81.19 319 GLY A O 1
ATOM 2509 N N . GLU A 1 320 ? -3.064 -2.466 34.480 1.00 87.25 320 GLU A N 1
ATOM 2510 C CA . GLU A 1 320 ? -3.083 -3.038 35.838 1.00 87.25 320 GLU A CA 1
ATOM 2511 C C . GLU A 1 320 ? -2.759 -1.985 36.909 1.00 87.25 320 GLU A C 1
ATOM 2513 O O . GLU A 1 320 ? -3.393 -1.944 37.967 1.00 87.25 320 GLU A O 1
ATOM 2518 N N . ARG A 1 321 ? -1.799 -1.094 36.630 1.00 86.12 321 ARG A N 1
ATOM 2519 C CA . ARG A 1 321 ? -1.442 0.007 37.531 1.00 86.12 321 ARG A CA 1
ATOM 2520 C C . ARG A 1 321 ? -2.590 1.000 37.693 1.00 86.12 321 ARG A C 1
ATOM 2522 O O . ARG A 1 321 ? -2.812 1.475 38.805 1.00 86.12 321 ARG A O 1
ATOM 2529 N N . ASP A 1 322 ? -3.298 1.324 36.619 1.00 84.50 322 ASP A N 1
ATOM 2530 C CA . ASP A 1 322 ? -4.390 2.297 36.657 1.00 84.50 322 ASP A CA 1
ATOM 2531 C C . ASP A 1 322 ? -5.615 1.725 37.408 1.00 84.50 322 ASP A C 1
ATOM 2533 O O . ASP A 1 322 ? -6.221 2.423 38.229 1.00 84.50 322 ASP A O 1
ATOM 2537 N N . VAL A 1 323 ? -5.901 0.423 37.258 1.00 87.69 323 VAL A N 1
ATOM 2538 C CA . VAL A 1 323 ? -6.898 -0.288 38.085 1.00 87.69 323 VAL A CA 1
ATOM 2539 C C . VAL A 1 323 ? -6.489 -0.284 39.558 1.00 87.69 323 VAL A C 1
ATOM 2541 O O . VAL A 1 323 ? -7.276 0.114 40.415 1.00 87.69 323 VAL A O 1
ATOM 2544 N N . ALA A 1 324 ? -5.237 -0.634 39.869 1.00 86.50 324 ALA A N 1
ATOM 2545 C CA . ALA A 1 324 ? -4.742 -0.627 41.245 1.00 86.50 324 ALA A CA 1
ATOM 2546 C C . ALA A 1 324 ? -4.770 0.778 41.877 1.00 86.50 324 ALA A C 1
ATOM 2548 O O . ALA A 1 324 ? -5.009 0.919 43.079 1.00 86.50 324 ALA A O 1
ATOM 2549 N N . MET A 1 325 ? -4.537 1.828 41.083 1.00 87.06 325 MET A N 1
ATOM 2550 C CA . MET A 1 325 ? -4.662 3.216 41.531 1.00 87.06 325 MET A CA 1
ATOM 2551 C C . MET A 1 325 ? -6.112 3.547 41.896 1.00 87.06 325 MET A C 1
ATOM 2553 O O . MET A 1 325 ? -6.356 4.086 42.974 1.00 87.06 325 MET A O 1
ATOM 2557 N N . THR A 1 326 ? -7.058 3.142 41.047 1.00 89.44 326 THR A N 1
ATOM 2558 C CA . THR A 1 326 ? -8.500 3.316 41.272 1.00 89.44 326 THR A CA 1
ATOM 2559 C C . THR A 1 326 ? -8.967 2.593 42.538 1.00 89.44 326 THR A C 1
ATOM 2561 O O . THR A 1 326 ? -9.638 3.185 43.384 1.00 89.44 326 THR A O 1
ATOM 2564 N N . ASP A 1 327 ? -8.557 1.336 42.725 1.00 88.50 327 ASP A N 1
ATOM 2565 C CA . ASP A 1 327 ? -8.896 0.551 43.917 1.00 88.50 327 ASP A CA 1
ATOM 2566 C C . ASP A 1 327 ? -8.310 1.165 45.190 1.00 88.50 327 ASP A C 1
ATOM 2568 O O . ASP A 1 327 ? -8.978 1.239 46.224 1.00 88.50 327 ASP A O 1
ATOM 2572 N N . ARG A 1 328 ? -7.067 1.656 45.125 1.00 91.50 328 ARG A N 1
ATOM 2573 C CA . ARG A 1 328 ? -6.427 2.344 46.250 1.00 91.50 328 ARG A CA 1
ATOM 2574 C C . ARG A 1 328 ? -7.198 3.600 46.650 1.00 91.50 328 ARG A C 1
ATOM 2576 O O . ARG A 1 328 ? -7.349 3.854 47.846 1.00 91.50 328 ARG A O 1
ATOM 2583 N N . ASP A 1 329 ? -7.662 4.378 45.681 1.00 89.31 329 ASP A N 1
ATOM 2584 C CA . ASP A 1 329 ? -8.408 5.606 45.945 1.00 89.31 329 ASP A CA 1
ATOM 2585 C C . ASP A 1 329 ? -9.793 5.285 46.531 1.00 89.31 329 ASP A C 1
ATOM 2587 O O . ASP A 1 329 ? -10.176 5.867 47.548 1.00 89.31 329 ASP A O 1
ATOM 2591 N N . ARG A 1 330 ? -10.473 4.247 46.025 1.00 92.31 330 ARG A N 1
ATOM 2592 C CA . ARG A 1 330 ? -11.724 3.730 46.606 1.00 92.31 330 ARG A CA 1
ATOM 2593 C C . ARG A 1 330 ? -11.553 3.258 48.054 1.00 92.31 330 ARG A C 1
ATOM 2595 O O . ARG A 1 330 ? -12.344 3.626 48.921 1.00 92.31 330 ARG A O 1
ATOM 2602 N N . LEU A 1 331 ? -10.507 2.481 48.341 1.00 91.69 331 LEU A N 1
ATOM 2603 C CA . LEU A 1 331 ? -10.199 2.026 49.704 1.00 91.69 331 LEU A CA 1
ATOM 2604 C C . LEU A 1 331 ? -9.861 3.194 50.637 1.00 91.69 331 LEU A C 1
ATOM 2606 O O . LEU A 1 331 ? -10.155 3.149 51.833 1.00 91.69 331 LEU A O 1
ATOM 2610 N N . ARG A 1 332 ? -9.238 4.253 50.108 1.00 92.31 332 ARG A N 1
ATOM 2611 C CA . ARG A 1 332 ? -8.950 5.471 50.869 1.00 92.31 332 ARG A CA 1
ATOM 2612 C C . ARG A 1 332 ? -10.238 6.185 51.268 1.00 92.31 332 ARG A C 1
ATOM 2614 O O . ARG A 1 332 ? -10.373 6.528 52.441 1.00 92.31 332 ARG A O 1
ATOM 2621 N N . GLU A 1 333 ? -11.176 6.346 50.338 1.00 91.94 333 GLU A N 1
ATOM 2622 C CA . GLU A 1 333 ? -12.496 6.921 50.619 1.00 91.94 333 GLU A CA 1
ATOM 2623 C C . GLU A 1 333 ? -13.279 6.092 51.641 1.00 91.94 333 GLU A C 1
ATOM 2625 O O . GLU A 1 333 ? -13.839 6.643 52.587 1.00 91.94 333 GLU A O 1
ATOM 2630 N N . GLU A 1 334 ? -13.295 4.766 51.493 1.00 92.38 334 GLU A N 1
ATOM 2631 C CA . GLU A 1 334 ? -13.990 3.869 52.422 1.00 92.38 334 GLU A CA 1
ATOM 2632 C C . GLU A 1 334 ? -13.400 3.947 53.836 1.00 92.38 334 GLU A C 1
ATOM 2634 O O . GLU A 1 334 ? -14.132 4.082 54.819 1.00 92.38 334 GLU A O 1
ATOM 2639 N N . ARG A 1 335 ? -12.067 3.957 53.951 1.00 93.19 335 ARG A N 1
ATOM 2640 C CA . ARG A 1 335 ? -11.379 4.146 55.233 1.00 93.19 335 ARG A CA 1
ATOM 2641 C C . ARG A 1 335 ? -11.731 5.486 55.876 1.00 93.19 335 ARG A C 1
ATOM 2643 O O . ARG A 1 335 ? -11.883 5.552 57.097 1.00 93.19 335 ARG A O 1
ATOM 2650 N N . ASP A 1 336 ? -11.804 6.553 55.087 1.00 90.94 336 ASP A N 1
ATOM 2651 C CA . ASP A 1 336 ? -12.101 7.885 55.604 1.00 90.94 336 ASP A CA 1
ATOM 2652 C C . ASP A 1 336 ? -13.575 7.970 56.069 1.00 90.94 336 ASP A C 1
ATOM 2654 O O . ASP A 1 336 ? -13.821 8.451 57.176 1.00 90.94 336 ASP A O 1
ATOM 2658 N N . ARG A 1 337 ? -14.527 7.340 55.356 1.00 93.19 337 ARG A N 1
ATOM 2659 C CA . ARG A 1 337 ? -15.922 7.170 55.827 1.00 93.19 337 ARG A CA 1
ATOM 2660 C C . ARG A 1 337 ? -16.015 6.387 57.138 1.00 93.19 337 ARG A C 1
ATOM 2662 O O . ARG A 1 337 ? -16.673 6.835 58.074 1.00 93.19 337 ARG A O 1
ATOM 2669 N N . LEU A 1 338 ? -15.325 5.249 57.242 1.00 91.44 338 LEU A N 1
ATOM 2670 C CA . LEU A 1 338 ? -15.319 4.432 58.465 1.00 91.44 338 LEU A CA 1
ATOM 2671 C C . LEU A 1 338 ? -14.712 5.182 59.661 1.00 91.44 338 LEU A C 1
ATOM 2673 O O . LEU A 1 338 ? -15.126 4.983 60.804 1.00 91.44 338 LEU A O 1
ATOM 2677 N N . ARG A 1 339 ? -13.731 6.063 59.424 1.00 92.81 339 ARG A N 1
ATOM 2678 C CA . ARG A 1 339 ? -13.172 6.932 60.472 1.00 92.81 339 ARG A CA 1
ATOM 2679 C C . ARG A 1 339 ? -14.181 7.959 60.967 1.00 92.81 339 ARG A C 1
ATOM 2681 O O . ARG A 1 339 ? -14.246 8.167 62.179 1.00 92.81 339 ARG A O 1
ATOM 2688 N N . GLU A 1 340 ? -14.941 8.577 60.067 1.00 91.50 340 GLU A N 1
ATOM 2689 C CA . GLU A 1 340 ? -16.011 9.512 60.429 1.00 91.50 340 GLU A CA 1
ATOM 2690 C C . GLU A 1 340 ? -17.121 8.813 61.217 1.00 91.50 340 GLU A C 1
ATOM 2692 O O . GLU A 1 340 ? -17.508 9.284 62.286 1.00 91.50 340 GLU A O 1
ATOM 2697 N N . GLU A 1 341 ? -17.578 7.651 60.748 1.00 92.00 341 GLU A N 1
ATOM 2698 C CA . GLU A 1 341 ? -18.598 6.852 61.433 1.00 92.00 341 GLU A CA 1
ATOM 2699 C C . GLU A 1 341 ? -18.121 6.396 62.820 1.00 92.00 341 GLU A C 1
ATOM 2701 O O . GLU A 1 341 ? -18.822 6.571 63.816 1.00 92.00 341 GLU A O 1
ATOM 2706 N N . GLY A 1 342 ? -16.878 5.916 62.927 1.00 91.50 342 GLY A N 1
ATOM 2707 C CA . GLY A 1 342 ? -16.258 5.602 64.215 1.00 91.50 342 GLY A CA 1
ATOM 2708 C C . GLY A 1 342 ? -16.062 6.827 65.119 1.00 91.50 342 GLY A C 1
ATOM 2709 O O . GLY A 1 342 ? -15.986 6.688 66.340 1.00 91.50 342 GLY A O 1
ATOM 2710 N N . GLY A 1 343 ? -15.958 8.032 64.552 1.00 91.19 343 GLY A N 1
ATOM 2711 C CA . GLY A 1 343 ? -16.017 9.302 65.281 1.00 91.19 343 GLY A CA 1
ATOM 2712 C C . GLY A 1 343 ? -17.392 9.525 65.908 1.00 91.19 343 GLY A C 1
ATOM 2713 O O . GLY A 1 343 ? -17.484 9.642 67.128 1.00 91.19 343 GLY A O 1
ATOM 2714 N N . ARG A 1 344 ? -18.453 9.461 65.095 1.00 90.50 344 ARG A N 1
ATOM 2715 C CA . ARG A 1 344 ? -19.849 9.630 65.543 1.00 90.50 344 ARG A CA 1
ATOM 2716 C C . ARG A 1 344 ? -20.247 8.613 66.609 1.00 90.50 344 ARG A C 1
ATOM 2718 O O . ARG A 1 344 ? -20.747 8.986 67.659 1.00 90.50 344 ARG A O 1
ATOM 2725 N N . LEU A 1 345 ? -19.913 7.336 66.409 1.00 90.81 345 LEU A N 1
ATOM 2726 C CA . LEU A 1 345 ? -20.198 6.286 67.394 1.00 90.81 345 LEU A CA 1
ATOM 2727 C C . LEU A 1 345 ? -19.492 6.516 68.740 1.00 90.81 345 LEU A C 1
ATOM 2729 O O . LEU A 1 345 ? -19.990 6.087 69.782 1.00 90.81 345 LEU A O 1
ATOM 2733 N N . ARG A 1 346 ? -18.320 7.169 68.747 1.00 90.81 346 ARG A N 1
ATOM 2734 C CA . ARG A 1 346 ? -17.634 7.547 69.993 1.00 90.81 346 ARG A CA 1
ATOM 2735 C C . ARG A 1 346 ? -18.337 8.702 70.699 1.00 90.81 346 ARG A C 1
ATOM 2737 O O . ARG A 1 346 ? -18.450 8.641 71.920 1.00 90.81 346 ARG A O 1
ATOM 2744 N N . GLU A 1 347 ? -18.815 9.695 69.955 1.00 90.38 347 GLU A N 1
ATOM 2745 C CA . GLU A 1 347 ? -19.618 10.800 70.495 1.00 90.38 347 GLU A CA 1
ATOM 2746 C C . GLU A 1 347 ? -20.940 10.291 71.081 1.00 90.38 347 GLU A C 1
ATOM 2748 O O . GLU A 1 347 ? -21.229 10.553 72.249 1.00 90.38 347 GLU A O 1
ATOM 2753 N N . ASP A 1 348 ? -21.677 9.466 70.334 1.00 90.19 348 ASP A N 1
ATOM 2754 C CA . ASP A 1 348 ? -22.931 8.853 70.789 1.00 90.19 348 ASP A CA 1
ATOM 2755 C C . ASP A 1 348 ? -22.724 8.027 72.061 1.00 90.19 348 ASP A C 1
ATOM 2757 O O . ASP A 1 348 ? -23.500 8.098 73.016 1.00 90.19 348 ASP A O 1
ATOM 2761 N N . ARG A 1 349 ? -21.640 7.246 72.114 1.00 93.00 349 ARG A N 1
ATOM 2762 C CA . ARG A 1 349 ? -21.311 6.437 73.290 1.00 93.00 349 ARG A CA 1
ATOM 2763 C C . ARG A 1 349 ? -20.995 7.295 74.515 1.00 93.00 349 ARG A C 1
ATOM 2765 O O . ARG A 1 349 ? -21.301 6.868 75.631 1.00 93.00 349 ARG A O 1
ATOM 2772 N N . GLU A 1 350 ? -20.381 8.459 74.334 1.00 91.88 350 GLU A N 1
ATOM 2773 C CA . GLU A 1 350 ? -20.104 9.385 75.432 1.00 91.88 350 GLU A CA 1
ATOM 2774 C C . GLU A 1 350 ? -21.385 10.081 75.913 1.00 91.88 350 GLU A C 1
ATOM 2776 O O . GLU A 1 350 ? -21.620 10.137 77.119 1.00 91.88 350 GLU A O 1
ATOM 2781 N N . LEU A 1 351 ? -22.271 10.487 74.999 1.00 91.19 351 LEU A N 1
ATOM 2782 C CA . LEU A 1 351 ? -23.608 11.003 75.324 1.00 91.19 351 LEU A CA 1
ATOM 2783 C C . LEU A 1 351 ? -24.429 9.993 76.134 1.00 91.19 351 LEU A C 1
ATOM 2785 O O . LEU A 1 351 ? -24.909 10.312 77.219 1.00 91.19 351 LEU A O 1
ATOM 2789 N N . ILE A 1 352 ? -24.507 8.739 75.676 1.00 92.50 352 ILE A N 1
ATOM 2790 C CA . ILE A 1 352 ? -25.207 7.663 76.399 1.00 92.50 352 ILE A CA 1
ATOM 2791 C C . ILE A 1 352 ? -24.618 7.467 77.801 1.00 92.50 352 ILE A C 1
ATOM 2793 O O . ILE A 1 352 ? -25.339 7.173 78.758 1.00 92.50 352 ILE A O 1
ATOM 2797 N N . ARG A 1 353 ? -23.295 7.605 77.948 1.00 92.75 353 ARG A N 1
ATOM 2798 C CA . ARG A 1 353 ? -22.626 7.489 79.246 1.00 92.75 353 ARG A CA 1
ATOM 2799 C C . ARG A 1 353 ? -23.032 8.624 80.183 1.00 92.75 353 ARG A C 1
ATOM 2801 O O . ARG A 1 353 ? -23.368 8.339 81.331 1.00 92.75 353 ARG A O 1
ATOM 2808 N N . GLN A 1 354 ? -23.036 9.859 79.686 1.00 91.81 354 GLN A N 1
ATOM 2809 C CA . GLN A 1 354 ? -23.463 11.044 80.432 1.00 91.81 354 GLN A CA 1
ATOM 2810 C C . GLN A 1 354 ? -24.932 10.941 80.853 1.00 91.81 354 GLN A C 1
ATOM 2812 O O . GLN A 1 354 ? -25.243 11.141 82.027 1.00 91.81 354 GLN A O 1
ATOM 2817 N N . ASP A 1 355 ? -25.818 10.537 79.942 1.00 91.00 355 ASP A N 1
ATOM 2818 C CA . ASP A 1 355 ? -27.241 10.334 80.232 1.00 91.00 355 ASP A CA 1
ATOM 2819 C C . ASP A 1 355 ? -27.460 9.249 81.284 1.00 91.00 355 ASP A C 1
ATOM 2821 O O . ASP A 1 355 ? -28.245 9.418 82.219 1.00 91.00 355 ASP A O 1
ATOM 2825 N N .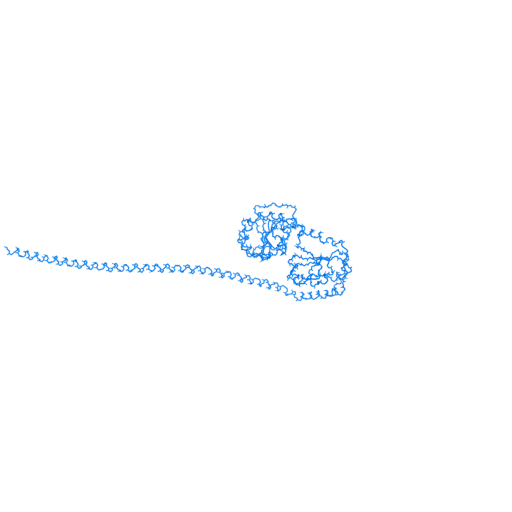 ARG A 1 356 ? -26.732 8.132 81.182 1.00 93.19 356 ARG A N 1
ATOM 2826 C CA . ARG A 1 356 ? -26.801 7.060 82.178 1.00 93.19 356 ARG A CA 1
ATOM 2827 C C . ARG A 1 356 ? -26.357 7.548 83.552 1.00 93.19 356 ARG A C 1
ATOM 2829 O O . ARG A 1 356 ? -26.993 7.198 84.545 1.00 93.19 356 ARG A O 1
ATOM 2836 N N . ASP A 1 357 ? -25.266 8.302 83.622 1.00 90.62 357 ASP A N 1
ATOM 2837 C CA . ASP A 1 357 ? -24.737 8.802 84.889 1.00 90.62 357 ASP A CA 1
ATOM 2838 C C . ASP A 1 357 ? -25.704 9.841 85.499 1.00 90.62 357 ASP A C 1
ATOM 2840 O O . ASP A 1 357 ? -26.049 9.726 86.676 1.00 90.62 357 ASP A O 1
ATOM 2844 N N . ARG A 1 358 ? -26.292 10.727 84.679 1.00 92.50 358 ARG A N 1
ATOM 2845 C CA . ARG A 1 358 ? -27.372 11.645 85.083 1.00 92.50 358 ARG A CA 1
ATOM 2846 C C . ARG A 1 358 ? -28.597 10.908 85.630 1.00 92.50 358 ARG A C 1
ATOM 2848 O O . ARG A 1 358 ? -29.070 11.228 86.719 1.00 92.50 358 ARG A O 1
ATOM 2855 N N . LEU A 1 359 ? -29.110 9.910 84.908 1.00 90.62 359 LEU A N 1
ATOM 2856 C CA . LEU A 1 359 ? -30.253 9.103 85.357 1.00 90.62 359 LEU A CA 1
ATOM 2857 C C . LEU A 1 359 ? -29.951 8.389 86.678 1.00 90.62 359 LEU A C 1
ATOM 2859 O O . LEU A 1 359 ? -30.826 8.233 87.530 1.00 90.62 359 LEU A O 1
ATOM 2863 N N . ARG A 1 360 ? -28.702 7.957 86.875 1.00 91.56 360 ARG A N 1
ATOM 2864 C CA . ARG A 1 360 ? -28.262 7.319 88.118 1.00 91.56 360 ARG A CA 1
ATOM 2865 C C . ARG A 1 360 ? -28.325 8.285 89.300 1.00 91.56 360 ARG A C 1
ATOM 2867 O O . ARG A 1 360 ? -28.770 7.879 90.378 1.00 91.56 360 ARG A O 1
ATOM 2874 N N . ASP A 1 361 ? -27.929 9.535 89.091 1.00 89.25 361 ASP A N 1
ATOM 2875 C CA . ASP A 1 361 ? -28.017 10.596 90.095 1.00 89.25 361 ASP A CA 1
ATOM 2876 C C . ASP A 1 361 ? -29.471 10.994 90.383 1.00 89.25 361 ASP A C 1
ATOM 2878 O O . ASP A 1 361 ? -29.849 11.094 91.553 1.00 89.25 361 ASP A O 1
ATOM 2882 N N . GLU A 1 362 ? -30.321 11.110 89.357 1.00 89.69 362 GLU A N 1
ATOM 2883 C CA . GLU A 1 362 ? -31.764 11.359 89.519 1.00 89.69 362 GLU A CA 1
ATOM 2884 C C . GLU A 1 362 ? -32.440 10.242 90.335 1.00 89.69 362 GLU A C 1
ATOM 2886 O O . GLU A 1 362 ? -33.150 10.513 91.307 1.00 89.69 362 GLU A O 1
ATOM 2891 N N . VAL A 1 363 ? -32.157 8.969 90.028 1.00 89.88 363 VAL A N 1
ATOM 2892 C CA . VAL A 1 363 ? -32.663 7.822 90.806 1.00 89.88 363 VAL A CA 1
ATOM 2893 C C . VAL A 1 363 ? -32.172 7.871 92.255 1.00 89.88 363 VAL A C 1
ATOM 2895 O O . VAL A 1 363 ? -32.922 7.537 93.178 1.00 89.88 363 VAL A O 1
ATOM 2898 N N . ARG A 1 364 ? -30.921 8.283 92.488 1.00 89.25 364 ARG A N 1
ATOM 2899 C CA . ARG A 1 364 ? -30.371 8.424 93.841 1.00 89.25 364 ARG A CA 1
ATOM 2900 C C . ARG A 1 364 ? -31.080 9.536 94.616 1.00 89.25 364 ARG A C 1
ATOM 2902 O O . ARG A 1 364 ? -31.448 9.310 95.768 1.00 89.25 364 ARG A O 1
ATOM 2909 N N . ALA A 1 365 ? -31.321 10.684 93.987 1.00 85.06 365 ALA A N 1
ATOM 2910 C CA . ALA A 1 365 ? -32.058 11.797 94.579 1.00 85.06 365 ALA A CA 1
ATOM 2911 C C . ALA A 1 365 ? -33.505 11.406 94.924 1.00 85.06 365 ALA A C 1
ATOM 2913 O O . ALA A 1 365 ? -33.969 11.673 96.033 1.00 85.06 365 ALA A O 1
ATOM 2914 N N . LEU A 1 366 ? -34.188 10.689 94.024 1.00 86.75 366 LEU A N 1
ATOM 2915 C CA . LEU A 1 366 ? -35.539 10.173 94.262 1.00 86.75 366 LEU A CA 1
ATOM 2916 C C . LEU A 1 366 ? -35.587 9.184 95.433 1.00 86.75 366 LEU A C 1
ATOM 2918 O O . LEU A 1 366 ? -36.513 9.242 96.239 1.00 86.75 366 LEU A O 1
ATOM 2922 N N . ARG A 1 367 ? -34.584 8.307 95.582 1.00 86.44 367 ARG A N 1
ATOM 2923 C CA . ARG A 1 367 ? -34.486 7.414 96.753 1.00 86.44 367 ARG A CA 1
ATOM 2924 C C . ARG A 1 367 ? -34.341 8.200 98.053 1.00 86.44 367 ARG A C 1
ATOM 2926 O O . ARG A 1 367 ? -35.077 7.932 98.993 1.00 86.44 367 ARG A O 1
ATOM 2933 N N . VAL A 1 368 ? -33.464 9.204 98.082 1.00 85.31 368 VAL A N 1
ATOM 2934 C CA . VAL A 1 368 ? -33.283 10.074 99.257 1.00 85.31 368 VAL A CA 1
ATOM 2935 C C . VAL A 1 368 ? -34.565 10.845 99.588 1.00 85.31 368 VAL A C 1
ATOM 2937 O O . VAL A 1 368 ? -34.912 10.989 100.759 1.00 85.31 368 VAL A O 1
ATOM 2940 N N . SER A 1 369 ? -35.287 11.336 98.579 1.00 84.38 369 SER A N 1
ATOM 2941 C CA . SER A 1 369 ? -36.583 11.998 98.766 1.00 84.38 369 SER A CA 1
ATOM 2942 C C . SER A 1 369 ? -37.628 11.035 99.342 1.00 84.38 369 SER A C 1
ATOM 2944 O O . SER A 1 369 ? -38.273 11.364 100.338 1.00 84.38 369 SER A O 1
ATOM 2946 N N . ARG A 1 370 ? -37.712 9.810 98.805 1.00 87.31 370 ARG A N 1
ATOM 2947 C CA . ARG A 1 370 ? -38.603 8.757 99.310 1.00 87.31 370 ARG A CA 1
ATOM 2948 C C . ARG A 1 370 ? -38.291 8.379 100.756 1.00 87.31 370 ARG A C 1
ATOM 2950 O O . ARG A 1 370 ? -39.208 8.229 101.559 1.00 8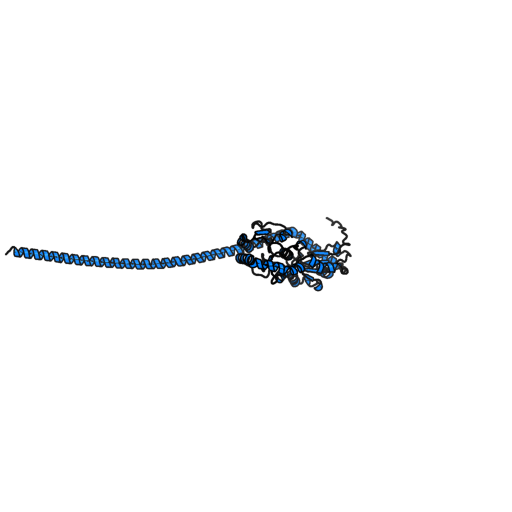7.31 370 ARG A O 1
ATOM 2957 N N . ASP A 1 371 ? -37.014 8.237 101.100 1.00 84.25 371 ASP A N 1
ATOM 2958 C CA . ASP A 1 371 ? -36.588 7.901 102.460 1.00 84.25 371 ASP A CA 1
ATOM 2959 C C . ASP A 1 371 ? -36.949 9.028 103.448 1.00 84.25 371 ASP A C 1
ATOM 2961 O O . ASP A 1 371 ? -37.429 8.752 104.550 1.00 84.25 371 ASP A O 1
ATOM 2965 N N . HIS A 1 372 ? -36.822 10.300 103.041 1.00 82.31 372 HIS A N 1
ATOM 2966 C CA . HIS A 1 372 ? -37.290 11.443 103.836 1.00 82.31 372 HIS A CA 1
ATOM 2967 C C . HIS A 1 372 ? -38.813 11.458 104.018 1.00 82.31 372 HIS A C 1
ATOM 2969 O O . HIS A 1 372 ? -39.289 11.731 105.122 1.00 82.31 372 HIS A O 1
ATOM 2975 N N . GLU A 1 373 ? -39.591 11.163 102.975 1.00 81.00 373 GLU A N 1
ATOM 2976 C CA . GLU A 1 373 ? -41.052 11.065 103.083 1.00 81.00 373 GLU A CA 1
ATOM 2977 C C . GLU A 1 373 ? -41.479 9.921 104.006 1.00 81.00 373 GLU A C 1
ATOM 2979 O O . GLU A 1 373 ? -42.329 10.119 104.875 1.00 81.00 373 GLU A O 1
ATOM 2984 N N . GLN A 1 374 ? -40.843 8.751 103.900 1.00 81.94 374 GLN A N 1
ATOM 2985 C CA . GLN A 1 374 ? -41.095 7.624 104.801 1.00 81.94 374 GLN A CA 1
ATOM 2986 C C . GLN A 1 374 ? -40.725 7.954 106.254 1.00 81.94 374 GLN A C 1
ATOM 2988 O O . GLN A 1 374 ? -41.455 7.586 107.175 1.00 81.94 374 GLN A O 1
ATOM 2993 N N . ALA A 1 375 ? -39.629 8.682 106.484 1.00 77.25 375 ALA A N 1
ATOM 2994 C CA . ALA A 1 375 ? -39.256 9.158 107.815 1.00 77.25 375 ALA A CA 1
ATOM 2995 C C . ALA A 1 375 ? -40.271 10.171 108.380 1.00 77.25 375 ALA A C 1
ATOM 2997 O O . ALA A 1 375 ? -40.636 10.091 109.558 1.00 77.25 375 ALA A O 1
ATOM 2998 N N . ARG A 1 376 ? -40.786 11.088 107.548 1.00 79.94 376 ARG A N 1
ATOM 2999 C CA . ARG A 1 376 ? -41.869 12.010 107.935 1.00 79.94 376 ARG A CA 1
ATOM 3000 C C . ARG A 1 376 ? -43.155 11.259 108.269 1.00 79.94 376 ARG A C 1
ATOM 3002 O O . ARG A 1 376 ? -43.749 11.544 109.305 1.00 79.94 376 ARG A O 1
ATOM 3009 N N . ALA A 1 377 ? -43.538 10.273 107.458 1.00 76.38 377 ALA A N 1
ATOM 3010 C CA . ALA A 1 377 ? -44.709 9.433 107.700 1.00 76.38 377 ALA A CA 1
ATOM 3011 C C . ALA A 1 377 ? -44.597 8.666 109.027 1.00 76.38 377 ALA A C 1
ATOM 3013 O O . ALA A 1 377 ? -45.521 8.712 109.832 1.00 76.38 377 ALA A O 1
ATOM 3014 N N . ARG A 1 378 ? -43.436 8.060 109.320 1.00 78.81 378 ARG A N 1
ATOM 3015 C CA . ARG A 1 378 ? -43.181 7.384 110.607 1.00 78.81 378 ARG A CA 1
ATOM 3016 C C . ARG A 1 378 ? -43.248 8.339 111.798 1.00 78.81 378 ARG A C 1
ATOM 3018 O O . ARG A 1 378 ? -43.778 7.984 112.846 1.00 78.81 378 ARG A O 1
ATOM 3025 N N . THR A 1 379 ? -42.721 9.555 111.652 1.00 77.81 379 THR A N 1
ATOM 3026 C CA . THR A 1 379 ? -42.800 10.582 112.705 1.00 77.81 379 THR A CA 1
ATOM 3027 C C . THR A 1 379 ? -44.247 11.035 112.931 1.00 77.81 379 THR A C 1
ATOM 3029 O O . THR A 1 379 ? -44.668 11.179 114.077 1.00 77.81 379 THR A O 1
ATOM 3032 N N . ALA A 1 380 ? -45.031 11.195 111.861 1.00 73.38 380 ALA A N 1
ATOM 3033 C CA . ALA A 1 380 ? -46.452 11.526 111.934 1.00 73.38 380 ALA A CA 1
ATOM 3034 C C . ALA A 1 380 ? -47.288 10.392 112.554 1.00 73.38 380 ALA A C 1
ATOM 3036 O O . ALA A 1 380 ? -48.142 10.662 113.393 1.00 73.38 380 ALA A O 1
ATOM 3037 N N . GLU A 1 381 ? -47.010 9.128 112.216 1.00 76.19 381 GLU A N 1
ATOM 3038 C CA . GLU A 1 381 ? -47.624 7.960 112.864 1.00 76.19 381 GLU A CA 1
ATOM 3039 C C . GLU A 1 381 ? -47.301 7.908 114.358 1.00 76.19 381 GLU A C 1
ATOM 3041 O O . GLU A 1 381 ? -48.193 7.670 115.171 1.00 76.19 381 GLU A O 1
ATOM 3046 N N . LYS A 1 382 ? -46.047 8.179 114.737 1.00 77.00 382 LYS A N 1
ATOM 3047 C CA . LYS A 1 382 ? -45.632 8.217 116.143 1.00 77.00 382 LYS A CA 1
ATOM 3048 C C . LYS A 1 382 ? -46.330 9.347 116.909 1.00 77.00 382 LYS A C 1
ATOM 3050 O O . LYS A 1 382 ? -46.854 9.105 117.992 1.00 77.00 382 LYS A O 1
ATOM 3055 N N . ALA A 1 383 ? -46.428 10.539 116.319 1.00 72.31 383 ALA A N 1
ATOM 3056 C CA . ALA A 1 383 ? -47.172 11.661 116.892 1.00 72.31 383 ALA A CA 1
ATOM 3057 C C . ALA A 1 383 ? -48.680 11.366 117.005 1.00 72.31 383 ALA A C 1
ATOM 3059 O O . ALA A 1 383 ? -49.301 11.695 118.013 1.00 72.31 383 ALA A O 1
ATOM 3060 N N . ALA A 1 384 ? -49.276 10.696 116.013 1.00 70.56 384 ALA A N 1
ATOM 3061 C CA . ALA A 1 384 ? -50.673 10.266 116.058 1.00 70.56 384 ALA A CA 1
ATOM 3062 C C . ALA A 1 384 ? -50.917 9.187 117.129 1.00 70.56 384 ALA A C 1
ATOM 3064 O O . ALA A 1 384 ? -51.953 9.206 117.794 1.00 70.56 384 ALA A O 1
ATOM 3065 N N . ALA A 1 385 ? -49.966 8.271 117.331 1.00 69.69 385 ALA A N 1
ATOM 3066 C CA . ALA A 1 385 ? -50.010 7.277 118.401 1.00 69.69 385 ALA A CA 1
ATOM 3067 C C . ALA A 1 385 ? -49.886 7.924 119.794 1.00 69.69 385 ALA A C 1
ATOM 3069 O O . ALA A 1 385 ? -50.641 7.568 120.697 1.00 69.69 385 ALA A O 1
ATOM 3070 N N . GLU A 1 386 ? -49.010 8.919 119.961 1.00 70.19 386 GLU A N 1
ATOM 3071 C CA . GLU A 1 386 ? -48.892 9.705 121.200 1.00 70.19 386 GLU A CA 1
ATOM 3072 C C . GLU A 1 386 ? -50.153 10.540 121.481 1.00 70.19 386 GLU A C 1
ATOM 3074 O O . GLU A 1 386 ? -50.603 10.620 122.626 1.00 70.19 386 GLU A O 1
ATOM 3079 N N . LEU A 1 387 ? -50.782 11.108 120.445 1.00 66.69 387 LEU A N 1
ATOM 3080 C CA . LEU A 1 387 ? -52.058 11.818 120.574 1.00 66.69 387 LEU A CA 1
ATOM 3081 C C . LEU A 1 387 ? -53.193 10.868 120.993 1.00 66.69 387 LEU A C 1
ATOM 3083 O O . LEU A 1 387 ? -53.991 11.211 121.864 1.00 66.69 387 LEU A O 1
ATOM 3087 N N . ARG A 1 388 ? -53.240 9.653 120.425 1.00 66.25 388 ARG A N 1
ATOM 3088 C CA . ARG A 1 388 ? -54.190 8.600 120.828 1.00 66.25 388 ARG A CA 1
ATOM 3089 C C . ARG A 1 388 ? -53.975 8.160 122.276 1.00 66.25 388 ARG A C 1
ATOM 3091 O O . ARG A 1 388 ? -54.955 8.021 122.995 1.00 66.25 388 ARG A O 1
ATOM 3098 N N . ALA A 1 389 ? -52.724 8.019 122.720 1.00 62.53 389 ALA A N 1
ATOM 3099 C CA . ALA A 1 389 ? -52.397 7.676 124.106 1.00 62.53 389 ALA A CA 1
ATOM 3100 C C . ALA A 1 389 ? -52.822 8.772 125.108 1.00 62.53 389 ALA A C 1
ATOM 3102 O O . ALA A 1 389 ? -53.278 8.468 126.213 1.00 62.53 389 ALA A O 1
ATOM 3103 N N . ARG A 1 390 ? -52.724 10.050 124.713 1.00 62.69 390 ARG A N 1
ATOM 3104 C CA . ARG A 1 390 ? -53.219 11.193 125.503 1.00 62.69 390 ARG A CA 1
ATOM 3105 C C . ARG A 1 390 ? -54.746 11.283 125.547 1.00 62.69 390 ARG A C 1
ATOM 3107 O O . ARG A 1 390 ? -55.291 11.684 126.564 1.00 62.69 390 ARG A O 1
ATOM 3114 N N . LEU A 1 391 ? -55.435 10.889 124.478 1.00 57.28 391 LEU A N 1
ATOM 3115 C CA . LEU A 1 391 ? -56.903 10.851 124.434 1.00 57.28 391 LEU A CA 1
ATOM 3116 C C . LEU A 1 391 ? -57.504 9.653 125.187 1.00 57.28 391 LEU A C 1
ATOM 3118 O O . LEU A 1 391 ? -58.657 9.721 125.582 1.00 57.28 391 LEU A O 1
ATOM 3122 N N . SER A 1 392 ? -56.740 8.580 125.415 1.00 54.97 392 SER A N 1
ATOM 3123 C CA . SER A 1 392 ? -57.148 7.439 126.252 1.00 54.97 392 SER A CA 1
ATOM 3124 C C . SER A 1 392 ? -56.836 7.607 127.749 1.00 54.97 392 SER A C 1
ATOM 3126 O O . SER A 1 392 ? -57.042 6.674 128.519 1.00 54.97 392 SER A O 1
ATOM 3128 N N . SER A 1 393 ? -56.277 8.753 128.155 1.00 50.06 393 SER A N 1
ATOM 3129 C CA . SER A 1 393 ? -55.924 9.086 129.548 1.00 50.06 393 SER A CA 1
ATOM 3130 C C . SER A 1 393 ? -56.649 10.333 130.088 1.00 50.06 393 SER A C 1
ATOM 3132 O O . SER A 1 393 ? -56.316 10.813 131.172 1.00 50.06 393 SER A O 1
ATOM 3134 N N . ALA A 1 394 ? -57.658 10.812 129.356 1.00 46.72 394 ALA A N 1
ATOM 3135 C CA . ALA A 1 394 ? -58.709 11.722 129.813 1.00 46.72 394 ALA A CA 1
ATOM 3136 C C . ALA A 1 394 ? -60.026 10.942 129.874 1.00 46.72 394 ALA A C 1
ATOM 3138 O O . ALA A 1 394 ? -60.841 11.247 130.773 1.00 46.72 394 ALA A O 1
#

Foldseek 3Di:
DPPDPPVPDPQPDLEAEDELCDDDLCVQPDPRQHAYEYEQEALPDNSSFPPLLVQCQQRHPAYEYLALVRVVSNVVVVRNVSHDPVRYDYQNQFDELLLADPDDDDADQAFEEEEAEQAADPLNLLLCVVCVVRHNYAYEHNPCVSVHDDDDDDSVNLLNGQAYEEFAPVVLSNLNNLRWYQLQDDQGAPGTDAPVCVNVCSNVRSHRHPDDHDGNVVNNCCCVVCSVVSSVRSVVSNVVSCCRRYPVNVCVVRVVVSSVDPGGDRDDVVSSVVSVVVVVVVVCVCVVCVVVVVVVVVVVVVVVVVVVVVVVVVVVVVVVVVVVVVVVVVVVVVVVVVVVVVVVVVVVVVVVVVVVVVVVVVVVVVVVVVVVVVVVVVVVVVVVVVVVVVVVVD

pLDDT: mean 85.64, std 12.52, range [25.67, 98.56]

Radius of gyration: 44.6 Å; chains: 1; bounding box: 95×43×162 Å

Secondary structure (DSSP, 8-state):
-PPP------TT-S-EEEETT---HHHHTSS----EEEEE--SSSGGGS-TTHHHHHHHEEEEEESSHHHHHHHHHTTSSTTS-GGGEEE---PBPGGGS-SSPPPPPSS-EEEEE-SS--HHHHHHHHHTTTTSEEEEESS-GGGT-------HHHHHT-SEEEE-THHHHHHHHTT--EEEEETTEEEEE--TTTHHHHHHTTTSSTTS----HHHHHHHHHHTHHHHHHHHHHHHHHHHHHSBHHHHHHHHTTTGGGSPPPPPPPHHHHHHHHHHHHHHHHHHHHTTTHHHHHHHHHHHHHHHHHHHHHHHHHHHHHHHHHHHHHHHHHHHHHHHHHHHHHHHHHHHHHHHHHHHHHHHHHHHHHHHHHHHHHHHHHHHHHHHHHHHHT--

Organism: NCBI:txid1523160